Protein AF-A0A2M7AL76-F1 (afdb_monomer)

Nearest PDB structures (foldseek):
  1fnh-assembly1_A  TM=3.740E-01  e=5.198E-09  Homo sapiens
  5z06-assembly2_B  TM=3.916E-01  e=6.797E-09  Parabacteroides distasonis ATCC 8503
  1qr4-assembly2_B  TM=4.069E-01  e=3.236E-07  Gallus gallus
  6mfa-assembly1_A  TM=3.307E-01  e=2.743E-08  Homo sapiens
  1tdq-assembly1_A  TM=3.543E-01  e=1.527E-07  Rattus norvegicus

Radius of gyration: 39.58 Å; Cα contacts (8 Å, |Δi|>4): 1300; chains: 1; bounding box: 91×42×122 Å

Mean predicted aligned error: 10.65 Å

Structure (mmCIF, N/CA/C/O backbone):
data_AF-A0A2M7AL76-F1
#
_entry.id   AF-A0A2M7AL76-F1
#
loop_
_atom_site.group_PDB
_atom_site.id
_atom_site.type_symbol
_atom_site.label_atom_id
_atom_site.label_alt_id
_atom_site.label_comp_id
_atom_site.label_asym_id
_atom_site.label_entity_id
_atom_site.label_seq_id
_atom_site.pdbx_PDB_ins_code
_atom_site.Cartn_x
_atom_site.Cartn_y
_atom_site.Cartn_z
_atom_site.occupancy
_atom_site.B_iso_or_equiv
_atom_site.auth_seq_id
_atom_site.auth_comp_id
_atom_site.auth_asym_id
_atom_site.auth_atom_id
_atom_site.pdbx_PDB_model_num
ATOM 1 N N . GLY A 1 1 ? 33.129 6.267 -0.257 1.00 29.81 1 GLY A N 1
ATOM 2 C CA . GLY A 1 1 ? 34.168 6.035 -1.278 1.00 29.81 1 GLY A CA 1
ATOM 3 C C . GLY A 1 1 ? 34.353 4.556 -1.548 1.00 29.81 1 GLY A C 1
ATOM 4 O O . GLY A 1 1 ? 35.363 4.005 -1.141 1.00 29.81 1 GLY A O 1
ATOM 5 N N . LYS A 1 2 ? 33.366 3.939 -2.198 1.00 24.48 2 LYS A N 1
ATOM 6 C CA . LYS A 1 2 ? 33.415 2.693 -2.977 1.00 24.48 2 LYS A CA 1
ATOM 7 C C . LYS A 1 2 ? 32.159 2.777 -3.855 1.00 24.48 2 LYS A C 1
ATOM 9 O O . LYS A 1 2 ? 31.073 2.885 -3.299 1.00 24.48 2 LYS A O 1
ATOM 14 N N . LYS A 1 3 ? 32.352 2.926 -5.169 1.00 28.48 3 LYS A N 1
ATOM 15 C CA . LYS A 1 3 ? 31.283 3.070 -6.169 1.00 28.48 3 LYS A CA 1
ATOM 16 C C . LYS A 1 3 ? 30.491 1.760 -6.243 1.00 28.48 3 LYS A C 1
ATOM 18 O O . LYS A 1 3 ? 31.101 0.691 -6.211 1.00 28.48 3 LYS A O 1
ATOM 23 N N . LEU A 1 4 ? 29.168 1.883 -6.271 1.00 30.44 4 LEU A N 1
ATOM 24 C CA . LEU A 1 4 ? 28.209 0.791 -6.411 1.00 30.44 4 LEU A CA 1
ATOM 25 C C . LEU A 1 4 ? 28.264 0.230 -7.838 1.00 30.44 4 LEU A C 1
ATOM 27 O O . LEU A 1 4 ? 28.437 0.976 -8.799 1.00 30.44 4 LEU A O 1
ATOM 31 N N . LEU A 1 5 ? 28.144 -1.092 -7.940 1.00 33.12 5 LEU A N 1
ATOM 32 C CA . LEU A 1 5 ? 28.107 -1.850 -9.185 1.00 33.12 5 LEU A CA 1
ATOM 33 C C . LEU A 1 5 ? 26.677 -1.832 -9.770 1.00 33.12 5 LEU A C 1
ATOM 35 O O . LEU A 1 5 ? 25.924 -2.781 -9.587 1.00 33.12 5 LEU A O 1
ATOM 39 N N . GLY A 1 6 ? 26.320 -0.763 -10.489 1.00 36.84 6 GLY A N 1
ATOM 40 C CA . GLY A 1 6 ? 25.831 -0.958 -11.863 1.00 36.84 6 GLY A CA 1
ATOM 41 C C . GLY A 1 6 ? 27.034 -1.365 -12.723 1.00 36.84 6 GLY A C 1
ATOM 42 O O . GLY A 1 6 ? 28.156 -1.359 -12.219 1.00 36.84 6 GLY A O 1
ATOM 43 N N . ALA A 1 7 ? 26.896 -1.732 -13.988 1.00 41.28 7 ALA A N 1
ATOM 44 C CA . ALA A 1 7 ? 28.037 -2.148 -14.819 1.00 41.28 7 ALA A CA 1
ATOM 45 C C . ALA A 1 7 ? 29.063 -1.020 -15.140 1.00 41.28 7 ALA A C 1
ATOM 47 O O . ALA A 1 7 ? 29.661 -0.999 -16.207 1.00 41.28 7 ALA A O 1
ATOM 48 N N . HIS A 1 8 ? 29.336 -0.095 -14.217 1.00 41.53 8 HIS A N 1
ATOM 49 C CA . HIS A 1 8 ? 30.432 0.858 -14.284 1.00 41.53 8 HIS A CA 1
ATOM 50 C C . HIS A 1 8 ? 31.752 0.155 -13.947 1.00 41.53 8 HIS A C 1
ATOM 52 O O . HIS A 1 8 ? 32.103 -0.073 -12.783 1.00 41.53 8 HIS A O 1
ATOM 58 N N . LEU A 1 9 ? 32.507 -0.198 -14.987 1.00 41.28 9 LEU A N 1
ATOM 59 C CA . LEU A 1 9 ? 33.896 -0.621 -14.857 1.00 41.28 9 LEU A CA 1
ATOM 60 C C . LEU A 1 9 ? 34.730 0.424 -14.088 1.00 41.28 9 LEU A C 1
ATOM 62 O O . LEU A 1 9 ? 34.481 1.628 -14.108 1.00 41.28 9 LEU A O 1
ATOM 66 N N . SER A 1 10 ? 35.752 -0.057 -13.377 1.00 37.12 10 SER A N 1
ATOM 67 C CA . SER A 1 10 ? 36.674 0.780 -12.601 1.00 37.12 10 SER A CA 1
ATOM 68 C C . SER A 1 10 ? 37.343 1.871 -13.470 1.00 37.12 10 SER A C 1
ATOM 70 O O . SER A 1 10 ? 37.797 1.555 -14.570 1.00 37.12 10 SER A O 1
ATOM 72 N N . PRO A 1 11 ? 37.556 3.106 -12.960 1.00 40.34 11 PRO A N 1
ATOM 73 C CA . PRO A 1 11 ? 37.792 4.335 -13.746 1.00 40.34 11 PRO A CA 1
ATOM 74 C C . PRO A 1 11 ? 39.172 4.475 -14.413 1.00 40.34 11 PRO A C 1
ATOM 76 O O . PRO A 1 11 ? 39.609 5.578 -14.723 1.00 40.34 11 PRO A O 1
ATOM 79 N N . SER A 1 12 ? 39.945 3.399 -14.550 1.00 44.50 12 SER A N 1
ATOM 80 C CA . SER A 1 12 ? 41.364 3.510 -14.914 1.00 44.50 12 SER A CA 1
ATOM 81 C C . SER A 1 12 ? 41.646 3.541 -16.422 1.00 44.50 12 SER A C 1
ATOM 83 O O . SER A 1 12 ? 42.784 3.826 -16.794 1.00 44.50 12 SER A O 1
ATOM 85 N N . TYR A 1 13 ? 40.661 3.269 -17.287 1.00 55.41 13 TYR A N 1
ATOM 86 C CA . TYR A 1 13 ? 40.796 3.444 -18.739 1.00 55.41 13 TYR A CA 1
ATOM 87 C C . TYR A 1 13 ? 39.419 3.484 -19.417 1.00 55.41 13 TYR A C 1
ATOM 89 O O . TYR A 1 13 ? 38.661 2.533 -19.257 1.00 55.41 13 TYR A O 1
ATOM 97 N N . LEU A 1 14 ? 39.123 4.537 -20.190 1.00 60.34 14 LEU A N 1
ATOM 98 C CA . LEU A 1 14 ? 37.985 4.530 -21.119 1.00 60.34 14 LEU A CA 1
ATOM 99 C C . LEU A 1 14 ? 38.158 3.356 -22.095 1.00 60.34 14 LEU A C 1
ATOM 101 O O . LEU A 1 14 ? 39.246 3.221 -22.675 1.00 60.34 14 LEU A O 1
ATOM 105 N N . PRO A 1 15 ? 37.143 2.506 -22.306 1.00 67.12 15 PRO A N 1
ATOM 106 C CA . PRO A 1 15 ? 37.255 1.454 -23.289 1.00 67.12 15 PRO A CA 1
ATOM 107 C C . PRO A 1 15 ? 37.410 2.069 -24.674 1.00 67.12 15 PRO A C 1
ATOM 109 O O . PRO A 1 15 ? 36.724 3.009 -25.061 1.00 67.12 15 PRO A O 1
ATOM 112 N N . THR A 1 16 ? 38.348 1.520 -25.430 1.00 77.19 16 THR A N 1
ATOM 113 C CA . THR A 1 16 ? 38.546 1.822 -26.843 1.00 77.19 16 THR A CA 1
ATOM 114 C C . THR A 1 16 ? 38.116 0.613 -27.670 1.00 77.19 16 THR A C 1
ATOM 116 O O . THR A 1 16 ? 38.149 -0.513 -27.161 1.00 77.19 16 THR A O 1
ATOM 119 N N . PRO A 1 17 ? 37.835 0.775 -28.976 1.00 80.19 17 PRO A N 1
ATOM 120 C CA . PRO A 1 17 ? 37.539 -0.362 -29.852 1.00 80.19 17 PRO A CA 1
ATOM 121 C C . PRO A 1 17 ? 38.631 -1.445 -29.784 1.00 80.19 17 PRO A C 1
ATOM 123 O O . PRO A 1 17 ? 38.350 -2.643 -29.808 1.00 80.19 17 PRO A O 1
ATOM 126 N N . SER A 1 18 ? 39.889 -1.029 -29.584 1.00 82.25 18 SER A N 1
ATOM 127 C CA . SER A 1 18 ? 41.031 -1.935 -29.446 1.00 82.25 18 SER A CA 1
ATOM 128 C C . SER A 1 18 ? 40.999 -2.794 -28.175 1.00 82.25 18 SER A C 1
ATOM 130 O O . SER A 1 18 ? 41.461 -3.934 -28.219 1.00 82.25 18 SER A O 1
ATOM 132 N N . ASN A 1 19 ? 40.399 -2.314 -27.075 1.00 84.25 19 ASN A N 1
ATOM 133 C CA . ASN A 1 19 ? 40.232 -3.103 -25.847 1.00 84.25 19 ASN A CA 1
ATOM 134 C C . ASN A 1 19 ? 39.364 -4.350 -26.084 1.00 84.25 19 ASN A C 1
ATOM 136 O O . ASN A 1 19 ? 39.572 -5.370 -25.428 1.00 84.25 19 ASN A O 1
ATOM 140 N N . TYR A 1 20 ? 38.455 -4.292 -27.062 1.00 84.62 20 TYR A N 1
ATOM 141 C CA . TYR A 1 20 ? 37.546 -5.380 -27.432 1.00 84.62 20 TYR A CA 1
ATOM 142 C C . TYR A 1 20 ? 37.882 -6.030 -28.782 1.00 84.62 20 TYR A C 1
ATOM 144 O O . TYR A 1 20 ? 37.123 -6.870 -29.263 1.00 84.62 20 TYR A O 1
ATOM 152 N N . SER A 1 21 ? 39.026 -5.692 -29.389 1.00 90.06 21 SER A N 1
ATOM 153 C CA . SER A 1 21 ? 39.415 -6.170 -30.729 1.00 90.06 21 SER A CA 1
ATOM 154 C C . SER A 1 21 ? 38.375 -5.867 -31.823 1.00 90.06 21 SER A C 1
ATOM 156 O O . SER A 1 21 ? 38.197 -6.660 -32.743 1.00 90.06 21 SER A O 1
ATOM 158 N N . LEU A 1 22 ? 37.682 -4.729 -31.720 1.00 91.25 22 LEU A N 1
ATOM 159 C CA . LEU A 1 22 ? 36.759 -4.244 -32.745 1.00 91.25 22 LEU A CA 1
ATOM 160 C C . LEU A 1 22 ? 37.562 -3.531 -33.837 1.00 91.25 22 LEU A C 1
ATOM 162 O O . LEU A 1 22 ? 38.314 -2.597 -33.552 1.00 91.25 22 LEU A O 1
ATOM 166 N N . ASP A 1 23 ? 37.425 -3.996 -35.077 1.00 92.50 23 ASP A N 1
ATOM 167 C CA . ASP A 1 23 ? 38.251 -3.591 -36.219 1.00 92.50 23 ASP A CA 1
ATOM 168 C C . ASP A 1 23 ? 37.471 -2.861 -37.324 1.00 92.50 23 ASP A C 1
ATOM 170 O O . ASP A 1 23 ? 38.077 -2.365 -38.276 1.00 92.50 23 ASP A O 1
ATOM 174 N N . LYS A 1 24 ? 36.144 -2.755 -37.193 1.00 95.06 24 LYS A N 1
ATOM 175 C CA . LYS A 1 24 ? 35.255 -2.068 -38.138 1.00 95.06 24 LYS A CA 1
ATOM 176 C C . LYS A 1 24 ? 34.397 -1.019 -37.436 1.00 95.06 24 LYS A C 1
ATOM 178 O O . LYS A 1 24 ? 34.100 -1.144 -36.247 1.00 95.06 24 LYS A O 1
ATOM 183 N N . SER A 1 25 ? 33.958 -0.016 -38.199 1.00 94.12 25 SER A N 1
ATOM 184 C CA . SER A 1 25 ? 32.970 0.971 -37.760 1.00 94.12 25 SER A CA 1
ATOM 185 C C . SER A 1 25 ? 31.874 1.195 -38.801 1.00 94.12 25 SER A C 1
ATOM 187 O O . SER A 1 25 ? 32.117 1.068 -40.004 1.00 94.12 25 SER A O 1
ATOM 189 N N . PHE A 1 26 ? 30.681 1.570 -38.344 1.00 93.50 26 PHE A N 1
ATO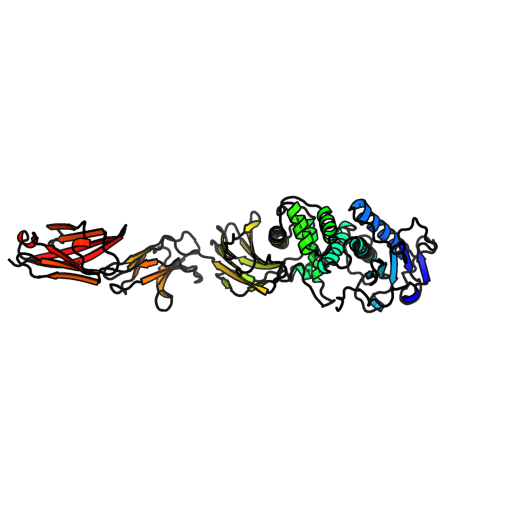M 190 C CA . PHE A 1 26 ? 29.619 2.130 -39.172 1.00 93.50 26 PHE A CA 1
ATOM 191 C C . PHE A 1 26 ? 29.215 3.526 -38.650 1.00 93.50 26 PHE A C 1
ATOM 193 O O . PHE A 1 26 ? 28.926 3.652 -37.459 1.00 93.50 26 PHE A O 1
ATOM 200 N N . PRO A 1 27 ? 29.193 4.562 -39.509 1.00 92.31 27 PRO A N 1
ATOM 201 C CA . PRO A 1 27 ? 29.747 4.556 -40.865 1.00 92.31 27 PRO A CA 1
ATOM 202 C C . PRO A 1 27 ? 31.273 4.330 -40.853 1.00 92.31 27 PRO A C 1
ATOM 204 O O . PRO A 1 27 ? 31.959 4.561 -39.853 1.00 92.31 27 PRO A O 1
ATOM 207 N N . ALA A 1 28 ? 31.828 3.875 -41.980 1.00 89.94 28 ALA A N 1
ATOM 208 C CA . ALA A 1 28 ? 33.274 3.658 -42.112 1.00 89.94 28 ALA A CA 1
ATOM 209 C C . ALA A 1 28 ? 34.073 4.976 -42.039 1.00 89.94 28 ALA A C 1
ATOM 211 O O . ALA A 1 28 ? 35.224 4.991 -41.609 1.00 89.94 28 ALA A O 1
ATOM 212 N N . VAL A 1 29 ? 33.453 6.088 -42.452 1.00 88.56 29 VAL A N 1
ATOM 213 C CA . VAL A 1 29 ? 34.004 7.445 -42.354 1.00 88.56 29 VAL A CA 1
ATOM 214 C C . VAL A 1 29 ? 32.925 8.370 -41.777 1.00 88.56 29 VAL A C 1
ATOM 216 O O . VAL A 1 29 ? 32.125 8.904 -42.542 1.00 88.56 29 VAL A O 1
ATOM 219 N N . PRO A 1 30 ? 32.872 8.548 -40.444 1.00 86.06 30 PRO A N 1
ATOM 220 C CA . PRO A 1 30 ? 31.889 9.419 -39.804 1.00 86.06 30 PRO A CA 1
ATOM 221 C C . PRO A 1 30 ? 32.075 10.897 -40.164 1.00 86.06 30 PRO A C 1
ATOM 223 O O . PRO A 1 30 ? 33.186 11.431 -40.147 1.00 86.06 30 PRO A O 1
ATOM 226 N N . THR A 1 31 ? 30.962 11.565 -40.431 1.00 85.75 31 THR A N 1
ATOM 227 C CA . THR A 1 31 ? 30.812 12.993 -40.732 1.00 85.75 31 THR A CA 1
ATOM 228 C C . THR A 1 31 ? 30.221 13.738 -39.537 1.00 85.75 31 THR A C 1
ATOM 230 O O . THR A 1 31 ? 29.772 13.128 -38.571 1.00 85.75 31 THR A O 1
ATOM 233 N N . GLU A 1 32 ? 30.282 15.072 -39.511 1.00 79.00 32 GLU A N 1
ATOM 234 C CA . GLU A 1 32 ? 29.714 15.869 -38.403 1.00 79.00 32 GLU A CA 1
ATOM 235 C C . GLU A 1 32 ? 28.186 15.747 -38.273 1.00 79.00 32 GLU A C 1
ATOM 237 O O . GLU A 1 32 ? 27.652 16.080 -37.219 1.00 79.00 32 GLU A O 1
ATOM 242 N N . GLU A 1 33 ? 27.507 15.252 -39.312 1.00 82.50 33 GLU A N 1
ATOM 243 C CA . GLU A 1 33 ? 26.061 15.006 -39.316 1.00 82.50 33 GLU A CA 1
ATOM 244 C C . GLU A 1 33 ? 25.689 13.684 -38.626 1.00 82.50 33 GLU A C 1
ATOM 246 O O . GLU A 1 33 ? 24.552 13.525 -38.196 1.00 82.50 33 GLU A O 1
ATOM 251 N N . ASP A 1 34 ? 26.639 12.754 -38.480 1.00 85.62 34 ASP A N 1
ATOM 252 C CA . ASP A 1 34 ? 26.389 11.460 -37.846 1.00 85.62 34 ASP A CA 1
ATOM 253 C C . ASP A 1 34 ? 26.312 11.592 -36.321 1.00 85.62 34 ASP A C 1
ATOM 255 O O . ASP A 1 34 ? 27.250 12.080 -35.677 1.00 85.62 34 ASP A O 1
ATOM 259 N N . HIS A 1 35 ? 25.229 11.084 -35.731 1.00 89.12 35 HIS A N 1
ATOM 260 C CA . HIS A 1 35 ? 25.057 11.040 -34.278 1.00 89.12 35 HIS A CA 1
ATOM 261 C C . HIS A 1 35 ? 25.861 9.906 -33.627 1.00 89.12 35 HIS A C 1
ATOM 263 O O . HIS A 1 35 ? 26.382 10.076 -32.519 1.00 89.12 35 HIS A O 1
ATOM 269 N N . PHE A 1 36 ? 26.003 8.778 -34.331 1.00 91.62 36 PHE A N 1
ATOM 270 C CA . PHE A 1 36 ? 26.575 7.540 -33.803 1.00 91.62 36 PHE A CA 1
ATOM 271 C C . PHE A 1 36 ? 27.803 7.061 -34.578 1.00 91.62 36 PHE A C 1
ATOM 273 O O . PHE A 1 36 ? 27.940 7.275 -35.783 1.00 91.62 36 PHE A O 1
ATOM 280 N N . VAL A 1 37 ? 28.685 6.346 -33.878 1.00 91.94 37 VAL A N 1
ATOM 281 C CA . VAL A 1 37 ? 29.693 5.469 -34.489 1.00 91.94 37 VAL A CA 1
ATOM 282 C C . VAL A 1 37 ? 29.569 4.085 -33.866 1.00 91.94 37 VAL A C 1
ATOM 284 O O . VAL A 1 37 ? 29.832 3.913 -32.675 1.00 91.94 37 VAL A O 1
ATOM 287 N N . ILE A 1 38 ? 29.191 3.100 -34.677 1.00 94.94 38 ILE A N 1
ATOM 288 C CA . ILE A 1 38 ? 28.985 1.719 -34.238 1.00 94.94 38 ILE A CA 1
ATOM 289 C C . ILE A 1 38 ? 30.245 0.920 -34.520 1.00 94.94 38 ILE A C 1
ATOM 291 O O . ILE A 1 38 ? 30.604 0.724 -35.678 1.00 94.94 38 ILE A O 1
ATOM 295 N N . TRP A 1 39 ? 30.910 0.440 -33.478 1.00 94.94 39 TRP A N 1
ATOM 296 C CA . TRP A 1 39 ? 32.105 -0.386 -33.585 1.00 94.94 39 TRP A CA 1
ATOM 297 C C . TRP A 1 39 ? 31.754 -1.860 -33.469 1.00 94.94 39 TRP A C 1
ATOM 299 O O . TRP A 1 39 ? 31.025 -2.271 -32.566 1.00 94.94 39 TRP A O 1
ATOM 309 N N . TYR A 1 40 ? 32.303 -2.662 -34.375 1.00 96.62 40 TYR A N 1
ATOM 310 C CA . TYR A 1 40 ? 32.009 -4.086 -34.456 1.00 96.62 40 TYR A CA 1
ATOM 311 C C . TYR A 1 40 ? 33.186 -4.870 -35.043 1.00 96.62 40 TYR A C 1
ATOM 313 O O . TYR A 1 40 ? 34.165 -4.306 -35.536 1.00 96.62 40 TYR A O 1
ATOM 321 N N . THR A 1 41 ? 33.079 -6.195 -35.003 1.00 96.94 41 THR A N 1
ATOM 322 C CA . THR A 1 41 ? 33.935 -7.103 -35.768 1.00 96.94 41 THR A CA 1
ATOM 323 C C . THR A 1 41 ? 33.091 -8.225 -36.369 1.00 96.94 41 THR A C 1
ATOM 325 O O . THR A 1 41 ? 31.984 -8.497 -35.911 1.00 96.94 41 THR A O 1
ATOM 328 N N . THR A 1 42 ? 33.597 -8.875 -37.415 1.00 96.06 42 THR A N 1
ATOM 329 C CA . THR A 1 42 ? 32.952 -10.030 -38.073 1.00 96.06 42 THR A CA 1
ATOM 330 C C . THR A 1 42 ? 33.731 -11.326 -37.847 1.00 96.06 42 THR A C 1
ATOM 332 O O . THR A 1 42 ? 33.595 -12.283 -38.609 1.00 96.06 42 THR A O 1
ATOM 335 N N . SER A 1 43 ? 34.632 -11.340 -36.861 1.00 94.69 43 SER A N 1
ATOM 336 C CA . SER A 1 43 ? 35.412 -12.519 -36.497 1.00 94.69 43 SER A CA 1
ATOM 337 C C . SER A 1 43 ? 35.792 -12.507 -35.017 1.00 94.69 43 SER A C 1
ATOM 339 O O . SER A 1 43 ? 35.773 -11.470 -34.363 1.00 94.69 43 SER A O 1
ATOM 341 N N . GLY A 1 44 ? 36.155 -13.671 -34.478 1.00 93.56 44 GLY A N 1
ATOM 342 C CA . GLY A 1 44 ? 36.531 -13.794 -33.071 1.00 93.56 44 GLY A CA 1
ATOM 343 C C . GLY A 1 44 ? 35.341 -13.686 -32.115 1.00 93.56 44 GLY A C 1
ATOM 344 O O . GLY A 1 44 ? 34.185 -13.836 -32.503 1.00 93.56 44 GLY A O 1
ATOM 345 N N . THR A 1 45 ? 35.640 -13.471 -30.836 1.00 92.38 45 THR A N 1
ATOM 346 C CA . THR A 1 45 ? 34.668 -13.574 -29.737 1.00 92.38 45 THR A CA 1
ATOM 347 C C . THR A 1 45 ? 33.524 -12.562 -29.814 1.00 92.38 45 THR A C 1
ATOM 349 O O . THR A 1 45 ? 32.397 -12.902 -29.465 1.00 92.38 45 THR A O 1
ATOM 352 N N . ASN A 1 46 ? 33.810 -11.342 -30.278 1.00 93.75 46 ASN A N 1
ATOM 353 C CA . ASN A 1 46 ? 32.859 -10.227 -30.362 1.00 93.75 46 ASN A CA 1
ATOM 354 C C . ASN A 1 46 ? 32.189 -10.122 -31.744 1.00 93.75 46 ASN A C 1
ATOM 356 O O . ASN A 1 46 ? 31.657 -9.071 -32.093 1.00 93.75 46 ASN A O 1
ATOM 360 N N . SER A 1 47 ? 32.255 -11.184 -32.557 1.00 95.81 47 SER A N 1
ATOM 361 C CA . SER A 1 47 ? 31.692 -11.172 -33.905 1.00 95.81 47 SER A CA 1
ATOM 362 C C . SER A 1 47 ? 30.182 -10.970 -33.885 1.00 95.81 47 SER A C 1
ATOM 364 O O . SER A 1 47 ? 29.461 -11.730 -33.242 1.00 95.81 47 SER A O 1
ATOM 366 N N . VAL A 1 48 ? 29.707 -10.023 -34.690 1.00 97.31 48 VAL A N 1
ATOM 367 C CA . VAL A 1 48 ? 28.283 -9.903 -35.023 1.00 97.31 48 VAL A CA 1
ATOM 368 C C . VAL A 1 48 ? 27.861 -10.987 -36.028 1.00 97.31 48 VAL A C 1
ATOM 370 O O . VAL A 1 48 ? 28.727 -11.551 -36.716 1.00 97.31 48 VAL A O 1
ATOM 373 N N . PRO A 1 49 ? 26.554 -11.296 -36.153 1.00 96.81 49 PRO A N 1
ATOM 374 C CA . PRO A 1 49 ? 26.037 -12.128 -37.233 1.00 96.81 49 PRO A CA 1
ATOM 375 C C . PRO A 1 49 ? 26.445 -11.570 -38.599 1.00 96.81 49 PRO A C 1
ATOM 377 O O . PRO A 1 49 ? 26.260 -10.390 -38.862 1.00 96.81 49 PRO A O 1
ATOM 380 N N . ILE A 1 50 ? 26.987 -12.420 -39.473 1.00 96.06 50 ILE A N 1
ATOM 381 C CA . ILE A 1 50 ? 27.569 -12.008 -40.767 1.00 96.06 50 ILE A CA 1
ATOM 382 C C . ILE A 1 50 ? 26.557 -11.933 -41.920 1.00 96.06 50 ILE A C 1
ATOM 384 O O . ILE A 1 50 ? 26.962 -11.805 -43.073 1.00 96.06 50 ILE A O 1
ATOM 388 N N . ALA A 1 51 ? 25.263 -12.102 -41.638 1.00 96.62 51 ALA A N 1
ATOM 389 C CA . ALA A 1 51 ? 24.229 -11.982 -42.659 1.00 96.62 51 ALA A CA 1
ATOM 390 C C . ALA A 1 51 ? 24.201 -10.543 -43.195 1.00 96.62 51 ALA A C 1
ATOM 392 O O . ALA A 1 51 ? 24.214 -9.603 -42.409 1.00 96.62 51 ALA A O 1
ATOM 393 N N . ASP A 1 52 ? 24.196 -10.408 -44.517 1.00 95.38 52 ASP A N 1
ATOM 394 C CA . ASP A 1 52 ? 24.124 -9.145 -45.254 1.00 95.38 52 ASP A CA 1
ATOM 395 C C . ASP A 1 52 ? 23.166 -9.385 -46.430 1.00 95.38 52 ASP A C 1
ATOM 397 O O . ASP A 1 52 ? 23.539 -9.911 -47.487 1.00 95.38 52 ASP A O 1
ATOM 401 N N . GLY A 1 53 ? 21.882 -9.126 -46.188 1.00 94.94 53 GLY A N 1
ATOM 402 C CA . GLY A 1 53 ? 20.804 -9.427 -47.121 1.00 94.94 53 GLY A CA 1
ATOM 403 C C . GLY A 1 53 ? 20.777 -8.498 -48.333 1.00 94.94 53 GLY A C 1
ATOM 404 O O . GLY A 1 53 ? 20.248 -8.879 -49.381 1.00 94.94 53 GLY A O 1
ATOM 405 N N . ASN A 1 54 ? 21.350 -7.298 -48.211 1.00 95.25 54 ASN A N 1
ATOM 406 C CA . ASN A 1 54 ? 21.361 -6.281 -49.262 1.00 95.25 54 ASN A CA 1
ATOM 407 C C . ASN A 1 54 ? 22.709 -6.198 -50.018 1.00 95.25 54 ASN A C 1
ATOM 409 O O . ASN A 1 54 ? 22.783 -5.532 -51.053 1.00 95.25 54 ASN A O 1
ATOM 413 N N . SER A 1 55 ? 23.722 -6.949 -49.568 1.00 94.06 55 SER A N 1
ATOM 414 C CA . SER A 1 55 ? 25.070 -7.033 -50.142 1.00 94.06 55 SER A CA 1
ATOM 415 C C . SER A 1 55 ? 25.810 -5.691 -50.176 1.00 94.06 55 SER A C 1
ATOM 417 O O . SER A 1 55 ? 26.535 -5.416 -51.138 1.00 94.06 55 SER A O 1
ATOM 419 N N . ASN A 1 56 ? 25.616 -4.845 -49.161 1.00 93.62 56 ASN A N 1
ATOM 420 C CA . ASN A 1 56 ? 26.301 -3.555 -49.033 1.00 93.62 56 ASN A CA 1
ATOM 421 C C . ASN A 1 56 ? 27.604 -3.623 -48.215 1.00 93.62 56 ASN A C 1
ATOM 423 O O . ASN A 1 56 ? 28.211 -2.584 -47.953 1.00 93.62 56 ASN A O 1
ATOM 427 N N . GLU A 1 57 ? 28.044 -4.833 -47.855 1.00 93.25 57 GLU A N 1
ATOM 428 C CA . GLU A 1 57 ? 29.239 -5.131 -47.057 1.00 93.25 57 GLU A CA 1
ATOM 429 C C . GLU A 1 57 ? 29.119 -4.761 -45.565 1.00 93.25 57 GLU A C 1
ATOM 431 O O . GLU A 1 57 ? 30.098 -4.874 -44.815 1.00 93.25 57 GLU A O 1
ATOM 436 N N . VAL A 1 58 ? 27.923 -4.376 -45.110 1.00 96.06 58 VAL A N 1
ATOM 437 C CA . VAL A 1 58 ? 27.579 -4.116 -43.709 1.00 96.06 58 VAL A CA 1
ATOM 438 C C . VAL A 1 58 ? 26.605 -5.201 -43.243 1.00 96.06 58 VAL A C 1
ATOM 440 O O . VAL A 1 58 ? 25.584 -5.416 -43.883 1.00 96.06 58 VAL A O 1
ATOM 443 N N . PRO A 1 59 ? 26.881 -5.912 -42.136 1.00 97.81 59 PRO A N 1
ATOM 444 C CA . PRO A 1 59 ? 25.944 -6.922 -41.661 1.00 97.81 59 PRO A CA 1
ATOM 445 C C . 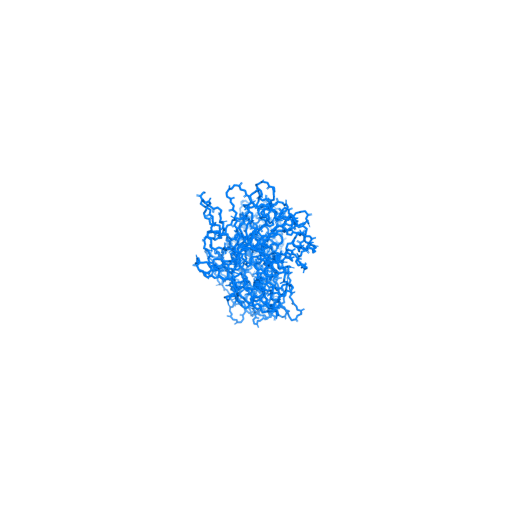PRO A 1 59 ? 24.586 -6.322 -41.269 1.00 97.81 59 PRO A C 1
ATOM 447 O O . PRO A 1 59 ? 24.557 -5.296 -40.587 1.00 97.81 59 PRO A O 1
ATOM 450 N N . ASP A 1 60 ? 23.486 -7.018 -41.582 1.00 96.88 60 ASP A N 1
ATOM 451 C CA . ASP A 1 60 ? 22.102 -6.590 -41.300 1.00 96.88 60 ASP A CA 1
ATOM 452 C C . ASP A 1 60 ? 21.929 -6.201 -39.819 1.00 96.88 60 ASP A C 1
ATOM 454 O O . ASP A 1 60 ? 21.239 -5.247 -39.477 1.00 96.88 60 ASP A O 1
ATOM 458 N N . TYR A 1 61 ? 22.607 -6.920 -38.917 1.00 97.25 61 TYR A N 1
ATOM 459 C CA . TYR A 1 61 ? 22.584 -6.644 -37.480 1.00 97.25 61 TYR A CA 1
ATOM 460 C C . TYR A 1 61 ? 23.122 -5.245 -37.132 1.00 97.25 61 TYR A C 1
ATOM 462 O O . TYR A 1 61 ? 22.574 -4.571 -36.265 1.00 97.25 61 TYR A O 1
ATOM 470 N N . VAL A 1 62 ? 24.181 -4.793 -37.811 1.00 97.94 62 VAL A N 1
ATOM 471 C CA . VAL A 1 62 ? 24.770 -3.456 -37.614 1.00 97.94 62 VAL A CA 1
ATOM 472 C C . VAL A 1 62 ? 23.830 -2.377 -38.151 1.00 97.94 62 VAL A C 1
ATOM 474 O O . VAL A 1 62 ? 23.699 -1.320 -37.536 1.00 97.94 62 VAL A O 1
ATOM 477 N N . GLU A 1 63 ? 23.137 -2.653 -39.258 1.00 96.94 63 GLU A N 1
ATOM 478 C CA . GLU A 1 63 ? 22.118 -1.752 -39.802 1.00 96.94 63 GLU A CA 1
ATOM 479 C C . GLU A 1 63 ? 20.928 -1.610 -38.847 1.00 96.94 63 GLU A C 1
ATOM 481 O O . GLU A 1 63 ? 20.493 -0.491 -38.585 1.00 96.94 63 GLU A O 1
ATOM 486 N N . TRP A 1 64 ? 20.462 -2.711 -38.243 1.00 97.50 64 TRP A N 1
ATOM 487 C CA . TRP A 1 64 ? 19.407 -2.664 -37.225 1.00 97.50 64 TRP A CA 1
ATOM 488 C C . TRP A 1 64 ? 19.826 -1.825 -36.021 1.00 97.50 64 TRP A C 1
ATOM 490 O O . TRP A 1 64 ? 19.058 -0.974 -35.585 1.00 97.50 64 TRP A O 1
ATOM 500 N N . VAL A 1 65 ? 21.051 -2.017 -35.514 1.00 97.50 65 VAL A N 1
ATOM 501 C CA . VAL A 1 65 ? 21.588 -1.191 -34.420 1.00 97.50 65 VAL A CA 1
ATOM 502 C C . VAL A 1 65 ? 21.545 0.283 -34.804 1.00 97.50 65 VAL A C 1
ATOM 504 O O . VAL A 1 65 ? 21.046 1.094 -34.034 1.00 97.50 65 VAL A O 1
ATOM 507 N N . LYS A 1 66 ? 22.009 0.634 -36.008 1.00 96.31 66 LYS A N 1
ATOM 508 C CA . LYS A 1 66 ? 21.985 2.019 -36.484 1.00 96.31 66 LYS A CA 1
ATOM 509 C C . LYS A 1 66 ? 20.568 2.584 -36.557 1.00 96.31 66 LYS A C 1
ATOM 511 O O . LYS A 1 66 ? 20.338 3.701 -36.099 1.00 96.31 66 LYS A O 1
ATOM 516 N N . ASP A 1 67 ? 19.630 1.850 -37.142 1.00 97.38 67 ASP A N 1
ATOM 517 C CA . ASP A 1 67 ? 18.260 2.333 -37.307 1.00 97.38 67 ASP A CA 1
ATOM 518 C C . ASP A 1 67 ? 17.547 2.488 -35.961 1.00 97.38 67 ASP A C 1
ATOM 520 O O . ASP A 1 67 ? 16.886 3.504 -35.743 1.00 97.38 67 ASP A O 1
ATOM 524 N N . TYR A 1 68 ? 17.740 1.549 -35.034 1.00 98.00 68 TYR A N 1
ATOM 525 C CA . TYR A 1 68 ? 17.165 1.636 -33.693 1.00 98.00 68 TYR A CA 1
ATOM 526 C C . TYR A 1 68 ? 17.826 2.734 -32.854 1.00 98.00 68 TYR A C 1
ATOM 528 O O . TYR A 1 68 ? 17.120 3.434 -32.140 1.00 98.00 68 TYR A O 1
ATOM 536 N N . SER A 1 69 ? 19.140 2.965 -32.976 1.00 96.31 69 SER A N 1
ATOM 537 C CA . SER A 1 69 ? 19.818 4.075 -32.286 1.00 96.31 69 SER A CA 1
ATOM 538 C C . SER A 1 69 ? 19.323 5.443 -32.763 1.00 96.31 69 SER A C 1
ATOM 540 O O . SER A 1 69 ? 19.016 6.301 -31.940 1.00 96.31 69 SER A O 1
ATOM 542 N N . GLU A 1 70 ? 19.194 5.651 -34.078 1.00 96.25 70 GLU A N 1
ATOM 543 C CA . GLU A 1 70 ? 18.644 6.901 -34.628 1.00 96.25 70 GLU A CA 1
ATOM 544 C C . GLU A 1 70 ? 17.160 7.079 -34.273 1.00 96.25 70 GLU A C 1
ATOM 546 O O . GLU A 1 70 ? 16.729 8.184 -33.937 1.00 96.25 70 GLU A O 1
ATOM 551 N N . GLY A 1 71 ? 16.381 5.993 -34.319 1.00 97.50 71 GLY A N 1
ATOM 552 C CA . GLY A 1 71 ? 14.971 5.983 -33.933 1.00 97.50 71 GLY A CA 1
ATOM 553 C C . GLY A 1 71 ? 14.768 6.375 -32.471 1.00 97.50 71 GLY A C 1
ATOM 554 O O . GLY A 1 71 ? 14.018 7.315 -32.197 1.00 97.50 71 GLY A O 1
ATOM 555 N N . SER A 1 72 ? 15.485 5.717 -31.556 1.00 97.62 72 SER A N 1
ATOM 556 C CA . SER A 1 72 ? 15.444 6.008 -30.120 1.00 97.62 72 SER A CA 1
ATOM 557 C C . SER A 1 72 ? 15.908 7.433 -29.820 1.00 97.62 72 SER A C 1
ATOM 559 O O . SER A 1 72 ? 15.197 8.164 -29.137 1.00 97.62 72 SER A O 1
ATOM 561 N N . LEU A 1 73 ? 17.012 7.902 -30.422 1.00 95.81 73 LEU A N 1
ATOM 562 C CA . LEU A 1 73 ? 17.488 9.277 -30.215 1.00 95.81 73 LEU A CA 1
ATOM 563 C C . LEU A 1 73 ? 16.461 10.309 -30.661 1.00 95.81 73 LEU A C 1
ATOM 565 O O . LEU A 1 73 ? 16.214 11.290 -29.962 1.00 95.81 73 LEU A O 1
ATOM 569 N N . ASN A 1 74 ? 15.860 10.100 -31.833 1.00 96.69 74 ASN A N 1
ATOM 570 C CA . ASN A 1 74 ? 14.821 10.988 -32.323 1.00 96.69 74 ASN A CA 1
ATOM 571 C C . ASN A 1 74 ? 13.601 10.982 -31.394 1.00 96.69 74 ASN A C 1
ATOM 573 O O . ASN A 1 74 ? 13.035 12.043 -31.137 1.00 96.69 74 ASN A O 1
ATOM 577 N N . TYR A 1 75 ? 13.199 9.821 -30.881 1.00 97.81 75 TYR A N 1
ATOM 578 C CA . TYR A 1 75 ? 12.061 9.732 -29.976 1.00 97.81 75 TYR A CA 1
ATOM 579 C C . TYR A 1 75 ? 12.352 10.432 -28.641 1.00 97.81 75 TYR A C 1
ATOM 581 O O . TYR A 1 75 ? 11.639 11.354 -28.250 1.00 97.81 75 TYR A O 1
ATOM 589 N N . GLU A 1 76 ? 13.445 10.071 -27.979 1.00 97.38 76 GLU A N 1
ATOM 590 C CA . GLU A 1 76 ? 13.830 10.619 -26.678 1.00 97.38 76 GLU A CA 1
ATOM 591 C C . GLU A 1 76 ? 14.095 12.133 -26.747 1.00 97.38 76 GLU A C 1
ATOM 593 O O . GLU A 1 76 ? 13.566 12.914 -25.956 1.00 97.38 76 GLU A O 1
ATOM 598 N N . VAL A 1 77 ? 14.864 12.600 -27.731 1.00 95.75 77 VAL A N 1
ATOM 599 C CA . VAL A 1 77 ? 15.275 14.011 -27.797 1.00 95.75 77 VAL A CA 1
ATOM 600 C C . VAL A 1 77 ? 14.237 14.877 -28.502 1.00 95.75 77 VAL A C 1
ATOM 602 O O . VAL A 1 77 ? 13.897 15.947 -28.003 1.00 95.75 77 VAL A O 1
ATOM 605 N N . ASN A 1 78 ? 13.708 14.451 -29.653 1.00 95.44 78 ASN A N 1
ATOM 606 C CA . ASN A 1 78 ? 12.851 15.319 -30.470 1.00 95.44 78 ASN A CA 1
ATOM 607 C C . ASN A 1 78 ? 11.356 15.148 -30.174 1.00 95.44 78 ASN A C 1
ATOM 609 O O . ASN A 1 78 ? 10.620 16.128 -30.286 1.00 95.44 78 ASN A O 1
ATOM 613 N N . ILE A 1 79 ? 10.898 13.941 -29.819 1.00 96.38 79 ILE A N 1
ATOM 614 C CA . ILE A 1 79 ? 9.477 13.682 -29.525 1.00 96.38 79 ILE A CA 1
ATOM 615 C C . ILE A 1 79 ? 9.177 13.962 -28.048 1.00 96.38 79 ILE A C 1
ATOM 617 O O . ILE A 1 79 ? 8.297 14.770 -27.756 1.00 96.38 79 ILE A O 1
ATOM 621 N N . LEU A 1 80 ? 9.935 13.371 -27.119 1.00 96.19 80 LEU A N 1
ATOM 622 C CA . LEU A 1 80 ? 9.763 13.600 -25.676 1.00 96.19 80 LEU A CA 1
ATOM 623 C C . LEU A 1 80 ? 10.396 14.926 -25.203 1.00 96.19 80 LEU A C 1
ATOM 625 O O . LEU A 1 80 ? 9.992 15.515 -24.190 1.00 96.19 80 LEU A O 1
ATOM 629 N N . GLY A 1 81 ? 11.354 15.456 -25.966 1.00 96.62 81 GLY A N 1
ATOM 630 C CA . GLY A 1 81 ? 11.937 16.774 -25.722 1.00 96.62 81 GLY A CA 1
ATOM 631 C C . GLY A 1 81 ? 13.018 16.788 -24.643 1.00 96.62 81 GLY A C 1
ATOM 632 O O . GLY A 1 81 ? 13.176 17.821 -23.987 1.00 96.62 81 GLY A O 1
ATOM 633 N N . TYR A 1 82 ? 13.707 15.667 -24.405 1.00 97.12 82 TYR A N 1
ATOM 634 C CA . TYR A 1 82 ? 14.863 15.632 -23.509 1.00 97.12 82 TYR A CA 1
ATOM 635 C C . TYR A 1 82 ? 16.070 16.366 -24.115 1.00 97.12 82 TYR A C 1
ATOM 637 O O . TYR A 1 82 ? 16.136 16.635 -25.316 1.00 97.12 82 TYR A O 1
ATOM 645 N N . LYS A 1 83 ? 17.059 16.703 -23.280 1.00 93.19 83 LYS A N 1
ATOM 646 C CA . LYS A 1 83 ? 18.357 17.199 -23.752 1.00 93.19 83 LYS A CA 1
ATOM 647 C C . LYS A 1 83 ? 19.045 16.125 -24.605 1.00 93.19 83 LYS A C 1
ATOM 649 O O . LYS A 1 83 ? 18.924 14.942 -24.301 1.00 93.19 83 LYS A O 1
ATOM 654 N N . PRO A 1 84 ? 19.816 16.511 -25.634 1.00 89.75 84 PRO A N 1
ATOM 655 C CA . PRO A 1 84 ? 20.682 15.555 -26.308 1.00 89.75 84 PRO A CA 1
ATOM 656 C C . PRO A 1 84 ? 21.742 15.017 -25.330 1.00 89.75 84 PRO A C 1
ATOM 658 O O . PRO A 1 84 ? 22.145 15.757 -24.423 1.00 89.75 84 PRO A O 1
ATOM 661 N N . PRO A 1 85 ? 22.254 13.790 -25.545 1.00 88.56 85 PRO A N 1
ATOM 662 C CA . PRO A 1 85 ? 23.369 13.269 -24.767 1.00 88.56 85 PRO A CA 1
ATOM 663 C C . PRO A 1 85 ? 24.555 14.252 -24.738 1.00 88.56 85 PRO A C 1
ATOM 665 O O . PRO A 1 85 ? 24.845 14.909 -25.752 1.00 88.56 85 PRO A O 1
ATOM 668 N N . PRO A 1 86 ? 25.257 14.377 -23.600 1.00 83.88 86 PRO A N 1
ATOM 669 C CA . PRO A 1 86 ? 26.415 15.249 -23.480 1.00 83.88 86 PRO A CA 1
ATOM 670 C C . PRO A 1 86 ? 27.518 14.829 -24.459 1.00 83.88 86 PRO A C 1
ATOM 672 O O . PRO A 1 86 ? 27.748 13.651 -24.717 1.00 83.88 86 PRO A O 1
ATOM 675 N N . LYS A 1 87 ? 28.216 15.816 -25.028 1.00 77.00 87 LYS A N 1
ATOM 676 C CA . LYS A 1 87 ? 29.314 15.572 -25.970 1.00 77.00 87 LYS A CA 1
ATOM 677 C C . LYS A 1 87 ? 30.652 15.600 -25.248 1.00 77.00 87 LYS A C 1
ATOM 679 O O . LYS A 1 87 ? 30.970 16.573 -24.565 1.00 77.00 87 LYS A O 1
ATOM 684 N N . SER A 1 88 ? 31.473 14.589 -25.503 1.00 67.94 88 SER A N 1
ATOM 685 C CA . SER A 1 88 ? 32.866 14.562 -25.071 1.00 67.94 88 SER A CA 1
ATOM 686 C C . SER A 1 88 ? 33.780 15.248 -26.086 1.00 67.94 88 SER A C 1
ATOM 688 O O . SER A 1 88 ? 33.562 15.173 -27.295 1.00 67.94 88 SER A O 1
ATOM 690 N N . VAL A 1 89 ? 34.881 15.840 -25.613 1.00 64.38 89 VAL A N 1
ATOM 691 C CA . VAL A 1 89 ? 35.988 16.274 -26.488 1.00 64.38 89 VAL A CA 1
ATOM 692 C C . VAL A 1 89 ? 36.655 15.071 -27.173 1.00 64.38 89 VAL A C 1
ATOM 694 O O . VAL A 1 89 ? 37.140 15.198 -28.296 1.00 64.38 89 VAL A O 1
ATOM 697 N N . LEU A 1 90 ? 36.672 13.907 -26.514 1.00 61.97 90 LEU A N 1
ATOM 698 C CA . LEU A 1 90 ? 37.248 12.664 -27.042 1.00 61.97 90 LEU A CA 1
ATOM 699 C C . LEU A 1 90 ? 36.288 11.951 -28.002 1.00 61.97 90 LEU A C 1
ATOM 701 O O . LEU A 1 90 ? 36.723 11.348 -28.983 1.00 61.97 90 LEU A O 1
ATOM 705 N N . HIS A 1 91 ? 34.986 12.076 -27.7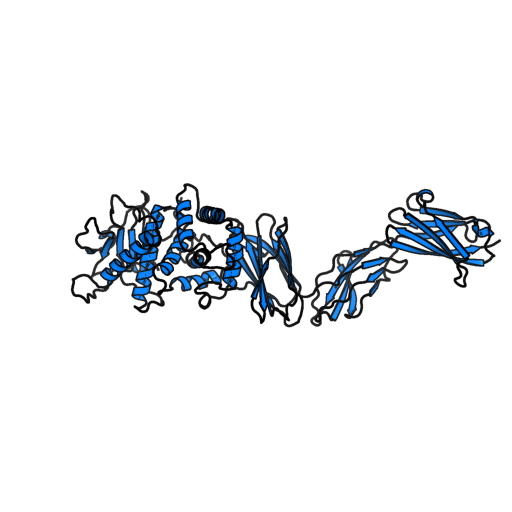43 1.00 66.12 91 HIS A N 1
ATOM 706 C CA . HIS A 1 91 ? 33.912 11.434 -28.496 1.00 66.12 91 HIS A CA 1
ATOM 707 C C . HIS A 1 91 ? 32.827 12.472 -28.826 1.00 66.12 91 HIS A C 1
ATOM 709 O O . HIS A 1 91 ? 31.836 12.590 -28.108 1.00 66.12 91 HIS A O 1
ATOM 715 N N . PRO A 1 92 ? 32.985 13.253 -29.916 1.00 68.56 92 PRO A N 1
ATOM 716 C CA . PRO A 1 92 ? 31.975 14.235 -30.326 1.00 68.56 92 PRO A CA 1
ATOM 717 C C . PRO A 1 92 ? 30.664 13.592 -30.826 1.00 68.56 92 PRO A C 1
ATOM 719 O O . PRO A 1 92 ? 29.709 14.313 -31.118 1.00 68.56 92 PRO A O 1
ATOM 722 N N . ARG A 1 93 ? 30.645 12.256 -30.941 1.00 81.56 93 ARG A N 1
ATOM 723 C CA . ARG A 1 93 ? 29.532 11.381 -31.338 1.00 81.56 93 ARG A CA 1
ATOM 724 C C . ARG A 1 93 ? 29.381 10.285 -30.293 1.00 81.56 93 ARG A C 1
ATOM 726 O O . ARG A 1 93 ? 30.392 9.895 -29.704 1.00 81.56 93 ARG A O 1
ATOM 733 N N . LEU A 1 94 ? 28.176 9.743 -30.142 1.00 86.31 94 LEU A N 1
ATOM 734 C CA . LEU A 1 94 ? 27.965 8.604 -29.257 1.00 86.31 94 LEU A CA 1
ATOM 735 C C . LEU A 1 94 ? 28.589 7.349 -29.875 1.00 86.31 94 LEU A C 1
ATOM 737 O O . LEU A 1 94 ? 28.400 7.054 -31.058 1.00 86.31 94 LEU A O 1
ATOM 741 N N . TRP A 1 95 ? 29.368 6.620 -29.087 1.00 87.81 95 TRP A N 1
ATOM 742 C CA . TRP A 1 95 ? 29.943 5.352 -29.518 1.00 87.81 95 TRP A CA 1
ATOM 743 C C . TRP A 1 95 ? 29.065 4.192 -29.068 1.00 87.81 95 TRP A C 1
ATOM 745 O O . TRP A 1 95 ? 28.668 4.130 -27.907 1.00 87.81 95 TRP A O 1
ATOM 755 N N . VAL A 1 96 ? 28.792 3.280 -30.002 1.00 91.69 96 VAL A N 1
ATOM 756 C CA . VAL A 1 96 ? 28.039 2.046 -29.762 1.00 91.69 96 VAL A CA 1
ATOM 757 C C . VAL A 1 96 ? 28.970 0.864 -29.994 1.00 91.69 96 VAL A C 1
ATOM 759 O O . VAL A 1 96 ? 29.484 0.688 -31.097 1.00 91.69 96 VAL A O 1
ATOM 762 N N . TYR A 1 97 ? 29.222 0.058 -28.971 1.00 92.50 97 TYR A N 1
ATOM 763 C CA . TYR A 1 97 ? 30.106 -1.103 -29.060 1.00 92.50 97 TYR A CA 1
ATOM 764 C C . TYR A 1 97 ? 29.313 -2.398 -29.148 1.00 92.50 97 TYR A C 1
ATOM 766 O O . TYR A 1 97 ? 28.555 -2.726 -28.243 1.00 92.50 97 TYR A O 1
ATOM 774 N N . LEU A 1 98 ? 29.529 -3.170 -30.214 1.00 94.56 98 LEU A N 1
ATOM 775 C CA . LEU A 1 98 ? 28.925 -4.490 -30.371 1.00 94.56 98 LEU A CA 1
ATOM 776 C C . LEU A 1 98 ? 29.885 -5.560 -29.863 1.00 94.56 98 LEU A C 1
ATOM 778 O O . LEU A 1 98 ? 30.839 -5.931 -30.548 1.00 94.56 98 LEU A O 1
ATOM 782 N N . ILE A 1 99 ? 29.641 -6.047 -28.646 1.00 91.06 99 ILE A N 1
ATOM 783 C CA . ILE A 1 99 ? 30.530 -6.996 -27.959 1.00 91.06 99 ILE A CA 1
ATOM 784 C C . ILE A 1 99 ? 29.765 -8.195 -27.407 1.00 91.06 99 ILE A C 1
ATOM 786 O O . ILE A 1 99 ? 28.564 -8.150 -27.165 1.00 91.06 99 ILE A O 1
ATOM 790 N N . ASN A 1 100 ? 30.441 -9.321 -27.218 1.00 88.06 100 ASN A N 1
ATOM 791 C CA . ASN A 1 100 ? 29.864 -10.479 -26.548 1.00 88.06 100 ASN A CA 1
ATOM 792 C C . ASN A 1 100 ? 29.934 -10.264 -25.033 1.00 88.06 100 ASN A C 1
ATOM 794 O O . ASN A 1 100 ? 30.902 -10.654 -24.388 1.00 88.06 100 ASN A O 1
ATOM 798 N N . ILE A 1 101 ? 28.923 -9.604 -24.471 1.00 83.19 101 ILE A N 1
ATOM 799 C CA . ILE A 1 101 ? 28.879 -9.233 -23.049 1.00 83.19 101 ILE A CA 1
ATOM 800 C C . ILE A 1 101 ? 28.927 -10.481 -22.151 1.00 83.19 101 ILE A C 1
ATOM 802 O O . ILE A 1 101 ? 29.639 -10.498 -21.146 1.00 83.19 101 ILE A O 1
ATOM 806 N N . SER A 1 102 ? 28.269 -11.572 -22.564 1.00 78.06 102 SER A N 1
ATOM 807 C CA . SER A 1 102 ? 28.285 -12.842 -21.822 1.00 78.06 102 SER A CA 1
ATOM 808 C C . SER A 1 102 ? 29.688 -13.436 -21.677 1.00 78.06 102 SER A C 1
ATOM 810 O O . SER A 1 102 ? 30.004 -14.038 -20.650 1.00 78.06 102 SER A O 1
ATOM 812 N N . TYR A 1 103 ? 30.564 -13.244 -22.668 1.00 78.44 103 TYR A N 1
ATOM 813 C CA . TYR A 1 103 ? 31.957 -13.690 -22.587 1.00 78.44 103 TYR A CA 1
ATOM 814 C C . TYR A 1 103 ? 32.728 -13.023 -21.437 1.00 78.44 103 TYR A C 1
ATOM 816 O O . TYR A 1 103 ? 33.618 -13.640 -20.851 1.00 78.44 103 TYR A O 1
ATOM 824 N N . TYR A 1 104 ? 32.363 -11.792 -21.077 1.00 71.19 104 TYR A N 1
ATOM 825 C CA . TYR A 1 104 ? 32.971 -11.045 -19.974 1.00 71.19 104 TYR A CA 1
ATOM 826 C C . TYR A 1 104 ? 32.319 -11.342 -18.611 1.00 71.19 104 TYR A C 1
ATOM 828 O O . TYR A 1 104 ? 32.691 -10.741 -17.606 1.00 71.19 104 TYR A O 1
ATOM 836 N N . GLY A 1 105 ? 31.409 -12.324 -18.555 1.00 59.28 105 GLY A N 1
ATOM 837 C CA . GLY A 1 105 ? 30.793 -12.811 -17.320 1.00 59.28 105 GLY A CA 1
ATOM 838 C C . GLY A 1 105 ? 29.577 -12.008 -16.859 1.00 59.28 105 GLY A C 1
ATOM 839 O O . GLY A 1 105 ? 29.174 -12.151 -15.707 1.00 59.28 105 GLY A O 1
ATOM 840 N N . TRP A 1 106 ? 28.999 -11.176 -17.728 1.00 58.91 106 TRP A N 1
ATOM 841 C CA . TRP A 1 106 ? 27.834 -10.351 -17.408 1.00 58.91 106 TRP A CA 1
ATOM 842 C C . TRP A 1 106 ? 26.562 -10.909 -18.044 1.00 58.91 106 TRP A C 1
ATOM 844 O O . TRP A 1 106 ? 26.532 -11.247 -19.227 1.00 58.91 106 TRP A O 1
ATOM 854 N N . ALA A 1 107 ? 25.500 -10.983 -17.245 1.00 59.38 107 ALA A N 1
ATOM 855 C CA . ALA A 1 107 ? 24.164 -11.367 -17.684 1.00 59.38 107 ALA A CA 1
ATO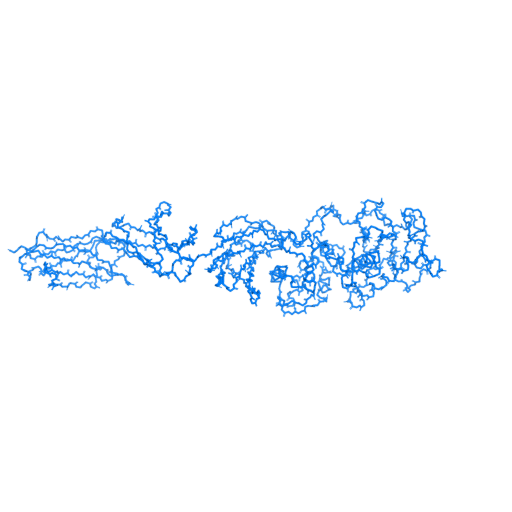M 856 C C . ALA A 1 107 ? 23.354 -10.110 -18.047 1.00 59.38 107 ALA A C 1
ATOM 858 O O . ALA A 1 107 ? 22.385 -9.781 -17.372 1.00 59.38 107 ALA A O 1
ATOM 859 N N . ALA A 1 108 ? 23.793 -9.393 -19.085 1.00 67.44 108 ALA A N 1
ATOM 860 C CA . ALA A 1 108 ? 23.171 -8.157 -19.558 1.00 67.44 108 ALA A CA 1
ATOM 861 C C . ALA A 1 108 ? 23.111 -8.114 -21.093 1.00 67.44 108 ALA A C 1
ATOM 863 O O . ALA A 1 108 ? 23.916 -8.758 -21.779 1.00 67.44 108 ALA A O 1
ATOM 864 N N . TYR A 1 109 ? 22.153 -7.355 -21.625 1.00 70.62 109 TYR A N 1
ATOM 865 C CA . TYR A 1 109 ? 22.035 -7.093 -23.061 1.00 70.62 109 TYR A CA 1
ATOM 866 C C . TYR A 1 109 ? 22.810 -5.851 -23.500 1.00 70.62 109 TYR A C 1
ATOM 868 O O . TYR A 1 109 ? 23.270 -5.808 -24.641 1.00 70.62 109 TYR A O 1
ATOM 876 N N . GLY A 1 110 ? 23.015 -4.893 -22.602 1.00 74.44 110 GLY A N 1
ATOM 877 C CA . GLY A 1 110 ? 23.798 -3.691 -22.832 1.00 74.44 110 GLY A CA 1
ATOM 878 C C . GLY A 1 110 ? 24.403 -3.162 -21.538 1.00 74.44 110 GLY A C 1
ATOM 879 O O . GLY A 1 110 ? 24.249 -3.781 -20.481 1.00 74.44 110 GLY A O 1
ATOM 880 N N . TYR A 1 111 ? 25.167 -2.083 -21.663 1.00 75.56 111 TYR A N 1
ATOM 881 C CA . TYR A 1 111 ? 25.503 -1.218 -20.539 1.00 75.56 111 TYR A CA 1
ATOM 882 C C . TYR A 1 111 ? 25.906 0.178 -21.028 1.00 75.56 111 TYR A C 1
ATOM 884 O O . TYR A 1 111 ? 26.447 0.346 -22.129 1.00 75.56 111 TYR A O 1
ATOM 892 N N . PHE A 1 112 ? 25.729 1.153 -20.145 1.00 77.44 112 PHE A N 1
ATOM 893 C CA . PHE A 1 112 ? 26.215 2.515 -20.273 1.00 77.44 112 PHE A CA 1
ATOM 894 C C . PHE A 1 112 ? 27.524 2.700 -19.499 1.00 77.44 112 PHE A C 1
ATOM 896 O O . PHE A 1 112 ? 27.656 2.302 -18.337 1.00 77.44 112 PHE A O 1
ATOM 903 N N . GLU A 1 113 ? 28.511 3.320 -20.139 1.00 71.81 113 GLU A N 1
ATOM 904 C CA . GLU A 1 113 ? 29.790 3.646 -19.518 1.00 71.81 113 GLU A CA 1
ATOM 905 C C . GLU A 1 113 ? 30.059 5.150 -19.534 1.00 71.81 113 GLU A C 1
ATOM 907 O O . GLU A 1 113 ? 29.738 5.861 -20.490 1.00 71.81 113 GLU A O 1
ATOM 912 N N . ASP A 1 114 ? 30.702 5.603 -18.457 1.00 63.88 114 ASP A N 1
ATOM 913 C CA . ASP A 1 114 ? 31.105 6.987 -18.250 1.00 63.88 114 ASP A CA 1
ATOM 914 C C . ASP A 1 114 ? 32.470 7.067 -17.530 1.00 63.88 114 ASP A C 1
ATOM 916 O O . ASP A 1 114 ? 32.885 6.130 -16.840 1.00 63.88 114 ASP A O 1
ATOM 920 N N . ASP A 1 115 ? 33.190 8.183 -17.673 1.00 58.22 115 ASP A N 1
ATOM 921 C CA . ASP A 1 115 ? 34.479 8.438 -17.025 1.00 58.22 115 ASP A CA 1
ATOM 922 C C . ASP A 1 115 ? 34.341 9.326 -15.777 1.00 58.22 115 ASP A C 1
ATOM 924 O O . ASP A 1 115 ? 33.551 10.256 -15.677 1.00 58.22 115 ASP A O 1
ATOM 928 N N . SER A 1 116 ? 35.248 9.105 -14.830 1.00 54.03 116 SER A N 1
ATOM 929 C CA . SER A 1 116 ? 35.529 9.956 -13.674 1.00 54.03 116 SER A CA 1
ATOM 930 C C . SER A 1 116 ? 35.815 11.439 -13.965 1.00 54.03 116 SER A C 1
ATOM 932 O O . SER A 1 116 ? 35.884 12.220 -13.013 1.00 54.03 116 SER A O 1
ATOM 934 N N . SER A 1 117 ? 36.013 11.833 -15.228 1.00 55.06 117 SER A N 1
ATOM 935 C CA . SER A 1 117 ? 36.307 13.210 -15.646 1.00 55.06 117 SER A CA 1
ATOM 936 C C . SER A 1 117 ? 35.082 14.017 -16.112 1.00 55.06 117 SER A C 1
ATOM 938 O O . SER A 1 117 ? 35.225 15.214 -16.374 1.00 55.06 117 SER A O 1
ATOM 940 N N . GLY A 1 118 ? 33.891 13.405 -16.152 1.00 58.09 118 GLY A N 1
ATOM 941 C CA . GLY A 1 118 ? 32.631 13.994 -16.623 1.00 58.09 118 GLY A CA 1
ATOM 942 C C . GLY A 1 118 ? 31.990 13.151 -17.732 1.00 58.09 118 GLY A C 1
ATOM 943 O O . GLY A 1 118 ? 32.657 12.244 -18.234 1.00 58.09 118 GLY A O 1
ATOM 944 N N . PRO A 1 119 ? 30.747 13.473 -18.149 1.00 63.00 119 PRO A N 1
ATOM 945 C CA . PRO A 1 119 ? 29.947 12.587 -18.977 1.00 63.00 119 PRO A CA 1
ATOM 946 C C . PRO A 1 119 ? 30.553 12.398 -20.373 1.00 63.00 119 PRO A C 1
ATOM 948 O O . PRO A 1 119 ? 30.517 13.292 -21.224 1.00 63.00 119 PRO A O 1
ATOM 951 N N . ASN A 1 120 ? 31.112 11.215 -20.603 1.00 68.56 120 ASN A N 1
ATOM 952 C CA . ASN A 1 120 ? 31.646 10.712 -21.862 1.00 68.56 120 ASN A CA 1
ATOM 953 C C . ASN A 1 120 ? 30.795 9.517 -22.303 1.00 68.56 120 ASN A C 1
ATOM 955 O O . ASN A 1 120 ? 31.275 8.383 -22.264 1.00 68.56 120 ASN A O 1
ATOM 959 N N . PRO A 1 121 ? 29.534 9.759 -22.697 1.00 72.81 121 PRO A N 1
ATOM 960 C CA . PRO A 1 121 ? 28.571 8.691 -22.838 1.00 72.81 121 PRO A CA 1
ATOM 961 C C . PRO A 1 121 ? 28.987 7.746 -23.967 1.00 72.81 121 PRO A C 1
ATOM 963 O O . PRO A 1 121 ? 29.181 8.153 -25.117 1.00 72.81 121 PRO A O 1
ATOM 966 N N . LEU A 1 122 ? 29.123 6.471 -23.630 1.00 80.56 122 LEU A N 1
ATOM 967 C CA . LEU A 1 122 ? 29.243 5.381 -24.586 1.00 80.56 122 LEU A CA 1
ATOM 968 C C . LEU A 1 122 ? 28.306 4.262 -24.157 1.00 80.56 122 LEU A C 1
ATOM 970 O O . LEU A 1 122 ? 28.077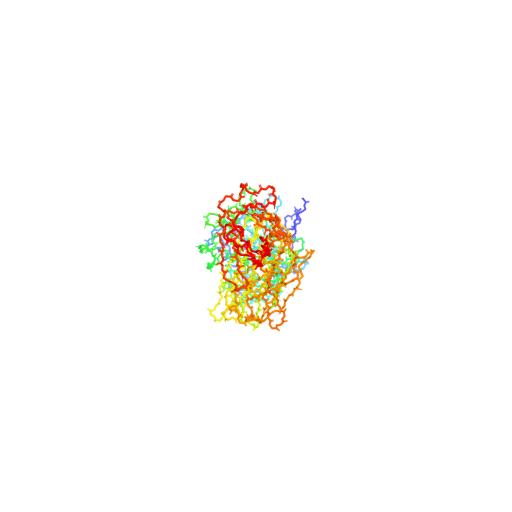 4.058 -22.964 1.00 80.56 122 LEU A O 1
ATOM 974 N N . ILE A 1 123 ? 27.781 3.533 -25.135 1.00 87.00 123 ILE A N 1
ATOM 975 C CA . ILE A 1 123 ? 26.925 2.381 -24.872 1.00 87.00 123 ILE A CA 1
ATOM 976 C C . ILE A 1 123 ? 27.538 1.134 -25.492 1.00 87.00 123 ILE A C 1
ATOM 978 O O . ILE A 1 123 ? 28.112 1.167 -26.584 1.00 87.00 123 ILE A O 1
ATOM 982 N N . ALA A 1 124 ? 27.405 0.014 -24.805 1.00 88.81 124 ALA A N 1
ATOM 983 C CA . ALA A 1 124 ? 27.693 -1.296 -25.351 1.00 88.81 124 ALA A CA 1
ATOM 984 C C . ALA A 1 124 ? 26.396 -2.086 -25.475 1.00 88.81 124 ALA A C 1
ATOM 986 O O . ALA A 1 124 ? 25.515 -2.001 -24.628 1.00 88.81 124 ALA A O 1
ATOM 987 N N . VAL A 1 125 ? 26.296 -2.873 -26.538 1.00 92.00 125 VAL A N 1
ATOM 988 C CA . VAL A 1 125 ? 25.139 -3.705 -26.855 1.00 92.00 125 VAL A CA 1
ATOM 989 C C . VAL A 1 125 ? 25.650 -5.087 -27.238 1.00 92.00 125 VAL A C 1
ATOM 991 O O . VAL A 1 125 ? 26.703 -5.225 -27.873 1.00 92.00 125 VAL A O 1
ATOM 994 N N . HIS A 1 126 ? 24.927 -6.139 -26.851 1.00 92.62 126 HIS A N 1
ATOM 995 C CA . HIS A 1 126 ? 25.350 -7.493 -27.168 1.00 92.62 126 HIS A CA 1
ATOM 996 C C . HIS A 1 126 ? 25.500 -7.665 -28.681 1.00 92.62 126 HIS A C 1
ATOM 998 O O . HIS A 1 126 ? 24.649 -7.252 -29.463 1.00 92.62 126 HIS A O 1
ATOM 1004 N N . SER A 1 127 ? 26.565 -8.334 -29.107 1.00 93.81 127 SER A N 1
ATOM 1005 C CA . SER A 1 127 ? 26.922 -8.502 -30.521 1.00 93.81 127 SER A CA 1
ATOM 1006 C C . SER A 1 127 ? 25.941 -9.352 -31.339 1.00 93.81 127 SER A C 1
ATOM 1008 O O . SER A 1 127 ? 26.035 -9.346 -32.560 1.00 93.81 127 SER A O 1
ATOM 1010 N N . ASN A 1 128 ? 25.011 -10.083 -30.709 1.00 91.44 128 ASN A N 1
ATOM 1011 C CA . ASN A 1 128 ? 24.109 -11.009 -31.415 1.00 91.44 128 ASN A CA 1
ATOM 1012 C C . ASN A 1 128 ? 22.736 -11.281 -30.758 1.00 91.44 128 ASN A C 1
ATOM 1014 O O . ASN A 1 128 ? 21.879 -11.872 -31.412 1.00 91.44 128 ASN A O 1
ATOM 1018 N N . MET A 1 129 ? 22.521 -10.909 -29.486 1.00 90.50 129 MET A N 1
ATOM 1019 C CA . MET A 1 129 ? 21.287 -11.162 -28.715 1.00 90.50 129 MET A CA 1
ATOM 1020 C C . MET A 1 129 ? 20.745 -12.611 -28.764 1.00 90.50 129 MET A C 1
ATOM 1022 O O . MET A 1 129 ? 19.550 -12.839 -28.587 1.00 90.50 129 MET A O 1
ATOM 1026 N N . GLU A 1 130 ? 21.579 -13.635 -28.979 1.00 86.62 130 GLU A N 1
ATOM 1027 C CA . GLU A 1 130 ? 21.086 -15.017 -29.171 1.00 86.62 130 GLU A CA 1
ATOM 1028 C C . GLU A 1 130 ? 20.343 -15.582 -27.940 1.00 86.62 130 GLU A C 1
ATOM 1030 O O . GLU A 1 130 ? 19.392 -16.364 -28.063 1.00 86.62 130 GLU A O 1
ATOM 1035 N N . PHE A 1 131 ? 20.739 -15.135 -26.747 1.00 83.88 131 PHE A N 1
ATOM 1036 C CA . PHE A 1 131 ? 20.133 -15.476 -25.456 1.00 83.88 131 PHE A CA 1
ATOM 1037 C C . PHE A 1 131 ? 19.005 -14.513 -25.050 1.00 83.88 131 PHE A C 1
ATOM 1039 O O . PHE A 1 131 ? 18.586 -14.517 -23.891 1.00 83.88 131 PHE A O 1
ATOM 1046 N N . ALA A 1 132 ? 18.494 -13.703 -25.986 1.00 86.94 132 ALA A N 1
ATOM 1047 C CA . ALA A 1 132 ? 17.305 -12.889 -25.767 1.00 86.94 132 ALA A CA 1
ATOM 1048 C C . ALA A 1 132 ? 16.163 -13.748 -25.205 1.00 86.94 132 ALA A C 1
ATOM 1050 O O . ALA A 1 132 ? 15.845 -14.822 -25.752 1.00 86.94 132 ALA A O 1
ATOM 1051 N N . ALA A 1 133 ? 15.569 -13.264 -24.114 1.00 86.56 133 ALA A N 1
ATOM 1052 C CA . ALA A 1 133 ? 14.334 -13.780 -23.553 1.00 86.56 133 ALA A CA 1
ATOM 1053 C C . ALA A 1 133 ? 13.192 -13.639 -24.572 1.00 86.56 133 ALA A C 1
ATOM 1055 O O . ALA A 1 133 ? 13.319 -12.947 -25.583 1.00 86.56 133 ALA A O 1
ATOM 1056 N N . SER A 1 134 ? 12.083 -14.341 -24.339 1.00 89.56 134 SER A N 1
ATOM 1057 C CA . SER A 1 134 ? 10.883 -14.137 -25.156 1.00 89.56 134 SER A CA 1
ATOM 1058 C C . SER A 1 134 ? 10.326 -12.735 -24.912 1.00 89.56 134 SER A C 1
ATOM 1060 O O . SER A 1 134 ? 10.297 -12.294 -23.769 1.00 89.56 134 SER A O 1
ATOM 1062 N N . ASN A 1 135 ? 9.857 -12.088 -25.974 1.00 92.31 135 ASN A N 1
ATOM 1063 C CA . ASN A 1 135 ? 9.146 -10.811 -25.955 1.00 92.31 135 ASN A CA 1
ATOM 1064 C C . ASN A 1 135 ? 8.089 -10.811 -27.069 1.00 92.31 135 ASN A C 1
ATOM 1066 O O . ASN A 1 135 ? 8.002 -11.782 -27.832 1.00 92.31 135 ASN A O 1
ATOM 1070 N N . ASP A 1 136 ? 7.297 -9.746 -27.141 1.00 95.00 136 ASP A N 1
ATOM 1071 C CA . ASP A 1 136 ? 6.110 -9.685 -27.997 1.00 95.00 136 ASP A CA 1
ATOM 1072 C C . ASP A 1 136 ? 6.376 -9.118 -29.399 1.00 95.00 136 ASP A C 1
ATOM 1074 O O . ASP A 1 136 ? 5.461 -9.046 -30.224 1.00 95.00 136 ASP A O 1
ATOM 1078 N N . ASP A 1 137 ? 7.629 -8.770 -29.710 1.00 96.25 137 ASP A N 1
ATOM 1079 C CA . ASP A 1 137 ? 7.978 -8.197 -31.007 1.00 96.25 137 ASP A CA 1
ATOM 1080 C C . ASP A 1 137 ? 7.698 -9.192 -32.148 1.00 96.25 137 ASP A C 1
ATOM 1082 O O . ASP A 1 137 ? 8.246 -10.302 -32.211 1.00 96.25 137 ASP A O 1
ATOM 1086 N N . LEU A 1 138 ? 6.865 -8.768 -33.100 1.00 95.75 138 LEU A N 1
ATOM 1087 C CA . LEU A 1 138 ? 6.476 -9.559 -34.268 1.00 95.75 138 LEU A CA 1
ATOM 1088 C C . LEU A 1 138 ? 7.641 -9.820 -35.236 1.00 95.75 138 LEU A C 1
ATOM 1090 O O . LEU A 1 138 ? 7.588 -10.772 -36.019 1.00 95.75 138 LEU A O 1
ATOM 1094 N N . GLU A 1 139 ? 8.698 -9.009 -35.187 1.00 95.75 139 GLU A N 1
ATOM 1095 C CA . GLU A 1 139 ? 9.944 -9.224 -35.926 1.00 95.75 139 GLU A CA 1
ATOM 1096 C C . GLU A 1 139 ? 10.870 -10.249 -35.247 1.00 95.75 139 GLU A C 1
ATOM 1098 O O . GLU A 1 139 ? 11.901 -10.640 -35.807 1.00 95.75 139 GLU A O 1
ATOM 1103 N N . GLY A 1 140 ? 10.482 -10.729 -34.065 1.00 94.75 140 GLY A N 1
ATOM 1104 C CA . GLY A 1 140 ? 11.128 -11.801 -33.331 1.00 94.75 140 GLY A CA 1
ATOM 1105 C C . GLY A 1 140 ? 12.004 -11.318 -32.180 1.00 94.75 140 GLY A C 1
ATOM 1106 O O . GLY A 1 140 ? 12.548 -10.213 -32.171 1.00 94.75 140 GLY A O 1
ATOM 1107 N N . LYS A 1 141 ? 12.216 -12.229 -31.224 1.00 93.44 141 LYS A N 1
ATOM 1108 C CA . LYS A 1 141 ? 12.824 -11.935 -29.919 1.00 93.44 141 LYS A CA 1
ATOM 1109 C C . LYS A 1 141 ? 14.174 -11.209 -29.953 1.00 93.44 141 LYS A C 1
ATOM 1111 O O . LYS A 1 141 ? 14.457 -10.419 -29.061 1.00 93.44 141 LYS A O 1
ATOM 1116 N N . ILE A 1 142 ? 15.001 -11.477 -30.968 1.00 94.62 142 ILE A N 1
ATOM 1117 C CA . ILE A 1 142 ? 16.330 -10.864 -31.131 1.00 94.62 142 ILE A CA 1
ATOM 1118 C C . ILE A 1 142 ? 16.187 -9.370 -31.422 1.00 94.62 142 ILE A C 1
ATOM 1120 O O . ILE A 1 142 ? 16.862 -8.561 -30.794 1.00 94.62 142 ILE A O 1
ATOM 1124 N N . LYS A 1 143 ? 15.300 -9.005 -32.355 1.00 96.50 143 LYS A N 1
ATOM 1125 C CA . LYS A 1 143 ? 15.067 -7.609 -32.727 1.00 96.50 143 LYS A CA 1
ATOM 1126 C C . LYS A 1 143 ? 14.344 -6.853 -31.622 1.00 96.50 143 LYS A C 1
ATOM 1128 O O . LYS A 1 143 ? 14.784 -5.757 -31.302 1.00 96.50 143 LYS A O 1
ATOM 1133 N N . GLY A 1 144 ? 13.339 -7.470 -30.996 1.00 96.56 144 GLY A N 1
ATOM 1134 C CA . GLY A 1 144 ? 12.656 -6.889 -29.839 1.00 96.56 144 GLY A CA 1
ATOM 1135 C C . GLY A 1 144 ? 13.626 -6.558 -28.708 1.00 96.56 144 GLY A C 1
ATOM 1136 O O . GLY A 1 144 ? 13.681 -5.417 -28.265 1.00 96.56 144 GLY A O 1
ATOM 1137 N N . ALA A 1 145 ? 14.480 -7.514 -28.317 1.00 94.81 145 ALA A N 1
ATOM 1138 C CA . ALA A 1 145 ? 15.497 -7.288 -27.288 1.00 94.81 145 ALA A CA 1
ATOM 1139 C C . ALA A 1 145 ? 16.503 -6.199 -27.693 1.00 94.81 145 ALA A C 1
ATOM 1141 O O . ALA A 1 145 ? 16.899 -5.386 -26.861 1.00 94.81 145 ALA A O 1
ATOM 1142 N N . LEU A 1 146 ? 16.901 -6.156 -28.968 1.00 96.12 146 LEU A N 1
ATOM 1143 C CA . LEU A 1 146 ? 17.824 -5.145 -29.476 1.00 96.12 146 LEU A CA 1
ATOM 1144 C C . LEU A 1 146 ? 17.229 -3.729 -29.428 1.00 96.12 146 LEU A C 1
ATOM 1146 O O . LEU A 1 146 ? 17.916 -2.815 -28.981 1.00 96.12 146 LEU A O 1
ATOM 1150 N N . LYS A 1 147 ? 15.967 -3.561 -29.847 1.00 97.62 147 LYS A N 1
ATOM 1151 C CA . LYS A 1 147 ? 15.230 -2.287 -29.808 1.00 97.62 147 LYS A CA 1
ATOM 1152 C C . LYS A 1 147 ? 15.203 -1.699 -28.396 1.00 97.62 147 LYS A C 1
ATOM 1154 O O . LYS A 1 147 ? 15.709 -0.597 -28.186 1.00 97.62 147 LYS A O 1
ATOM 1159 N N . VAL A 1 148 ? 14.678 -2.458 -27.428 1.00 96.44 148 VAL A N 1
ATOM 1160 C CA . VAL A 1 148 ? 14.532 -1.983 -26.041 1.00 96.44 148 VAL A CA 1
ATOM 1161 C C . VAL A 1 148 ? 15.882 -1.756 -25.371 1.00 96.44 148 VAL A C 1
ATOM 1163 O O . VAL A 1 148 ? 16.070 -0.723 -24.747 1.00 96.44 148 VAL A O 1
ATOM 1166 N N . THR A 1 149 ? 16.872 -2.629 -25.598 1.00 95.31 149 THR A N 1
ATOM 1167 C CA . THR A 1 149 ? 18.226 -2.422 -25.053 1.00 95.31 149 THR A CA 1
ATOM 1168 C C . THR A 1 149 ? 18.831 -1.116 -25.565 1.00 95.31 149 THR A C 1
ATOM 1170 O O . THR A 1 149 ? 19.417 -0.364 -24.798 1.00 95.31 149 THR A O 1
ATOM 1173 N N . ILE A 1 150 ? 18.691 -0.809 -26.858 1.00 96.00 150 ILE A N 1
ATOM 1174 C CA . ILE A 1 150 ? 19.241 0.433 -27.412 1.00 96.00 150 ILE A CA 1
ATOM 1175 C C . ILE A 1 150 ? 18.538 1.662 -26.829 1.00 96.00 150 ILE A C 1
ATOM 1177 O O . ILE A 1 150 ? 19.234 2.608 -26.477 1.00 96.00 150 ILE A O 1
ATOM 1181 N N . ALA A 1 151 ? 17.206 1.651 -26.699 1.00 97.44 151 ALA A N 1
ATOM 1182 C CA . ALA A 1 151 ? 16.476 2.736 -26.033 1.00 97.44 151 ALA A CA 1
ATOM 1183 C C . ALA A 1 151 ? 16.923 2.906 -24.570 1.00 97.44 151 ALA A C 1
ATOM 1185 O O . ALA A 1 151 ? 17.245 4.008 -24.145 1.00 97.44 151 ALA A O 1
ATOM 1186 N N . HIS A 1 152 ? 17.034 1.806 -23.824 1.00 95.94 152 HIS A N 1
ATOM 1187 C CA . HIS A 1 152 ? 17.466 1.798 -22.428 1.00 95.94 152 HIS A CA 1
ATOM 1188 C C . HIS A 1 152 ? 18.848 2.443 -22.237 1.00 95.94 152 HIS A C 1
ATOM 1190 O O . HIS A 1 152 ? 19.004 3.404 -21.481 1.00 95.94 152 HIS A O 1
ATOM 1196 N N . GLU A 1 153 ? 19.859 1.943 -22.955 1.00 93.62 153 GLU A N 1
ATOM 1197 C CA . GLU A 1 153 ? 21.236 2.425 -22.809 1.00 93.62 153 GLU A CA 1
ATOM 1198 C C . GLU A 1 153 ? 21.411 3.850 -23.340 1.00 93.62 153 GLU A C 1
ATOM 1200 O O . GLU A 1 153 ? 22.175 4.648 -22.788 1.00 93.62 153 GLU A O 1
ATOM 1205 N N . LEU A 1 154 ? 20.689 4.203 -24.408 1.00 93.50 154 LEU A N 1
ATOM 1206 C CA . LEU A 1 154 ? 20.698 5.564 -24.929 1.00 93.50 154 LEU A CA 1
ATOM 1207 C C . LEU A 1 154 ? 20.069 6.544 -23.940 1.00 93.50 154 LEU A C 1
ATOM 1209 O O . LEU A 1 154 ? 20.583 7.652 -23.770 1.00 93.50 154 LEU A O 1
ATOM 1213 N N . PHE A 1 155 ? 19.023 6.128 -23.234 1.00 95.06 155 PHE A N 1
ATOM 1214 C CA . PHE A 1 155 ? 18.378 6.994 -22.269 1.00 95.06 155 PHE A CA 1
ATOM 1215 C C . PHE A 1 155 ? 19.265 7.256 -21.047 1.00 95.06 155 PHE A C 1
ATOM 1217 O O . PHE A 1 155 ? 19.267 8.379 -20.541 1.00 95.06 155 PHE A O 1
ATOM 1224 N N . HIS A 1 156 ? 20.105 6.304 -20.615 1.00 92.06 156 HIS A N 1
ATOM 1225 C CA . HIS A 1 156 ? 21.190 6.601 -19.662 1.00 92.06 156 HIS A CA 1
ATOM 1226 C C . HIS A 1 156 ? 22.107 7.718 -20.177 1.00 92.06 156 HIS A C 1
ATOM 1228 O O . HIS A 1 156 ? 22.373 8.687 -19.461 1.00 92.06 156 HIS A O 1
ATOM 1234 N N . ALA A 1 157 ? 22.522 7.652 -21.447 1.00 89.12 157 ALA A N 1
ATOM 1235 C CA . ALA A 1 157 ? 23.330 8.704 -22.060 1.00 89.12 157 ALA A CA 1
ATOM 1236 C C . ALA A 1 157 ? 22.604 10.063 -22.109 1.00 89.12 157 ALA A C 1
ATOM 1238 O O . ALA A 1 157 ? 23.229 11.098 -21.882 1.00 89.12 157 ALA A O 1
ATOM 1239 N N . VAL A 1 158 ? 21.295 10.085 -22.373 1.00 92.00 158 VAL A N 1
ATOM 1240 C CA . VAL A 1 158 ? 20.464 11.301 -22.321 1.00 92.00 158 VAL A CA 1
ATOM 1241 C C . VAL A 1 158 ? 20.415 11.878 -20.902 1.00 92.00 158 VAL A C 1
ATOM 1243 O O . VAL A 1 158 ? 20.672 13.070 -20.704 1.00 92.00 158 VAL A O 1
ATOM 1246 N N . LYS A 1 159 ? 20.133 11.039 -19.901 1.00 91.38 159 LYS A N 1
ATOM 1247 C CA . LYS A 1 159 ? 20.000 11.439 -18.490 1.00 91.38 159 LYS A CA 1
ATOM 1248 C C . LYS A 1 159 ? 21.309 11.914 -17.870 1.00 91.38 159 LYS A C 1
ATOM 1250 O O . LYS A 1 159 ? 21.281 12.835 -17.057 1.00 91.38 159 LYS A O 1
ATOM 1255 N N . ALA A 1 160 ? 22.455 11.424 -18.348 1.00 86.88 160 ALA A N 1
ATOM 1256 C CA . ALA A 1 160 ? 23.768 11.952 -17.974 1.00 86.88 160 ALA A CA 1
ATOM 1257 C C . ALA A 1 160 ? 23.933 13.459 -18.289 1.00 86.88 160 ALA A C 1
ATOM 1259 O O . ALA A 1 160 ? 24.777 14.133 -17.699 1.00 86.88 160 ALA A O 1
ATOM 1260 N N . GLY A 1 161 ? 23.118 14.019 -19.196 1.00 87.12 161 GLY A N 1
ATOM 1261 C CA . GLY A 1 161 ? 23.034 15.462 -19.459 1.00 87.12 161 GLY A CA 1
ATOM 1262 C C . GLY A 1 161 ? 22.234 16.273 -18.423 1.00 87.12 161 GLY A C 1
ATOM 1263 O O . GLY A 1 161 ? 22.180 17.503 -18.520 1.00 87.12 161 GLY A O 1
ATOM 1264 N N . TYR A 1 162 ? 21.598 15.607 -17.459 1.00 90.00 162 TYR A N 1
ATOM 1265 C CA . TYR A 1 162 ? 20.838 16.203 -16.360 1.00 90.00 162 TYR A CA 1
ATOM 1266 C C . TYR A 1 162 ? 21.552 15.977 -15.031 1.00 90.00 162 TYR A C 1
ATOM 1268 O O . TYR A 1 162 ? 22.004 16.942 -14.418 1.00 90.00 162 TYR A O 1
ATOM 1276 N N . ASP A 1 163 ? 21.685 14.716 -14.628 1.00 86.69 163 ASP A N 1
ATOM 1277 C CA . ASP A 1 163 ? 22.428 14.300 -13.444 1.00 86.69 163 ASP A CA 1
ATOM 1278 C C . ASP A 1 163 ? 22.987 12.891 -13.669 1.00 86.69 163 ASP A C 1
ATOM 1280 O O . ASP A 1 163 ? 22.246 11.916 -13.756 1.00 86.69 163 ASP A O 1
ATOM 1284 N N . TRP A 1 164 ? 24.307 12.800 -13.829 1.00 79.50 164 TRP A N 1
ATOM 1285 C CA . TRP A 1 164 ? 25.009 11.550 -14.128 1.00 79.50 164 TRP A CA 1
ATOM 1286 C C . TRP A 1 164 ? 25.355 10.738 -12.865 1.00 79.50 164 TRP A C 1
ATOM 1288 O O . TRP A 1 164 ? 25.786 9.596 -12.992 1.00 79.50 164 TRP A O 1
ATOM 1298 N N . ASP A 1 165 ? 25.189 11.312 -11.665 1.00 78.88 165 ASP A N 1
ATOM 1299 C CA . ASP A 1 165 ? 25.437 10.661 -10.361 1.00 78.88 165 ASP A CA 1
ATOM 1300 C C . ASP A 1 165 ? 24.128 10.535 -9.551 1.00 78.88 165 ASP A C 1
ATOM 1302 O O . ASP A 1 165 ? 24.136 10.564 -8.318 1.00 78.88 165 ASP A O 1
ATOM 1306 N N . GLU A 1 166 ? 22.992 10.426 -10.250 1.00 86.56 166 GLU A N 1
ATOM 1307 C CA . GLU A 1 166 ? 21.659 10.284 -9.652 1.00 86.56 166 GLU A CA 1
ATOM 1308 C C . GLU A 1 166 ? 21.460 8.896 -9.004 1.00 86.56 166 GLU A C 1
ATOM 1310 O O . GLU A 1 166 ? 22.195 7.932 -9.240 1.00 86.56 166 GLU A O 1
ATOM 1315 N N . ASP A 1 167 ? 20.442 8.773 -8.150 1.00 88.06 167 ASP A N 1
ATOM 1316 C CA . ASP A 1 167 ? 20.053 7.522 -7.516 1.00 88.06 167 ASP A CA 1
ATOM 1317 C C . ASP A 1 167 ? 19.741 6.420 -8.551 1.00 88.06 167 ASP A C 1
ATOM 1319 O O . ASP A 1 167 ? 18.761 6.483 -9.298 1.00 88.06 167 ASP A O 1
ATOM 1323 N N . LEU A 1 168 ? 20.528 5.340 -8.497 1.00 86.62 168 LEU A N 1
ATOM 1324 C CA . LEU A 1 168 ? 20.475 4.209 -9.432 1.00 86.62 168 LEU A CA 1
ATOM 1325 C C . LEU A 1 168 ? 19.068 3.627 -9.652 1.00 86.62 168 LEU A C 1
ATOM 1327 O O . LEU A 1 168 ? 18.751 3.214 -10.760 1.00 86.62 168 LEU A O 1
ATOM 1331 N N . TRP A 1 169 ? 18.212 3.574 -8.622 1.00 91.12 169 TRP A N 1
ATOM 1332 C CA . TRP A 1 169 ? 16.859 3.026 -8.782 1.00 91.12 169 TRP A CA 1
ATOM 1333 C C . TRP A 1 169 ? 16.039 3.846 -9.785 1.00 91.12 169 TRP A C 1
ATOM 1335 O O . TRP A 1 169 ? 15.356 3.258 -10.616 1.00 91.12 169 TRP A O 1
ATOM 1345 N N . TRP A 1 170 ? 16.121 5.181 -9.724 1.00 93.88 170 TRP A N 1
ATOM 1346 C CA . TRP A 1 170 ? 15.352 6.085 -10.575 1.00 93.88 170 TRP A CA 1
ATOM 1347 C C . TRP A 1 170 ? 15.925 6.130 -11.986 1.00 93.88 170 TRP A C 1
ATOM 1349 O O . TRP A 1 170 ? 15.176 6.152 -12.967 1.00 93.88 170 TRP A O 1
ATOM 1359 N N . ASP A 1 171 ? 17.253 6.082 -12.083 1.00 91.25 171 ASP A N 1
ATOM 1360 C CA . ASP A 1 171 ? 17.946 5.958 -13.356 1.00 91.25 171 ASP A CA 1
ATOM 1361 C C . ASP A 1 171 ? 17.471 4.698 -14.101 1.00 91.25 171 ASP A C 1
ATOM 1363 O O . ASP A 1 171 ? 16.868 4.803 -15.168 1.00 91.25 171 ASP A O 1
ATOM 1367 N N . GLU A 1 172 ? 17.580 3.524 -13.483 1.00 92.19 172 GLU A N 1
ATOM 1368 C CA . GLU A 1 172 ? 17.151 2.249 -14.075 1.00 92.19 172 GLU A CA 1
ATOM 1369 C C . GLU A 1 172 ? 15.634 2.190 -14.321 1.00 92.19 172 GLU A C 1
ATOM 1371 O O . GLU A 1 172 ? 15.184 1.782 -15.390 1.00 92.19 172 GLU A O 1
ATOM 1376 N N . THR A 1 173 ? 14.823 2.667 -13.370 1.00 95.38 173 THR A N 1
ATOM 1377 C CA . THR A 1 173 ? 13.353 2.739 -13.486 1.00 95.38 173 THR A CA 1
ATOM 1378 C C . THR A 1 173 ? 12.929 3.494 -14.740 1.00 95.38 173 THR A C 1
ATOM 1380 O O . THR A 1 173 ? 12.059 3.042 -15.485 1.00 95.38 173 THR A O 1
ATOM 1383 N N . THR A 1 174 ? 13.537 4.657 -14.979 1.00 97.12 174 THR A N 1
ATOM 1384 C CA . THR A 1 174 ? 13.178 5.499 -16.121 1.00 97.12 174 THR A CA 1
ATOM 1385 C C . THR A 1 174 ? 13.801 5.007 -17.430 1.00 97.12 174 THR A C 1
ATOM 1387 O O . THR A 1 174 ? 13.211 5.245 -18.481 1.00 97.12 174 THR A O 1
ATOM 1390 N N . SER A 1 175 ? 14.917 4.264 -17.387 1.00 95.50 175 SER A N 1
ATOM 1391 C CA . SER A 1 175 ? 15.422 3.516 -18.552 1.00 95.50 175 SER A CA 1
ATOM 1392 C C . SER A 1 175 ? 14.462 2.410 -18.975 1.00 95.50 175 SER A C 1
ATOM 1394 O O . SER A 1 175 ? 14.125 2.329 -20.147 1.00 95.50 175 SER A O 1
ATOM 1396 N N . VAL A 1 176 ? 13.939 1.613 -18.038 1.00 96.69 176 VAL A N 1
ATOM 1397 C CA . VAL A 1 176 ? 12.942 0.574 -18.363 1.00 96.69 176 VAL A CA 1
ATOM 1398 C C . VAL A 1 176 ? 11.623 1.190 -18.827 1.00 96.69 176 VAL A C 1
ATOM 1400 O O . VAL A 1 176 ? 10.972 0.659 -19.721 1.00 96.69 176 VAL A O 1
ATOM 1403 N N . TRP A 1 177 ? 11.223 2.330 -18.259 1.00 98.00 177 TRP A N 1
ATOM 1404 C CA . TRP A 1 177 ? 10.049 3.067 -18.732 1.00 98.00 177 TRP A CA 1
ATOM 1405 C C . TRP A 1 177 ? 10.202 3.482 -20.199 1.00 98.00 177 TRP A C 1
ATOM 1407 O O . TRP A 1 177 ? 9.286 3.266 -20.989 1.00 98.00 177 TRP A O 1
ATOM 1417 N N . VAL A 1 178 ? 11.366 4.016 -20.592 1.00 98.00 178 VAL A N 1
ATOM 1418 C CA . VAL A 1 178 ? 11.573 4.497 -21.965 1.00 98.00 178 VAL A CA 1
ATOM 1419 C C . VAL A 1 178 ? 11.541 3.368 -23.001 1.00 98.00 178 VAL A C 1
ATOM 1421 O O . VAL A 1 178 ? 11.148 3.609 -24.139 1.00 98.00 178 VAL A O 1
ATOM 1424 N N . GLU A 1 179 ? 11.884 2.134 -22.613 1.00 97.25 179 GLU A N 1
ATOM 1425 C CA . GLU A 1 179 ? 11.788 0.956 -23.485 1.00 97.25 179 GLU A CA 1
ATOM 1426 C C . GLU A 1 179 ? 10.370 0.791 -24.035 1.00 97.25 179 GLU A C 1
ATOM 1428 O O . GLU A 1 179 ? 10.185 0.600 -25.236 1.00 97.25 179 GLU A O 1
ATOM 1433 N N . ASP A 1 180 ? 9.382 0.903 -23.146 1.00 96.50 180 ASP A N 1
ATOM 1434 C CA . ASP A 1 180 ? 7.962 0.737 -23.450 1.00 96.50 180 ASP A CA 1
ATOM 1435 C C . ASP A 1 180 ? 7.386 1.957 -24.177 1.00 96.50 180 ASP A C 1
ATOM 1437 O O . ASP A 1 180 ? 6.536 1.832 -25.051 1.00 96.50 180 ASP A O 1
ATOM 1441 N N . ILE A 1 181 ? 7.896 3.152 -23.877 1.00 96.12 181 ILE A N 1
ATOM 1442 C CA . ILE A 1 181 ? 7.473 4.383 -24.552 1.00 96.12 181 ILE A CA 1
ATOM 1443 C C . ILE A 1 181 ? 7.971 4.443 -26.002 1.00 96.12 181 ILE A C 1
ATOM 1445 O O . ILE A 1 181 ? 7.249 4.912 -26.883 1.00 96.12 181 ILE A O 1
ATOM 1449 N N . VAL A 1 182 ? 9.198 3.983 -26.265 1.00 97.62 182 VAL A N 1
ATOM 1450 C CA . VAL A 1 182 ? 9.788 3.996 -27.614 1.00 97.62 182 VAL A CA 1
ATOM 1451 C C . VAL A 1 182 ? 9.329 2.786 -28.432 1.00 97.62 182 VAL A C 1
ATOM 1453 O O . VAL A 1 182 ? 9.064 2.931 -29.627 1.00 97.62 182 VAL A O 1
ATOM 1456 N N . TYR A 1 183 ? 9.212 1.612 -27.805 1.00 97.62 183 TYR A N 1
ATOM 1457 C CA . TYR A 1 183 ? 8.853 0.350 -28.461 1.00 97.62 183 TYR A CA 1
ATOM 1458 C C . TYR A 1 183 ? 7.743 -0.405 -27.697 1.00 97.62 183 TYR A C 1
ATOM 1460 O O . TYR A 1 183 ? 7.977 -1.512 -27.189 1.00 97.62 183 TYR A O 1
ATOM 1468 N N . PRO A 1 184 ? 6.513 0.145 -27.643 1.00 95.44 184 PRO A N 1
ATOM 1469 C CA . PRO A 1 184 ? 5.393 -0.437 -26.891 1.00 95.44 184 PRO A CA 1
ATOM 1470 C C . PRO A 1 184 ? 4.965 -1.816 -27.409 1.00 95.44 184 PRO A C 1
ATOM 1472 O O . PRO A 1 184 ? 4.265 -2.565 -26.730 1.00 95.44 184 PRO A O 1
ATOM 1475 N N . GLU A 1 185 ? 5.363 -2.198 -28.626 1.00 95.50 185 GLU A N 1
ATOM 1476 C CA . GLU A 1 185 ? 5.090 -3.532 -29.153 1.00 95.50 185 GLU A CA 1
ATOM 1477 C C . GLU A 1 185 ? 5.915 -4.641 -28.477 1.00 95.50 185 GLU A C 1
ATOM 1479 O O . GLU A 1 185 ? 5.555 -5.812 -28.593 1.00 95.50 185 GLU A O 1
ATOM 1484 N N . VAL A 1 186 ? 7.006 -4.309 -27.773 1.00 96.44 186 VAL A N 1
ATOM 1485 C CA . VAL A 1 186 ? 7.956 -5.305 -27.242 1.00 96.44 186 VAL A CA 1
ATOM 1486 C C . VAL A 1 186 ? 7.557 -5.814 -25.855 1.00 96.44 186 VAL A C 1
ATOM 1488 O O . VAL A 1 186 ? 7.665 -7.018 -25.607 1.00 96.44 186 VAL A O 1
ATOM 1491 N N . ASN A 1 187 ? 7.078 -4.928 -24.971 1.00 92.88 187 ASN A N 1
ATOM 1492 C CA . ASN A 1 187 ? 6.587 -5.249 -23.621 1.00 92.88 187 ASN A CA 1
ATOM 1493 C C . ASN A 1 187 ? 7.580 -6.015 -22.713 1.00 92.88 187 ASN A C 1
ATOM 1495 O O . ASN A 1 187 ? 7.168 -6.811 -21.863 1.00 92.88 187 ASN A O 1
ATOM 1499 N N . ASP A 1 188 ? 8.894 -5.806 -22.872 1.00 90.25 188 ASP A N 1
ATOM 1500 C CA . ASP A 1 188 ? 9.920 -6.556 -22.119 1.00 90.25 188 ASP A CA 1
ATOM 1501 C C . ASP A 1 188 ? 9.849 -6.288 -20.602 1.00 90.25 188 ASP A C 1
ATOM 1503 O O . ASP A 1 188 ? 10.126 -7.181 -19.796 1.00 90.25 188 ASP A O 1
ATOM 1507 N N . TYR A 1 189 ? 9.389 -5.097 -20.200 1.00 93.62 189 TYR A N 1
ATOM 1508 C CA . TYR A 1 189 ? 9.333 -4.666 -18.801 1.00 93.62 189 TYR A CA 1
ATOM 1509 C C . TYR A 1 189 ? 8.450 -5.554 -17.903 1.00 93.62 189 TYR A C 1
ATOM 1511 O O . TYR A 1 189 ? 8.715 -5.685 -16.704 1.00 93.62 189 TYR A O 1
ATOM 1519 N N . LEU A 1 190 ? 7.427 -6.215 -18.465 1.00 94.81 190 LEU A N 1
ATOM 1520 C CA . LEU A 1 190 ? 6.480 -7.046 -17.710 1.00 94.81 190 LEU A CA 1
ATOM 1521 C C . LEU A 1 190 ? 7.165 -8.170 -16.928 1.00 94.81 190 LEU A C 1
ATOM 1523 O O . LEU A 1 190 ? 6.672 -8.592 -15.880 1.00 94.81 190 LEU A O 1
ATOM 1527 N N . ARG A 1 191 ? 8.321 -8.650 -17.400 1.00 91.50 191 ARG A N 1
ATOM 1528 C CA . ARG A 1 191 ? 9.084 -9.699 -16.710 1.00 91.50 191 ARG A CA 1
ATOM 1529 C C . ARG A 1 191 ? 9.597 -9.251 -15.341 1.00 91.50 191 ARG A C 1
ATOM 1531 O O . ARG A 1 191 ? 9.669 -10.073 -14.431 1.00 91.50 191 ARG A O 1
ATOM 1538 N N . TYR A 1 192 ? 9.933 -7.970 -15.187 1.00 92.44 192 TYR A N 1
ATOM 1539 C CA . TYR A 1 192 ? 10.463 -7.427 -13.935 1.00 92.44 192 TYR A CA 1
ATOM 1540 C C . TYR A 1 192 ? 9.371 -7.292 -12.872 1.00 92.44 192 TYR A C 1
ATOM 1542 O O . TYR A 1 192 ? 9.652 -7.351 -11.675 1.00 92.44 192 TYR A O 1
ATOM 1550 N N . LEU A 1 193 ? 8.109 -7.186 -13.299 1.00 96.25 193 LEU A N 1
ATOM 1551 C CA . LEU A 1 193 ? 6.981 -7.026 -12.388 1.00 96.25 193 LEU A CA 1
ATOM 1552 C C . LEU A 1 193 ? 6.717 -8.272 -11.541 1.00 96.25 193 LEU A C 1
ATOM 1554 O O . LEU A 1 193 ? 6.136 -8.145 -10.471 1.00 96.25 193 LEU A O 1
ATOM 1558 N N . TYR A 1 194 ? 7.150 -9.465 -11.961 1.00 94.62 194 TYR A N 1
ATOM 1559 C CA . TYR A 1 194 ? 6.978 -10.676 -11.148 1.00 94.62 194 TYR A CA 1
ATOM 1560 C C . TYR A 1 194 ? 7.710 -10.590 -9.808 1.00 94.62 194 TYR A C 1
ATOM 1562 O O . TYR A 1 194 ? 7.146 -10.990 -8.794 1.00 94.62 194 TYR A O 1
ATOM 1570 N N . ASP A 1 195 ? 8.937 -10.065 -9.802 1.00 93.31 195 ASP A N 1
ATOM 1571 C CA . ASP A 1 195 ? 9.707 -9.871 -8.572 1.00 93.31 195 ASP A CA 1
ATOM 1572 C C . ASP A 1 195 ? 9.138 -8.716 -7.743 1.00 93.31 195 ASP A C 1
ATOM 1574 O O . ASP A 1 195 ? 8.869 -8.871 -6.554 1.00 93.31 195 ASP A O 1
ATOM 1578 N N . TRP A 1 196 ? 8.845 -7.586 -8.393 1.00 95.62 196 TRP A N 1
ATOM 1579 C CA . TRP A 1 196 ? 8.301 -6.414 -7.709 1.00 95.62 196 TRP A CA 1
ATOM 1580 C C . TRP A 1 196 ? 6.967 -6.711 -7.018 1.00 95.62 196 TRP A C 1
ATOM 1582 O O . TRP A 1 196 ? 6.797 -6.432 -5.833 1.00 95.62 196 TRP A O 1
ATOM 1592 N N . PHE A 1 197 ? 6.038 -7.366 -7.723 1.00 97.75 197 PHE A N 1
ATOM 1593 C CA . PHE A 1 197 ? 4.729 -7.707 -7.169 1.00 97.75 197 PHE A CA 1
ATOM 1594 C C . PHE A 1 197 ? 4.792 -8.841 -6.138 1.00 97.75 197 PHE A C 1
ATOM 1596 O O . PHE A 1 197 ? 3.866 -8.981 -5.337 1.00 97.75 197 PHE A O 1
ATOM 1603 N N . ALA A 1 198 ? 5.861 -9.643 -6.135 1.00 97.25 198 ALA A N 1
ATOM 1604 C CA . ALA A 1 198 ? 6.111 -10.632 -5.091 1.00 97.25 198 ALA A CA 1
ATOM 1605 C C . ALA A 1 198 ? 6.613 -9.996 -3.784 1.00 97.25 198 ALA A C 1
ATOM 1607 O O . ALA A 1 198 ? 6.450 -10.612 -2.730 1.00 97.25 198 ALA A O 1
ATOM 1608 N N . HIS A 1 199 ? 7.174 -8.783 -3.856 1.00 95.44 199 HIS A N 1
ATOM 1609 C CA . HIS A 1 199 ? 7.838 -8.103 -2.744 1.00 95.44 199 HIS A CA 1
ATOM 1610 C C . HIS A 1 199 ? 7.375 -6.648 -2.527 1.00 95.44 199 HIS A C 1
ATOM 1612 O O . HIS A 1 199 ? 8.207 -5.737 -2.496 1.00 95.44 199 HIS A O 1
ATOM 1618 N N . PRO A 1 200 ? 6.066 -6.386 -2.339 1.00 96.75 200 PRO A N 1
ATOM 1619 C CA . PRO A 1 200 ? 5.563 -5.036 -2.066 1.00 96.75 200 PRO A CA 1
ATOM 1620 C C . PRO A 1 200 ? 6.075 -4.414 -0.757 1.00 96.75 200 PRO A C 1
ATOM 1622 O O . PRO A 1 200 ? 5.935 -3.205 -0.551 1.00 96.75 200 PRO A O 1
ATOM 1625 N N . GLU A 1 201 ? 6.619 -5.233 0.145 1.00 94.81 201 GLU A N 1
ATOM 1626 C CA . GLU A 1 201 ? 7.203 -4.817 1.418 1.00 94.81 201 GLU A CA 1
ATOM 1627 C C . GLU A 1 201 ? 8.593 -4.182 1.278 1.00 94.81 201 GLU A C 1
ATOM 1629 O O . GLU A 1 201 ? 9.118 -3.636 2.251 1.00 94.81 201 GLU A O 1
ATOM 1634 N N . TYR A 1 202 ? 9.204 -4.260 0.094 1.00 93.44 202 TYR A N 1
ATOM 1635 C CA . TYR A 1 202 ? 10.449 -3.568 -0.213 1.00 93.44 202 TYR A CA 1
ATOM 1636 C C . TYR A 1 202 ? 10.183 -2.110 -0.582 1.00 93.44 202 TYR A C 1
ATOM 1638 O O . TYR A 1 202 ? 9.143 -1.775 -1.144 1.00 93.44 202 TYR A O 1
ATOM 1646 N N . SER A 1 203 ? 11.126 -1.233 -0.222 1.00 95.12 203 SER A N 1
ATOM 1647 C CA . SER A 1 203 ? 11.032 0.183 -0.586 1.00 95.12 203 SER A CA 1
ATOM 1648 C C . SER A 1 203 ? 11.049 0.360 -2.100 1.00 95.12 203 SER A C 1
ATOM 1650 O O . SER A 1 203 ? 11.840 -0.281 -2.796 1.00 95.12 203 SER A O 1
ATOM 1652 N N . LEU A 1 204 ? 10.244 1.304 -2.585 1.00 95.50 204 LEU A N 1
ATOM 1653 C CA . LEU A 1 204 ? 10.262 1.776 -3.964 1.00 95.50 204 LEU A CA 1
ATOM 1654 C C . LEU A 1 204 ? 11.676 2.149 -4.449 1.00 95.50 204 LEU A C 1
ATOM 1656 O O . LEU A 1 204 ? 12.051 1.788 -5.565 1.00 95.50 204 LEU A O 1
ATOM 1660 N N . ASP A 1 205 ? 12.458 2.833 -3.607 1.00 93.38 205 ASP A N 1
ATOM 1661 C CA . ASP A 1 205 ? 13.840 3.256 -3.871 1.00 93.38 205 ASP A CA 1
ATOM 1662 C C . ASP A 1 205 ? 14.884 2.354 -3.191 1.00 93.38 205 ASP A C 1
ATOM 1664 O O . ASP A 1 205 ? 15.988 2.787 -2.839 1.00 93.38 205 ASP A O 1
ATOM 1668 N N . ARG A 1 206 ? 14.546 1.071 -3.002 1.00 89.44 206 ARG A N 1
ATOM 1669 C CA . ARG A 1 206 ? 15.424 0.070 -2.388 1.00 89.44 206 ARG A CA 1
ATOM 1670 C C . ARG A 1 206 ? 16.828 0.097 -2.995 1.00 89.44 206 ARG A C 1
ATOM 1672 O O . ARG A 1 206 ? 17.033 -0.099 -4.192 1.00 89.44 206 ARG A O 1
ATOM 1679 N N . LYS A 1 207 ? 17.821 0.230 -2.113 1.00 86.00 207 LYS A N 1
ATOM 1680 C CA . LYS A 1 207 ? 19.243 0.125 -2.450 1.00 86.00 207 LYS A CA 1
ATOM 1681 C C . LYS A 1 207 ? 19.725 -1.289 -2.149 1.00 86.00 207 LYS A C 1
ATOM 1683 O O . LYS A 1 207 ? 19.677 -1.729 -1.003 1.00 86.00 207 LYS A O 1
ATOM 1688 N N . SER A 1 208 ? 20.201 -1.986 -3.174 1.00 80.00 208 SER A N 1
ATOM 1689 C CA . SER A 1 208 ? 20.757 -3.331 -3.049 1.00 80.00 208 SER A CA 1
ATOM 1690 C C . SER A 1 208 ? 22.176 -3.376 -3.593 1.00 80.00 208 SER A C 1
ATOM 1692 O O . SER A 1 208 ? 22.450 -2.872 -4.680 1.00 80.00 208 SER A O 1
ATOM 1694 N N . GLU A 1 209 ? 23.085 -3.971 -2.820 1.00 74.25 209 GLU A N 1
ATOM 1695 C CA . GLU A 1 209 ? 24.449 -4.273 -3.274 1.00 74.25 209 GLU A CA 1
ATOM 1696 C C . GLU A 1 209 ? 24.514 -5.596 -4.057 1.00 74.25 209 GLU A C 1
ATOM 1698 O O . GLU A 1 209 ? 25.560 -5.936 -4.613 1.00 74.25 209 GLU A O 1
ATOM 1703 N N . ASP A 1 210 ? 23.413 -6.353 -4.096 1.00 76.19 210 ASP A N 1
ATOM 1704 C CA . ASP A 1 210 ? 23.313 -7.590 -4.857 1.00 76.19 210 ASP A CA 1
ATOM 1705 C C . ASP A 1 210 ? 23.032 -7.265 -6.326 1.00 76.19 210 ASP A C 1
ATOM 1707 O O . ASP A 1 210 ? 21.965 -6.771 -6.686 1.00 76.19 210 ASP A O 1
ATOM 1711 N N . SER A 1 211 ? 23.991 -7.575 -7.198 1.00 68.75 211 SER A N 1
ATOM 1712 C CA . SER A 1 211 ? 23.849 -7.380 -8.643 1.00 68.75 211 SER A CA 1
ATOM 1713 C C . SER A 1 211 ? 22.736 -8.229 -9.268 1.00 68.75 211 SER A C 1
ATOM 1715 O O . SER A 1 211 ? 22.359 -7.973 -10.407 1.00 68.75 211 SER A O 1
ATOM 1717 N N . SER A 1 212 ? 22.237 -9.251 -8.564 1.00 74.06 212 SER A N 1
ATOM 1718 C CA . SER A 1 212 ? 21.084 -10.051 -8.992 1.00 74.06 212 SER A CA 1
ATOM 1719 C C . SER A 1 212 ? 19.734 -9.455 -8.581 1.00 74.06 212 SER A C 1
ATOM 1721 O O . SER A 1 212 ? 18.699 -9.986 -8.979 1.00 74.06 212 SER A O 1
ATOM 1723 N N . ASP A 1 213 ? 19.730 -8.347 -7.832 1.00 81.94 213 ASP A N 1
ATOM 1724 C CA . ASP A 1 213 ? 18.508 -7.641 -7.458 1.00 81.94 213 ASP A CA 1
ATOM 1725 C C . ASP A 1 213 ? 17.908 -6.919 -8.675 1.00 81.94 213 ASP A C 1
ATOM 1727 O O . ASP A 1 213 ? 18.434 -5.913 -9.182 1.00 81.94 213 ASP A O 1
ATOM 1731 N N . ILE A 1 214 ? 16.792 -7.476 -9.145 1.00 86.00 214 ILE A N 1
ATOM 1732 C CA . ILE A 1 214 ? 16.019 -6.971 -10.278 1.00 86.00 214 ILE A CA 1
ATOM 1733 C C . ILE A 1 214 ? 14.839 -6.088 -9.855 1.00 86.00 214 ILE A C 1
ATOM 1735 O O . ILE A 1 214 ? 14.151 -5.552 -10.724 1.00 86.00 214 ILE A O 1
ATOM 1739 N N . HIS A 1 215 ? 14.624 -5.888 -8.551 1.00 89.00 215 HIS A N 1
ATOM 1740 C CA . HIS A 1 215 ? 13.481 -5.148 -8.019 1.00 89.00 215 HIS A CA 1
ATOM 1741 C C . HIS A 1 215 ? 13.435 -3.709 -8.551 1.00 89.00 215 HIS A C 1
ATOM 1743 O O . HIS A 1 215 ? 12.375 -3.215 -8.929 1.00 89.00 215 HIS A O 1
ATOM 1749 N N . LYS A 1 216 ? 14.607 -3.066 -8.684 1.00 89.44 216 LYS A N 1
ATOM 1750 C CA . LYS A 1 216 ? 14.757 -1.704 -9.230 1.00 89.44 216 LYS A CA 1
ATOM 1751 C C . LYS A 1 216 ? 14.224 -1.541 -10.659 1.00 89.44 216 LYS A C 1
ATOM 1753 O O . LYS A 1 216 ? 13.708 -0.482 -10.985 1.00 89.44 216 LYS A O 1
ATOM 1758 N N . TYR A 1 217 ? 14.304 -2.581 -11.492 1.00 92.31 217 TYR A N 1
ATOM 1759 C CA . TYR A 1 217 ? 13.733 -2.555 -12.843 1.00 92.31 217 TYR A CA 1
ATOM 1760 C C . TYR A 1 217 ? 12.205 -2.659 -12.788 1.00 92.31 217 TYR A C 1
ATOM 1762 O O . TYR A 1 217 ? 11.504 -2.046 -13.586 1.00 92.31 217 TYR A O 1
ATOM 1770 N N . GLY A 1 218 ? 11.675 -3.399 -11.809 1.00 95.44 218 GLY A N 1
ATOM 1771 C CA . GLY A 1 218 ? 10.240 -3.515 -11.563 1.00 95.44 218 GLY A CA 1
ATOM 1772 C C . GLY A 1 218 ? 9.599 -2.233 -11.022 1.00 95.44 218 GLY A C 1
ATOM 1773 O O . GLY A 1 218 ? 8.417 -2.001 -11.277 1.00 95.44 218 GLY A O 1
ATOM 1774 N N . SER A 1 219 ? 10.380 -1.347 -10.389 1.00 96.31 219 SER A N 1
ATOM 1775 C CA . SER A 1 219 ? 9.933 -0.004 -9.986 1.00 96.31 219 SER A CA 1
ATOM 1776 C C . SER A 1 219 ? 9.469 0.866 -11.167 1.00 96.31 219 SER A C 1
ATOM 1778 O O . SER A 1 219 ? 8.805 1.879 -10.937 1.00 96.31 219 SER A O 1
ATOM 1780 N N . VAL A 1 220 ? 9.688 0.437 -12.424 1.00 97.50 220 VAL A N 1
ATOM 1781 C CA . VAL A 1 220 ? 9.033 0.989 -13.629 1.00 97.50 220 VAL A CA 1
ATOM 1782 C C . VAL A 1 220 ? 7.526 1.154 -13.459 1.00 97.50 220 VAL A C 1
ATOM 1784 O O . VAL A 1 220 ? 6.957 2.115 -13.971 1.00 97.50 220 VAL A O 1
ATOM 1787 N N . ILE A 1 221 ? 6.870 0.286 -12.682 1.00 97.81 221 ILE A N 1
ATOM 1788 C CA . ILE A 1 221 ? 5.429 0.386 -12.444 1.00 97.81 221 ILE A CA 1
ATOM 1789 C C . ILE A 1 221 ? 5.028 1.705 -11.767 1.00 97.81 221 ILE A C 1
ATOM 1791 O O . ILE A 1 221 ? 3.931 2.207 -12.000 1.00 97.81 221 ILE A O 1
ATOM 1795 N N . PHE A 1 222 ? 5.923 2.322 -10.991 1.00 98.12 222 PHE A N 1
ATOM 1796 C CA . PHE A 1 222 ? 5.698 3.655 -10.439 1.00 98.12 222 PHE A CA 1
ATOM 1797 C C . PHE A 1 222 ? 5.833 4.754 -11.501 1.00 98.12 222 PHE A C 1
ATOM 1799 O O . PHE A 1 222 ? 5.024 5.675 -11.523 1.00 98.12 222 PHE A O 1
ATOM 1806 N N . ALA A 1 223 ? 6.796 4.651 -12.425 1.00 98.00 223 ALA A N 1
ATOM 1807 C CA . ALA A 1 223 ? 6.888 5.576 -13.558 1.00 98.00 223 ALA A CA 1
ATOM 1808 C C . ALA A 1 223 ? 5.665 5.457 -14.482 1.00 98.00 223 ALA A C 1
ATOM 1810 O O . ALA A 1 223 ? 5.110 6.475 -14.894 1.00 98.00 223 ALA A O 1
ATOM 1811 N N . LYS A 1 224 ? 5.179 4.233 -14.731 1.00 97.56 224 LYS A N 1
ATOM 1812 C CA . LYS A 1 224 ? 3.910 4.001 -15.437 1.00 97.56 224 LYS A CA 1
ATOM 1813 C C . LYS A 1 224 ? 2.734 4.608 -14.671 1.00 97.56 224 LYS A C 1
ATOM 1815 O O . LYS A 1 224 ? 1.969 5.351 -15.266 1.00 97.56 224 LYS A O 1
ATOM 1820 N N . PHE A 1 225 ? 2.678 4.437 -13.345 1.00 97.94 225 PHE A N 1
ATOM 1821 C CA . PHE A 1 225 ? 1.653 5.081 -12.513 1.00 97.94 225 PHE A CA 1
ATOM 1822 C C . PHE A 1 225 ? 1.648 6.613 -12.611 1.00 97.94 225 PHE A C 1
ATOM 1824 O O . PHE A 1 225 ? 0.607 7.243 -12.494 1.00 97.94 225 PHE A O 1
ATOM 1831 N N . LEU A 1 226 ? 2.811 7.241 -12.790 1.00 97.69 226 LEU A N 1
ATOM 1832 C CA . LEU A 1 226 ? 2.897 8.694 -12.947 1.00 97.69 226 LEU A CA 1
ATOM 1833 C C . LEU A 1 226 ? 2.502 9.179 -14.348 1.00 97.69 226 LEU A C 1
ATOM 1835 O O . LEU A 1 226 ? 2.148 10.345 -14.490 1.00 97.69 226 LEU A O 1
ATOM 1839 N N . THR A 1 227 ? 2.617 8.332 -15.370 1.00 97.00 227 THR A N 1
ATOM 1840 C CA . THR A 1 227 ? 2.508 8.731 -16.786 1.00 97.00 227 THR A CA 1
ATOM 1841 C C . THR A 1 227 ? 1.202 8.297 -17.441 1.00 97.00 227 THR A C 1
ATOM 1843 O O . THR A 1 227 ? 0.750 8.945 -18.385 1.00 97.00 227 THR A O 1
ATOM 1846 N N . GLU A 1 228 ? 0.569 7.240 -16.935 1.00 95.69 228 GLU A N 1
ATOM 1847 C CA . GLU A 1 228 ? -0.719 6.750 -17.413 1.00 95.69 228 GLU A CA 1
ATOM 1848 C C . GLU A 1 228 ? -1.901 7.492 -16.767 1.00 95.69 228 GLU A C 1
ATOM 1850 O O . GLU A 1 228 ? -1.786 8.170 -15.743 1.00 95.69 228 GLU A O 1
ATOM 1855 N N . ASP A 1 229 ? -3.069 7.389 -17.404 1.00 90.81 229 ASP A N 1
ATOM 1856 C CA . ASP A 1 229 ? -4.296 7.998 -16.897 1.00 90.81 229 ASP A CA 1
ATOM 1857 C C . ASP A 1 229 ? -4.867 7.154 -15.752 1.00 90.81 229 ASP A C 1
ATOM 1859 O O . ASP A 1 229 ? -5.298 6.020 -15.964 1.00 90.81 229 ASP A O 1
ATOM 1863 N N . HIS A 1 230 ? -4.900 7.720 -14.546 1.00 88.94 230 HIS A N 1
ATOM 1864 C CA . HIS A 1 230 ? -5.453 7.064 -13.364 1.00 88.94 230 HIS A CA 1
ATOM 1865 C C . HIS A 1 230 ? -6.509 7.937 -12.707 1.00 88.94 230 HIS A C 1
ATOM 1867 O O . HIS A 1 230 ? -6.280 9.106 -12.394 1.00 88.94 230 HIS A O 1
ATOM 1873 N N . GLN A 1 231 ? -7.627 7.322 -12.328 1.00 84.06 231 GLN A N 1
ATOM 1874 C CA . GLN A 1 231 ? -8.679 7.994 -11.554 1.00 84.06 231 GLN A CA 1
ATOM 1875 C C . GLN A 1 231 ? -8.224 8.450 -10.153 1.00 84.06 231 GLN A C 1
ATOM 1877 O O . GLN A 1 231 ? -8.941 9.180 -9.469 1.00 84.06 231 GLN A O 1
ATOM 1882 N N . TYR A 1 232 ? -7.054 7.989 -9.702 1.00 82.19 232 TYR A N 1
ATOM 1883 C CA . TYR A 1 232 ? -6.489 8.292 -8.388 1.00 82.19 232 TYR A CA 1
ATOM 1884 C C . TYR A 1 232 ? -5.503 9.465 -8.391 1.00 82.19 232 TYR A C 1
ATOM 1886 O O . TYR A 1 232 ? -5.023 9.855 -7.322 1.00 82.19 232 TYR A O 1
ATOM 1894 N N . LEU A 1 233 ? -5.183 10.018 -9.559 1.00 88.75 233 LEU A N 1
ATOM 1895 C CA . LEU A 1 233 ? -4.368 11.220 -9.689 1.00 88.75 233 LEU A CA 1
ATOM 1896 C C . LEU A 1 233 ? -5.267 12.451 -9.891 1.00 88.75 233 LEU A C 1
ATOM 1898 O O . LEU A 1 233 ? -6.382 12.324 -10.397 1.00 88.75 233 LEU A O 1
ATOM 1902 N N . PRO A 1 234 ? -4.833 13.649 -9.453 1.00 86.81 234 PRO A N 1
ATOM 1903 C CA . PRO A 1 234 ? -5.630 14.870 -9.603 1.00 86.81 234 PRO A CA 1
ATOM 1904 C C . PRO A 1 234 ? -5.855 15.255 -11.073 1.00 86.81 234 PRO A C 1
ATOM 1906 O O . PRO A 1 234 ? -6.862 15.883 -11.398 1.00 86.81 234 PRO A O 1
ATOM 1909 N N . GLU A 1 235 ? -4.923 14.876 -11.942 1.00 90.12 235 GLU A N 1
ATOM 1910 C CA . GLU A 1 235 ? -4.980 15.014 -13.391 1.00 90.12 235 GLU A CA 1
ATOM 1911 C C . GLU A 1 235 ? -4.044 13.980 -14.032 1.00 90.12 235 GLU A C 1
ATOM 1913 O O . GLU A 1 235 ? -3.204 13.392 -13.349 1.00 90.12 235 GLU A O 1
ATOM 1918 N N . ASN A 1 236 ? -4.179 13.771 -15.342 1.00 91.94 236 ASN A N 1
ATOM 1919 C CA . ASN A 1 236 ? -3.215 12.993 -16.108 1.00 91.94 236 ASN A CA 1
ATOM 1920 C C . ASN A 1 236 ? -1.965 13.849 -16.357 1.00 91.94 236 ASN A C 1
ATOM 1922 O O . ASN A 1 236 ? -2.032 14.851 -17.074 1.00 91.94 236 ASN A O 1
ATOM 1926 N N . PHE A 1 237 ? -0.838 13.457 -15.762 1.00 94.12 237 PHE A N 1
ATOM 1927 C CA . PHE A 1 237 ? 0.425 14.178 -15.907 1.00 94.12 237 PHE A CA 1
ATOM 1928 C C . PHE A 1 237 ? 1.112 13.911 -17.255 1.00 94.12 237 PHE A C 1
ATOM 1930 O O . PHE A 1 237 ? 1.868 14.758 -17.737 1.00 94.12 237 PHE A O 1
ATOM 1937 N N . GLY A 1 238 ? 0.836 12.753 -17.863 1.00 94.69 238 GLY A N 1
ATOM 1938 C CA . GLY A 1 238 ? 1.469 12.275 -19.087 1.00 94.69 238 GLY A CA 1
ATOM 1939 C C . GLY A 1 238 ? 2.980 12.063 -18.960 1.00 94.69 238 GLY A C 1
ATOM 1940 O O . GLY A 1 238 ? 3.594 12.309 -17.923 1.00 94.69 238 GLY A O 1
ATOM 1941 N N . ASP A 1 239 ? 3.607 11.660 -20.063 1.00 95.38 239 ASP A N 1
ATOM 1942 C CA . ASP A 1 239 ? 5.046 11.356 -20.127 1.00 95.38 239 ASP A CA 1
ATOM 1943 C C . ASP A 1 239 ? 5.952 12.539 -19.735 1.00 95.38 239 ASP A C 1
ATOM 1945 O O . ASP A 1 239 ? 7.092 12.355 -19.298 1.00 95.38 239 ASP A O 1
ATOM 1949 N N . GLU A 1 240 ? 5.455 13.778 -19.856 1.00 95.88 240 GLU A N 1
ATOM 1950 C CA . GLU A 1 240 ? 6.227 14.987 -19.554 1.00 95.88 240 GLU A CA 1
ATOM 1951 C C . GLU A 1 240 ? 6.675 15.052 -18.085 1.00 95.88 240 GLU A C 1
ATOM 1953 O O . GLU A 1 240 ? 7.736 15.624 -17.802 1.00 95.88 240 GLU A O 1
ATOM 1958 N N . ILE A 1 241 ? 5.938 14.432 -17.154 1.00 97.69 241 ILE A N 1
ATOM 1959 C CA . ILE A 1 241 ? 6.303 14.442 -15.733 1.00 97.69 241 ILE A CA 1
ATOM 1960 C C . ILE A 1 241 ? 7.695 13.857 -15.488 1.00 97.69 241 ILE A C 1
ATOM 1962 O O . ILE A 1 241 ? 8.465 14.423 -14.712 1.00 97.69 241 ILE A O 1
ATOM 1966 N N . ILE A 1 242 ? 8.070 12.782 -16.190 1.00 98.06 242 ILE A N 1
ATOM 1967 C CA . ILE A 1 242 ? 9.376 12.138 -16.012 1.00 98.06 242 ILE A CA 1
ATOM 1968 C C . ILE A 1 242 ? 10.489 13.105 -16.414 1.00 98.06 242 ILE A C 1
ATOM 1970 O O . ILE A 1 242 ? 11.472 13.265 -15.689 1.00 98.06 242 ILE A O 1
ATOM 1974 N N . LYS A 1 243 ? 10.317 13.830 -17.525 1.00 97.56 243 LYS A N 1
ATOM 1975 C CA . LYS A 1 243 ? 11.267 14.867 -17.947 1.00 97.56 243 LYS A CA 1
ATOM 1976 C C . LYS A 1 243 ? 11.357 16.004 -16.931 1.00 97.56 243 LYS A C 1
ATOM 1978 O O . LYS A 1 243 ? 12.460 16.431 -16.601 1.00 97.56 243 LYS A O 1
ATOM 1983 N N . LYS A 1 244 ? 10.224 16.484 -16.414 1.00 97.69 244 LYS A N 1
ATOM 1984 C CA . LYS A 1 244 ? 10.185 17.559 -15.406 1.00 97.69 244 LYS A CA 1
ATOM 1985 C C . LYS A 1 244 ? 10.882 17.160 -14.106 1.00 97.69 244 LYS A C 1
ATOM 1987 O O . LYS A 1 244 ? 11.549 17.986 -13.485 1.00 97.69 244 LYS A O 1
ATOM 1992 N N . ILE A 1 245 ? 10.792 15.887 -13.725 1.00 97.88 245 ILE A N 1
ATOM 1993 C CA . ILE A 1 245 ? 11.541 15.331 -12.596 1.00 97.88 245 ILE A CA 1
ATOM 1994 C C . ILE A 1 245 ? 13.049 15.376 -12.883 1.00 97.88 245 ILE A C 1
ATOM 1996 O O . ILE A 1 245 ? 13.791 15.908 -12.060 1.00 97.88 245 ILE A O 1
ATOM 2000 N N . TRP A 1 246 ? 13.503 14.931 -14.059 1.00 96.94 246 TRP A N 1
ATOM 2001 C CA . TRP A 1 246 ? 14.920 15.009 -14.451 1.00 96.94 246 TRP A CA 1
ATOM 2002 C C . TRP A 1 246 ? 15.454 16.448 -14.543 1.00 96.94 246 TRP A C 1
ATOM 2004 O O . TRP A 1 246 ? 16.572 16.725 -14.110 1.00 96.94 246 TRP A O 1
ATOM 2014 N N . GLU A 1 247 ? 14.647 17.401 -15.019 1.00 96.56 247 GLU A N 1
ATOM 2015 C CA . GLU A 1 247 ? 14.979 18.836 -14.985 1.00 96.56 247 GLU A CA 1
ATOM 2016 C C . GLU A 1 247 ? 15.210 19.347 -13.550 1.00 96.56 247 GLU A C 1
ATOM 2018 O O . GLU A 1 247 ? 15.995 20.270 -13.334 1.00 96.56 247 GLU A O 1
ATOM 2023 N N . ARG A 1 248 ? 14.559 18.749 -12.544 1.00 96.44 248 ARG A N 1
ATOM 2024 C CA . ARG A 1 248 ? 14.792 19.079 -11.129 1.00 96.44 248 ARG A CA 1
ATOM 2025 C C . ARG A 1 248 ? 16.023 18.394 -10.555 1.00 96.44 248 ARG A C 1
ATOM 2027 O O . ARG A 1 248 ? 16.699 19.026 -9.740 1.00 96.44 248 ARG A O 1
ATOM 2034 N N . CYS A 1 249 ? 16.313 17.163 -10.977 1.00 93.94 249 CYS A N 1
ATOM 2035 C CA . CYS A 1 249 ? 17.514 16.418 -10.585 1.00 93.94 249 CYS A CA 1
ATOM 2036 C C . CYS A 1 249 ? 18.802 17.182 -10.925 1.00 93.94 249 CYS A C 1
ATOM 2038 O O . CYS A 1 249 ? 19.719 17.213 -10.117 1.00 93.94 249 CYS A O 1
ATOM 2040 N N . GLU A 1 250 ? 18.818 17.945 -12.025 1.00 91.81 250 GLU A N 1
ATOM 2041 C CA . GLU A 1 250 ? 19.954 18.809 -12.405 1.00 91.81 250 GLU A CA 1
ATOM 2042 C C . GLU A 1 250 ? 20.356 19.833 -11.320 1.00 91.81 250 GLU A C 1
ATOM 2044 O O . GLU A 1 250 ? 21.471 20.362 -11.318 1.00 91.81 250 GLU A O 1
ATOM 2049 N N . THR A 1 251 ? 19.464 20.150 -10.377 1.00 89.19 251 THR A N 1
ATOM 2050 C CA . THR A 1 251 ? 19.783 21.078 -9.290 1.00 89.19 251 THR A CA 1
ATOM 2051 C C . THR A 1 251 ? 20.734 20.422 -8.277 1.00 89.19 251 THR A C 1
ATOM 2053 O O . THR A 1 251 ? 20.330 19.478 -7.598 1.00 89.19 251 THR A O 1
ATOM 2056 N N . PRO A 1 252 ? 21.948 20.967 -8.045 1.00 81.56 252 PRO A N 1
ATOM 2057 C CA . PRO A 1 252 ? 22.919 20.351 -7.143 1.00 81.56 252 PRO A CA 1
ATOM 2058 C C . PRO A 1 252 ? 22.367 20.077 -5.738 1.00 81.56 252 PRO A C 1
ATOM 2060 O O . PRO A 1 252 ? 21.831 20.973 -5.080 1.00 81.56 252 PRO A O 1
ATOM 2063 N N . GLY A 1 253 ? 22.556 18.845 -5.256 1.00 77.12 253 GLY A N 1
ATOM 2064 C CA . GLY A 1 253 ? 22.117 18.404 -3.928 1.00 77.12 253 GLY A CA 1
ATOM 2065 C C . GLY A 1 253 ? 20.653 17.959 -3.852 1.00 77.12 253 GLY A C 1
ATOM 2066 O O . GLY A 1 253 ? 20.174 17.676 -2.751 1.00 77.12 253 GLY A O 1
ATOM 2067 N N . LYS A 1 254 ? 19.942 17.907 -4.983 1.00 83.81 254 LYS A N 1
ATOM 2068 C CA . LYS A 1 254 ? 18.696 17.148 -5.112 1.00 83.81 254 LYS A CA 1
ATOM 2069 C C . LYS A 1 254 ? 19.006 15.674 -5.348 1.00 83.81 254 LYS A C 1
ATOM 2071 O O . LYS A 1 254 ? 20.061 15.335 -5.858 1.00 83.81 254 LYS A O 1
ATOM 2076 N N . ASN A 1 255 ? 18.079 14.832 -4.917 1.00 88.75 255 ASN A N 1
ATOM 2077 C CA . ASN A 1 255 ? 18.020 13.419 -5.267 1.00 88.75 255 ASN A CA 1
ATOM 2078 C C . ASN A 1 255 ? 16.656 13.099 -5.886 1.00 88.75 255 ASN A C 1
ATOM 2080 O O . ASN A 1 255 ? 15.706 13.881 -5.716 1.00 88.75 255 ASN A O 1
ATOM 2084 N N . SER A 1 256 ? 16.555 11.937 -6.523 1.00 92.75 256 SER A N 1
ATOM 2085 C CA . SER A 1 256 ? 15.355 11.415 -7.182 1.00 92.75 256 SER A CA 1
ATOM 2086 C C . SER A 1 256 ? 14.055 11.673 -6.405 1.00 92.75 256 SER A C 1
ATOM 2088 O O . SER A 1 256 ? 13.180 12.393 -6.887 1.00 92.75 256 SER A O 1
ATOM 2090 N N . LEU A 1 257 ? 13.931 11.197 -5.160 1.00 94.75 257 LEU A N 1
ATOM 2091 C CA . LEU A 1 257 ? 12.715 11.361 -4.348 1.00 94.75 257 LEU A CA 1
ATOM 2092 C C . LEU A 1 257 ? 12.360 12.829 -4.075 1.00 94.75 257 LEU A C 1
ATOM 2094 O O . LEU A 1 257 ? 11.192 13.223 -4.141 1.00 94.75 257 LEU A O 1
ATOM 2098 N N . SER A 1 258 ? 13.357 13.666 -3.780 1.00 95.19 258 SER A N 1
ATOM 2099 C CA . SER A 1 258 ? 13.134 15.094 -3.537 1.00 95.19 258 SER A CA 1
ATOM 2100 C C . SER A 1 258 ? 12.726 15.852 -4.806 1.00 95.19 258 SER A C 1
ATOM 2102 O O . SER A 1 258 ? 11.997 16.848 -4.713 1.00 95.19 258 SER A O 1
ATOM 2104 N N . SER A 1 259 ? 13.181 15.391 -5.974 1.00 97.06 259 SER A N 1
ATOM 2105 C CA . SER A 1 259 ? 12.817 15.912 -7.293 1.00 97.06 259 SER A CA 1
ATOM 2106 C C . SER A 1 259 ? 11.412 15.469 -7.692 1.00 97.06 259 SER A C 1
ATOM 2108 O O . SER A 1 259 ? 10.609 16.329 -8.056 1.00 97.06 259 SER A O 1
ATOM 2110 N N . ILE A 1 260 ? 11.077 14.186 -7.501 1.00 97.31 260 ILE A N 1
ATOM 2111 C CA . ILE A 1 260 ? 9.727 13.625 -7.683 1.00 97.31 260 ILE A CA 1
ATOM 2112 C C . ILE A 1 260 ? 8.727 14.407 -6.840 1.00 97.31 260 ILE A C 1
ATOM 2114 O O . ILE A 1 260 ? 7.790 14.998 -7.368 1.00 97.31 260 ILE A O 1
ATOM 2118 N N . ASN A 1 261 ? 8.956 14.501 -5.528 1.00 97.38 261 ASN A N 1
ATOM 2119 C CA . ASN A 1 261 ? 8.058 15.255 -4.662 1.00 97.38 261 ASN A CA 1
ATOM 2120 C C . ASN A 1 261 ? 8.008 16.740 -5.047 1.00 97.38 261 ASN A C 1
ATOM 2122 O O . ASN A 1 261 ? 6.964 17.374 -4.942 1.00 97.38 261 ASN A O 1
ATOM 2126 N N . GLY A 1 262 ? 9.129 17.319 -5.481 1.00 97.31 262 GLY A N 1
ATOM 2127 C CA . GLY A 1 262 ? 9.186 18.702 -5.945 1.00 97.31 262 GLY A CA 1
ATOM 2128 C C . GLY A 1 262 ? 8.287 18.971 -7.154 1.00 97.31 262 GLY A C 1
ATOM 2129 O O . GLY A 1 262 ? 7.652 20.025 -7.193 1.00 97.31 262 GLY A O 1
ATOM 2130 N N . GLU A 1 263 ? 8.227 18.039 -8.107 1.00 97.81 263 GLU A N 1
ATOM 2131 C CA . GLU A 1 263 ? 7.344 18.142 -9.273 1.00 97.81 263 GLU A CA 1
ATOM 2132 C C . GLU A 1 263 ? 5.885 17.861 -8.918 1.00 97.81 263 GLU A C 1
ATOM 2134 O O . GLU A 1 263 ? 5.000 18.628 -9.278 1.00 97.81 263 GLU A O 1
ATOM 2139 N N . LEU A 1 264 ? 5.624 16.841 -8.104 1.00 97.62 264 LEU A N 1
ATOM 2140 C CA . LEU A 1 264 ? 4.270 16.566 -7.621 1.00 97.62 264 LEU A CA 1
ATOM 2141 C C . LEU A 1 264 ? 3.664 17.775 -6.886 1.00 97.62 264 LEU A C 1
ATOM 2143 O O . LEU A 1 264 ? 2.502 18.113 -7.108 1.00 97.62 264 LEU A O 1
ATOM 2147 N N . ASN A 1 265 ? 4.472 18.499 -6.101 1.00 97.62 265 ASN A N 1
ATOM 2148 C CA . ASN A 1 265 ? 4.039 19.736 -5.444 1.00 97.62 265 ASN A CA 1
ATOM 2149 C C . ASN A 1 265 ? 3.673 20.853 -6.432 1.00 97.62 265 ASN A C 1
ATOM 2151 O O . ASN A 1 265 ? 2.750 21.618 -6.147 1.00 97.62 265 ASN A O 1
ATOM 2155 N N . SER A 1 266 ? 4.358 20.984 -7.579 1.00 97.00 266 SER A N 1
ATOM 2156 C CA . SER A 1 266 ? 3.937 21.956 -8.606 1.00 97.00 266 SER A CA 1
ATOM 2157 C C . SER A 1 266 ? 2.634 21.567 -9.294 1.00 97.00 266 SER A C 1
ATOM 2159 O O . SER A 1 266 ? 1.944 22.456 -9.785 1.00 97.00 266 SER A O 1
ATOM 2161 N N . LEU A 1 267 ? 2.279 20.283 -9.259 1.00 95.94 267 LEU A N 1
ATOM 2162 C CA . LEU A 1 267 ? 1.028 19.723 -9.776 1.00 95.94 267 LEU A CA 1
ATOM 2163 C C . LEU A 1 267 ? -0.081 19.657 -8.702 1.00 95.94 267 LEU A C 1
ATOM 2165 O O . LEU A 1 267 ? -1.148 19.093 -8.919 1.00 95.94 267 LEU A O 1
ATOM 2169 N N . GLY A 1 268 ? 0.145 20.246 -7.521 1.00 95.25 268 GLY A N 1
ATOM 2170 C CA . GLY A 1 268 ? -0.867 20.348 -6.463 1.00 95.25 268 GLY A CA 1
ATOM 2171 C C . GLY A 1 268 ? -1.089 19.071 -5.646 1.00 95.25 268 GLY A C 1
ATOM 2172 O O . GLY A 1 268 ? -2.098 18.970 -4.947 1.00 95.25 268 GLY A O 1
ATOM 2173 N N . THR A 1 269 ? -0.162 18.114 -5.700 1.00 96.44 269 THR A N 1
ATOM 2174 C CA . THR A 1 269 ? -0.162 16.902 -4.867 1.00 96.44 269 THR A CA 1
ATOM 2175 C C . THR A 1 269 ? 1.210 16.681 -4.221 1.00 96.44 269 THR A C 1
ATOM 2177 O O . THR A 1 269 ? 2.069 17.554 -4.260 1.00 96.44 269 THR A O 1
ATOM 2180 N N . ASP A 1 270 ? 1.434 15.540 -3.580 1.00 96.50 270 ASP A N 1
ATOM 2181 C CA . ASP A 1 270 ? 2.726 15.185 -2.998 1.00 96.50 270 ASP A CA 1
ATOM 2182 C C . ASP A 1 270 ? 3.014 13.685 -3.128 1.00 96.50 270 ASP A C 1
ATOM 2184 O O . ASP A 1 270 ? 2.132 12.872 -3.419 1.00 96.50 270 ASP A O 1
ATOM 2188 N N . LEU A 1 271 ? 4.275 13.306 -2.906 1.00 96.50 271 LEU A N 1
ATOM 2189 C CA . LEU A 1 271 ? 4.723 11.919 -3.015 1.00 96.50 271 LEU A CA 1
ATOM 2190 C C . LEU A 1 271 ? 3.968 10.993 -2.056 1.00 96.50 271 LEU A C 1
ATOM 2192 O O . LEU A 1 271 ? 3.708 9.849 -2.403 1.00 96.50 271 LEU A O 1
ATOM 2196 N N . LYS A 1 272 ? 3.579 11.470 -0.869 1.00 96.38 272 LYS A N 1
ATOM 2197 C CA . LYS A 1 272 ? 2.861 10.648 0.118 1.00 96.38 272 LYS A CA 1
ATOM 2198 C C . LYS A 1 272 ? 1.470 10.280 -0.389 1.00 96.38 272 LYS A C 1
ATOM 2200 O O . LYS A 1 272 ? 1.060 9.125 -0.304 1.00 96.38 272 LYS A O 1
ATOM 2205 N N . THR A 1 273 ? 0.761 11.258 -0.943 1.00 95.75 273 THR A N 1
ATOM 2206 C CA . THR A 1 273 ? -0.569 11.097 -1.528 1.00 95.75 273 THR A CA 1
ATOM 2207 C C . THR A 1 273 ? -0.513 10.188 -2.748 1.00 95.75 273 THR A C 1
ATOM 2209 O O . THR A 1 273 ? -1.277 9.227 -2.826 1.00 95.75 273 THR A O 1
ATOM 2212 N N . VAL A 1 274 ? 0.433 10.444 -3.655 1.00 97.44 274 VAL A N 1
ATOM 2213 C CA . VAL A 1 274 ? 0.641 9.640 -4.866 1.00 97.44 274 VAL A CA 1
ATOM 2214 C C . VAL A 1 274 ? 1.026 8.208 -4.516 1.00 97.44 274 VAL A C 1
ATOM 2216 O O . VAL A 1 274 ? 0.390 7.285 -5.009 1.00 97.44 274 VAL A O 1
ATOM 2219 N N . PHE A 1 275 ? 1.989 7.998 -3.616 1.00 97.88 275 PHE A N 1
ATOM 2220 C CA . PHE A 1 275 ? 2.429 6.659 -3.223 1.00 97.88 275 PHE A CA 1
ATOM 2221 C C . PHE A 1 275 ? 1.298 5.855 -2.567 1.00 97.88 275 PHE A C 1
ATOM 2223 O O . PHE A 1 275 ? 1.078 4.691 -2.886 1.00 97.88 275 PHE A O 1
ATOM 2230 N N . LYS A 1 276 ? 0.505 6.487 -1.698 1.00 95.88 276 LYS A N 1
ATOM 2231 C CA . LYS A 1 276 ? -0.666 5.849 -1.082 1.00 95.88 276 LYS A CA 1
ATOM 2232 C C . LYS A 1 276 ? -1.737 5.447 -2.110 1.00 95.88 276 LYS A C 1
ATOM 2234 O O . LYS A 1 276 ? -2.467 4.488 -1.892 1.00 95.88 276 LYS A O 1
ATOM 2239 N N . ASN A 1 277 ? -1.877 6.186 -3.208 1.00 96.94 277 ASN A N 1
ATOM 2240 C CA . ASN A 1 277 ? -2.807 5.844 -4.287 1.00 96.94 277 ASN A CA 1
ATOM 2241 C C . ASN A 1 277 ? -2.226 4.780 -5.230 1.00 96.94 277 ASN A C 1
ATOM 2243 O O . ASN A 1 277 ? -2.943 3.872 -5.645 1.00 96.94 277 ASN A O 1
ATOM 2247 N N . PHE A 1 278 ? -0.922 4.843 -5.483 1.00 98.06 278 PHE A N 1
ATOM 2248 C CA . PHE A 1 278 ? -0.161 3.843 -6.222 1.00 98.06 278 PHE A CA 1
ATOM 2249 C C . PHE A 1 278 ? -0.320 2.439 -5.622 1.00 98.06 278 PHE A C 1
ATOM 2251 O O . PHE A 1 278 ? -0.523 1.475 -6.355 1.00 98.06 278 PHE A O 1
ATOM 2258 N N . THR A 1 279 ? -0.322 2.298 -4.292 1.00 97.88 279 THR A N 1
ATOM 2259 C CA . THR A 1 279 ? -0.524 0.983 -3.655 1.00 97.88 279 THR A CA 1
ATOM 2260 C C . THR A 1 279 ? -1.918 0.404 -3.925 1.00 97.88 279 THR A C 1
ATOM 2262 O O . THR A 1 279 ? -2.058 -0.797 -4.148 1.00 97.88 279 THR A O 1
ATOM 2265 N N . ALA A 1 280 ? -2.960 1.238 -4.008 1.00 96.94 280 ALA A N 1
ATOM 2266 C CA . ALA A 1 280 ? -4.287 0.781 -4.426 1.00 96.94 280 ALA A CA 1
ATOM 2267 C C . ALA A 1 280 ? -4.325 0.395 -5.917 1.00 96.94 280 ALA A C 1
ATOM 2269 O O . ALA A 1 280 ? -4.889 -0.647 -6.258 1.00 96.94 280 ALA A O 1
ATOM 2270 N N . ALA A 1 281 ? -3.691 1.188 -6.788 1.00 96.81 281 ALA A N 1
ATOM 2271 C CA . ALA A 1 281 ? -3.607 0.906 -8.221 1.00 96.81 281 ALA A CA 1
ATOM 2272 C C . ALA A 1 281 ? -2.887 -0.421 -8.511 1.00 96.81 281 ALA A C 1
ATOM 2274 O O . ALA A 1 281 ? -3.375 -1.205 -9.320 1.00 96.81 281 ALA A O 1
ATOM 2275 N N . ASN A 1 282 ? -1.812 -0.740 -7.782 1.00 97.44 282 ASN A N 1
ATOM 2276 C CA . ASN A 1 282 ? -1.112 -2.027 -7.890 1.00 97.44 282 ASN A CA 1
ATOM 2277 C C . ASN A 1 282 ? -2.008 -3.229 -7.565 1.00 97.44 282 ASN A C 1
ATOM 2279 O O . ASN A 1 282 ? -1.943 -4.248 -8.251 1.00 97.44 282 ASN A O 1
ATOM 2283 N N . TYR A 1 283 ? -2.859 -3.127 -6.537 1.00 96.88 283 TYR A N 1
ATOM 2284 C CA . TYR A 1 283 ? -3.804 -4.201 -6.217 1.00 96.88 283 TYR A CA 1
ATOM 2285 C C . TYR A 1 283 ? -4.867 -4.369 -7.305 1.00 96.88 283 TYR A C 1
ATOM 2287 O O . TYR A 1 283 ? -5.167 -5.491 -7.711 1.00 96.88 283 TYR A O 1
ATOM 2295 N N . LEU A 1 284 ? -5.431 -3.252 -7.768 1.00 95.19 284 LEU A N 1
ATOM 2296 C CA . LEU A 1 284 ? -6.505 -3.233 -8.765 1.00 95.19 284 LEU A CA 1
ATOM 2297 C C . LEU A 1 284 ? -6.010 -3.484 -10.189 1.00 95.19 284 LEU A C 1
ATOM 2299 O O . LEU A 1 284 ? -6.823 -3.769 -11.064 1.00 95.19 284 LEU A O 1
ATOM 2303 N N . LYS A 1 285 ? -4.694 -3.389 -10.400 1.00 95.50 285 LYS A N 1
ATOM 2304 C CA . LYS A 1 285 ? -4.037 -3.386 -11.707 1.00 95.50 285 LYS A CA 1
ATOM 2305 C C . LYS A 1 285 ? -4.628 -2.329 -12.638 1.00 95.50 285 LYS A C 1
ATOM 2307 O O . LYS A 1 285 ? -4.862 -2.590 -13.813 1.00 95.50 285 LYS A O 1
ATOM 2312 N N . ASP A 1 286 ? -4.875 -1.143 -12.092 1.00 94.81 286 ASP A N 1
ATOM 2313 C CA . ASP A 1 286 ? -5.365 0.009 -12.848 1.00 94.81 286 ASP A CA 1
ATOM 2314 C C . ASP A 1 286 ? -4.218 0.583 -13.685 1.00 94.81 286 ASP A C 1
ATOM 2316 O O . ASP A 1 286 ? -3.587 1.532 -13.251 1.00 94.81 286 ASP A O 1
ATOM 2320 N N . TYR A 1 287 ? -3.896 -0.062 -14.809 1.00 95.06 287 TYR A N 1
ATOM 2321 C CA . TYR A 1 287 ? -2.823 0.279 -15.754 1.00 95.06 287 TYR A CA 1
ATOM 2322 C C . TYR A 1 287 ? -3.255 -0.098 -17.172 1.00 95.06 287 TYR A C 1
ATOM 2324 O O . TYR A 1 287 ? -4.099 -0.983 -17.345 1.00 95.06 287 TYR A O 1
ATOM 2332 N N . VAL A 1 288 ? -2.625 0.491 -18.191 1.00 94.12 288 VAL A N 1
ATOM 2333 C CA . VAL A 1 288 ? -2.883 0.163 -19.607 1.00 94.12 288 VAL A CA 1
ATOM 2334 C C . VAL A 1 288 ? -2.739 -1.344 -19.868 1.00 94.12 288 VAL A C 1
ATOM 2336 O O . VAL A 1 288 ? -3.612 -1.951 -20.488 1.00 94.12 288 VAL A O 1
ATOM 2339 N N . ASP A 1 289 ? -1.697 -1.969 -19.315 1.00 94.75 289 ASP A N 1
ATOM 2340 C CA . ASP A 1 289 ? -1.439 -3.414 -19.407 1.00 94.75 289 ASP A CA 1
ATOM 2341 C C . ASP A 1 289 ? -1.975 -4.222 -18.212 1.00 94.75 289 ASP A C 1
ATOM 2343 O O . ASP A 1 289 ? -1.535 -5.349 -17.974 1.00 94.75 289 ASP A O 1
ATOM 2347 N N . GLY A 1 290 ? -2.924 -3.678 -17.444 1.00 95.12 290 GLY A N 1
ATOM 2348 C CA . GLY A 1 290 ? -3.395 -4.234 -16.168 1.00 95.12 290 GLY A CA 1
ATOM 2349 C C . GLY A 1 290 ? -3.731 -5.732 -16.186 1.00 95.12 290 GLY A C 1
ATOM 2350 O O . GLY A 1 290 ? -3.343 -6.472 -15.281 1.00 95.12 290 GLY A O 1
ATOM 2351 N N . ASP A 1 291 ? -4.358 -6.222 -17.259 1.00 95.94 291 ASP A N 1
ATOM 2352 C CA . ASP A 1 291 ? -4.718 -7.640 -17.427 1.00 95.94 291 ASP A CA 1
ATOM 2353 C C . ASP A 1 291 ? -3.504 -8.590 -17.501 1.00 95.94 291 ASP A C 1
ATOM 2355 O O . ASP A 1 291 ? -3.637 -9.803 -17.312 1.00 95.94 291 ASP A O 1
ATOM 2359 N N . ARG A 1 292 ? -2.313 -8.051 -17.774 1.00 95.75 292 ARG A N 1
ATOM 2360 C CA . ARG A 1 292 ? -1.054 -8.788 -17.953 1.00 95.75 292 ARG A CA 1
ATOM 2361 C C . ARG A 1 292 ? -0.153 -8.721 -16.724 1.00 95.75 292 ARG A C 1
ATOM 2363 O O . ARG A 1 292 ? 0.783 -9.514 -16.617 1.00 95.75 292 ARG A O 1
ATOM 2370 N N . LEU A 1 293 ? -0.432 -7.807 -15.794 1.00 96.75 293 LEU A N 1
ATOM 2371 C CA . LEU A 1 293 ? 0.328 -7.666 -14.557 1.00 96.75 293 LEU A CA 1
ATOM 2372 C C . LEU A 1 293 ? 0.124 -8.890 -13.644 1.00 96.75 293 LEU A C 1
ATOM 2374 O O . LEU A 1 293 ? -0.986 -9.436 -13.563 1.00 96.75 293 LEU A O 1
ATOM 2378 N N . PRO A 1 294 ? 1.157 -9.330 -12.903 1.00 97.44 294 PRO A N 1
ATOM 2379 C CA . PRO A 1 294 ? 0.996 -10.341 -11.861 1.00 97.44 294 PRO A CA 1
ATOM 2380 C C . PRO A 1 294 ? 0.080 -9.840 -10.732 1.00 97.44 294 PRO A C 1
ATOM 2382 O O . PRO A 1 294 ? -0.186 -8.651 -10.587 1.00 97.44 294 PRO A O 1
ATOM 2385 N N . ASN A 1 295 ? -0.454 -10.759 -9.924 1.00 97.12 295 ASN A N 1
ATOM 2386 C CA . ASN A 1 295 ? -1.178 -10.368 -8.712 1.00 97.12 295 ASN A CA 1
ATOM 2387 C C . ASN A 1 295 ? -0.181 -9.921 -7.643 1.00 97.12 295 ASN A C 1
ATOM 2389 O O . ASN A 1 295 ? 0.814 -10.610 -7.418 1.00 97.12 295 ASN A O 1
ATOM 2393 N N . ILE A 1 296 ? -0.490 -8.822 -6.954 1.00 98.06 296 ILE A N 1
ATOM 2394 C CA . ILE A 1 296 ? 0.310 -8.349 -5.824 1.00 98.06 296 ILE A CA 1
ATOM 2395 C C . ILE A 1 296 ? 0.287 -9.386 -4.691 1.00 98.06 296 ILE A C 1
ATOM 2397 O O . ILE A 1 296 ? -0.749 -10.008 -4.421 1.00 98.06 296 ILE A O 1
ATOM 2401 N N . ALA A 1 297 ? 1.429 -9.607 -4.040 1.00 98.38 297 ALA A N 1
ATOM 2402 C CA . ALA A 1 297 ? 1.546 -10.585 -2.970 1.00 98.38 297 ALA A CA 1
ATOM 2403 C C . ALA A 1 297 ? 0.666 -10.212 -1.768 1.00 98.38 297 ALA A C 1
ATOM 2405 O O . ALA A 1 297 ? 0.711 -9.098 -1.242 1.00 98.38 297 ALA A O 1
ATOM 2406 N N . ILE A 1 298 ? -0.125 -11.181 -1.303 1.00 98.12 298 ILE A N 1
ATOM 2407 C CA . ILE A 1 298 ? -0.980 -11.035 -0.124 1.00 98.12 298 ILE A CA 1
ATOM 2408 C C . ILE A 1 298 ? -0.234 -11.566 1.096 1.00 98.12 298 ILE A C 1
ATOM 2410 O O . ILE A 1 298 ? 0.013 -12.767 1.208 1.00 98.12 298 ILE A O 1
ATOM 2414 N N . LYS A 1 299 ? 0.076 -10.678 2.043 1.00 96.75 299 LYS A N 1
ATOM 2415 C CA . LYS A 1 299 ? 0.800 -11.015 3.277 1.00 96.75 299 LYS A CA 1
ATOM 2416 C C . LYS A 1 299 ? 0.002 -11.938 4.196 1.00 96.75 299 LYS A C 1
ATOM 2418 O O . LYS A 1 299 ? 0.575 -12.772 4.891 1.00 96.75 299 LYS A O 1
ATOM 2423 N N . GLY A 1 300 ? -1.320 -11.785 4.226 1.00 96.06 300 GLY A N 1
ATOM 2424 C CA . GLY A 1 300 ? -2.195 -12.618 5.047 1.00 96.06 300 GLY A CA 1
ATOM 2425 C C . GLY A 1 300 ? -3.646 -12.558 4.597 1.00 96.06 300 GLY A C 1
ATOM 2426 O O . GLY A 1 300 ? -4.101 -11.532 4.095 1.00 96.06 300 GLY A O 1
ATOM 2427 N N . THR A 1 301 ? -4.364 -13.667 4.776 1.00 96.62 301 THR A N 1
ATOM 2428 C CA . THR A 1 301 ? -5.808 -13.765 4.527 1.00 96.62 301 THR A CA 1
ATOM 2429 C C . THR A 1 301 ? -6.517 -14.210 5.799 1.00 96.62 301 THR A C 1
ATOM 2431 O O . THR A 1 301 ? -6.139 -15.221 6.388 1.00 96.62 301 THR A O 1
ATOM 2434 N N . TYR A 1 302 ? -7.552 -13.477 6.202 1.00 92.88 302 TYR A N 1
ATOM 2435 C CA . TYR A 1 302 ? -8.273 -13.688 7.455 1.00 92.88 302 TYR A CA 1
ATOM 2436 C C . TYR A 1 302 ? -9.771 -13.848 7.203 1.00 92.88 302 TYR A C 1
ATOM 2438 O O . TYR A 1 302 ? -10.335 -13.241 6.291 1.00 92.88 302 TYR A O 1
ATOM 2446 N N . SER A 1 303 ? -10.416 -14.680 8.017 1.00 88.44 303 SER A N 1
ATOM 2447 C CA . SER A 1 303 ? -11.874 -14.881 7.983 1.00 88.44 303 SER A CA 1
ATOM 2448 C C . SER A 1 303 ? -12.545 -14.886 9.352 1.00 88.44 303 SER A C 1
ATOM 2450 O O . SER A 1 303 ? -13.743 -15.123 9.470 1.00 88.44 303 SER A O 1
ATOM 2452 N N . THR A 1 304 ? -11.760 -14.590 10.381 1.00 81.75 304 THR A N 1
ATOM 2453 C CA . THR A 1 304 ? -12.166 -14.458 11.776 1.00 81.75 304 THR A CA 1
ATOM 2454 C C . THR A 1 304 ? -11.414 -13.279 12.375 1.00 81.75 304 THR A C 1
ATOM 2456 O O . THR A 1 304 ? -10.441 -12.802 11.780 1.00 81.75 304 THR A O 1
ATOM 2459 N N . ALA A 1 305 ? -11.836 -12.840 13.563 1.00 84.00 305 ALA A N 1
ATOM 2460 C CA . ALA A 1 305 ? -11.193 -11.733 14.256 1.00 84.00 305 ALA A CA 1
ATOM 2461 C C . ALA A 1 305 ? -9.671 -11.930 14.369 1.00 84.00 305 ALA A C 1
ATOM 2463 O O . ALA A 1 305 ? -9.191 -13.038 14.632 1.00 84.00 305 ALA A O 1
ATOM 2464 N N . VAL A 1 306 ? -8.918 -10.855 14.145 1.00 89.56 306 VAL A N 1
ATOM 2465 C CA . VAL A 1 306 ? -7.452 -10.858 14.186 1.00 89.56 306 VAL A CA 1
ATOM 2466 C C . VAL A 1 306 ? -6.939 -9.571 14.824 1.00 89.56 306 VAL A C 1
ATOM 2468 O O . VAL A 1 306 ? -7.444 -8.487 14.545 1.00 89.56 306 VAL A O 1
ATOM 2471 N N . ASP A 1 307 ? -5.920 -9.710 15.672 1.00 91.19 307 ASP A N 1
ATOM 2472 C CA . ASP A 1 307 ? -5.166 -8.621 16.299 1.00 91.19 307 ASP A CA 1
ATOM 2473 C C . ASP A 1 307 ? -3.682 -8.936 16.148 1.00 91.19 307 ASP A C 1
ATOM 2475 O O . ASP A 1 307 ? -3.151 -9.832 16.813 1.00 91.19 307 ASP A O 1
ATOM 2479 N N . LEU A 1 308 ? -3.030 -8.263 15.203 1.00 90.75 308 LEU A N 1
ATOM 2480 C CA . LEU A 1 308 ? -1.611 -8.452 14.942 1.00 90.75 308 LEU A CA 1
ATOM 2481 C C . LEU A 1 308 ? -0.868 -7.148 15.169 1.00 90.75 308 LEU A C 1
ATOM 2483 O O . LEU A 1 308 ? -1.188 -6.110 14.593 1.00 90.75 308 LEU A O 1
ATOM 2487 N N . SER A 1 309 ? 0.187 -7.252 15.967 1.00 89.44 309 SER A N 1
ATOM 2488 C CA . SER A 1 309 ? 1.131 -6.183 16.275 1.00 89.44 309 SER A CA 1
ATOM 2489 C C . SER A 1 309 ? 2.519 -6.519 15.732 1.00 89.44 309 SER A C 1
ATOM 2491 O O . SER A 1 309 ? 2.814 -7.678 15.430 1.00 89.44 309 SER A O 1
ATOM 2493 N N . ASN A 1 310 ? 3.387 -5.507 15.647 1.00 83.56 310 ASN A N 1
ATOM 2494 C CA . ASN A 1 310 ? 4.791 -5.631 15.233 1.00 83.56 310 ASN A CA 1
ATOM 2495 C C . ASN A 1 310 ? 4.992 -6.084 13.775 1.00 83.56 310 ASN A C 1
ATOM 2497 O O . ASN A 1 310 ? 5.974 -6.755 13.457 1.00 83.56 310 ASN A O 1
ATOM 2501 N N . ASN A 1 311 ? 4.082 -5.718 12.870 1.00 92.25 311 ASN A N 1
ATOM 2502 C CA . ASN A 1 311 ? 4.373 -5.814 11.442 1.00 92.25 311 ASN A CA 1
ATOM 2503 C C . ASN A 1 311 ? 5.333 -4.688 11.067 1.00 92.25 311 ASN A C 1
ATOM 2505 O O . ASN A 1 311 ? 5.106 -3.572 11.509 1.00 92.25 311 ASN A O 1
ATOM 2509 N N . ALA A 1 312 ? 6.344 -4.949 10.241 1.00 94.19 312 ALA A N 1
ATOM 2510 C CA . ALA A 1 312 ? 7.277 -3.925 9.773 1.00 94.19 312 ALA A CA 1
ATOM 2511 C C . ALA A 1 312 ? 7.112 -3.649 8.273 1.00 94.19 312 ALA A C 1
ATOM 2513 O O . ALA A 1 312 ? 6.722 -4.547 7.515 1.00 94.19 312 ALA A O 1
ATOM 2514 N N . LEU A 1 313 ? 7.404 -2.411 7.879 1.00 96.25 313 LEU A N 1
ATOM 2515 C CA . LEU A 1 313 ? 7.521 -1.965 6.494 1.00 96.25 313 LEU A CA 1
ATOM 2516 C C . LEU A 1 313 ? 8.733 -1.043 6.340 1.00 96.25 313 LEU A C 1
ATOM 2518 O O . LEU A 1 313 ? 8.930 -0.124 7.144 1.00 96.25 313 LEU A O 1
ATOM 2522 N N . SER A 1 314 ? 9.503 -1.262 5.274 1.00 96.00 314 SER A N 1
ATOM 2523 C CA . SER A 1 314 ? 10.485 -0.292 4.785 1.00 96.00 314 SER A CA 1
ATOM 2524 C C . SER A 1 314 ? 9.803 1.026 4.413 1.00 96.00 314 SER A C 1
ATOM 2526 O O . SER A 1 314 ? 8.583 1.074 4.247 1.00 96.00 314 SER A O 1
ATOM 2528 N N . HIS A 1 315 ? 10.553 2.114 4.281 1.00 96.06 315 HIS A N 1
ATOM 2529 C CA . HIS A 1 315 ? 9.980 3.339 3.707 1.00 96.06 315 HIS A CA 1
ATOM 2530 C C . HIS A 1 315 ? 9.416 3.079 2.308 1.00 96.06 315 HIS A C 1
ATOM 2532 O O . HIS A 1 315 ? 9.814 2.110 1.672 1.00 96.06 315 HIS A O 1
ATOM 2538 N N . LEU A 1 316 ? 8.459 3.903 1.865 1.00 97.50 316 LEU A N 1
ATOM 2539 C CA . LEU A 1 316 ? 7.826 3.805 0.541 1.00 97.50 316 LEU A CA 1
ATOM 2540 C C . LEU A 1 316 ? 7.522 2.356 0.127 1.00 97.50 316 LEU A C 1
ATOM 2542 O O . LEU A 1 316 ? 7.867 1.914 -0.966 1.00 97.50 316 LEU A O 1
ATOM 2546 N N . SER A 1 317 ? 6.879 1.613 1.027 1.00 97.94 317 SER A N 1
ATOM 2547 C CA . SER A 1 317 ? 6.493 0.216 0.822 1.00 97.94 317 SER A CA 1
ATOM 2548 C C . SER A 1 317 ? 5.109 -0.060 1.411 1.00 97.94 317 SER A C 1
ATOM 2550 O O . SER A 1 317 ? 4.538 0.775 2.128 1.00 97.94 317 SER A O 1
ATOM 2552 N N . SER A 1 318 ? 4.542 -1.225 1.095 1.00 98.31 318 SER A N 1
ATOM 2553 C CA . SER A 1 318 ? 3.183 -1.586 1.503 1.00 98.31 318 SER A CA 1
ATOM 2554 C C . SER A 1 318 ? 3.013 -3.073 1.800 1.00 98.31 318 SER A C 1
ATOM 2556 O O . SER A 1 318 ? 3.794 -3.912 1.374 1.00 98.31 318 SER A O 1
ATOM 2558 N N . ASN A 1 319 ? 1.962 -3.411 2.542 1.00 97.94 319 ASN A N 1
ATOM 2559 C CA . ASN A 1 319 ? 1.503 -4.791 2.705 1.00 97.94 319 ASN A CA 1
ATOM 2560 C C . ASN A 1 319 ? 0.054 -4.903 2.240 1.00 97.94 319 ASN A C 1
ATOM 2562 O O . ASN A 1 319 ? -0.693 -3.937 2.329 1.00 97.94 319 ASN A O 1
ATOM 2566 N N . TYR A 1 320 ? -0.370 -6.101 1.838 1.00 98.44 320 TYR A N 1
ATOM 2567 C CA . TYR A 1 320 ? -1.749 -6.366 1.421 1.00 98.44 320 TYR A CA 1
ATOM 2568 C C . TYR A 1 320 ? -2.342 -7.461 2.303 1.00 98.44 320 TYR A C 1
ATOM 2570 O O . TYR A 1 320 ? -1.852 -8.593 2.338 1.00 98.44 320 TYR A O 1
ATOM 2578 N N . LEU A 1 321 ? -3.384 -7.117 3.056 1.00 98.12 321 LEU A N 1
ATOM 2579 C CA . LEU A 1 321 ? -4.054 -8.000 4.009 1.00 98.12 321 LEU A CA 1
ATOM 2580 C C . LEU A 1 321 ? -5.487 -8.211 3.541 1.00 98.12 321 LEU A C 1
ATOM 2582 O O . LEU A 1 321 ? -6.249 -7.256 3.445 1.00 98.12 321 LEU A O 1
ATOM 2586 N N . THR A 1 322 ? -5.851 -9.452 3.237 1.00 97.62 322 THR A N 1
ATOM 2587 C CA . THR A 1 322 ? -7.175 -9.789 2.709 1.00 97.62 322 THR A CA 1
ATOM 2588 C C . THR A 1 322 ? -8.088 -10.316 3.809 1.00 97.62 322 THR A C 1
ATOM 2590 O O . THR A 1 322 ? -7.685 -11.121 4.645 1.00 97.62 322 THR A O 1
ATOM 2593 N N . PHE A 1 323 ? -9.350 -9.913 3.767 1.00 95.56 323 PHE A N 1
ATOM 2594 C CA . PHE A 1 323 ? -10.416 -10.365 4.644 1.00 95.56 323 PHE A CA 1
ATOM 2595 C C . PHE A 1 323 ? -11.534 -10.954 3.792 1.00 95.56 323 PHE A C 1
ATOM 2597 O O . PHE A 1 323 ? -11.972 -10.360 2.805 1.00 95.56 323 PHE A O 1
ATOM 2604 N N . THR A 1 324 ? -12.006 -12.131 4.183 1.00 92.56 324 THR A N 1
ATOM 2605 C CA . THR A 1 324 ? -13.142 -12.825 3.560 1.00 92.56 324 THR A CA 1
ATOM 2606 C C . THR A 1 324 ? -14.065 -13.316 4.658 1.00 92.56 324 THR A C 1
ATOM 2608 O O . THR A 1 324 ? -13.595 -13.603 5.748 1.00 92.56 324 THR A O 1
ATOM 2611 N N . THR A 1 325 ? -15.362 -13.435 4.411 1.00 82.19 325 THR A N 1
ATOM 2612 C CA . THR A 1 325 ? -16.274 -14.011 5.405 1.00 82.19 325 THR A CA 1
ATOM 2613 C C . THR A 1 325 ? -17.254 -14.964 4.731 1.00 82.19 325 THR A C 1
ATOM 2615 O O . THR A 1 325 ? -17.779 -14.639 3.663 1.00 82.19 325 THR A O 1
ATOM 2618 N N . PRO A 1 326 ? -17.511 -16.150 5.312 1.00 68.38 326 PRO A N 1
ATOM 2619 C CA . PRO A 1 326 ? -18.577 -17.023 4.841 1.00 68.38 326 PRO A CA 1
ATOM 2620 C C . PRO A 1 326 ? -19.966 -16.561 5.314 1.00 68.38 326 PRO A C 1
ATOM 2622 O O . PRO A 1 326 ? -20.968 -17.119 4.869 1.00 68.38 326 PRO A O 1
ATOM 2625 N N . GLN A 1 327 ? -20.043 -15.579 6.220 1.00 71.25 327 GLN A N 1
ATOM 2626 C CA . GLN A 1 327 ? -21.287 -15.110 6.828 1.00 71.25 327 GLN A CA 1
ATOM 2627 C C . GLN A 1 327 ? -21.522 -13.622 6.552 1.00 71.25 327 GLN A C 1
ATOM 2629 O O . GLN A 1 327 ? -20.585 -12.839 6.452 1.00 71.25 327 GLN A O 1
ATOM 2634 N N . SER A 1 328 ? -22.791 -13.222 6.467 1.00 70.69 328 SER A N 1
ATOM 2635 C CA . SER A 1 328 ? -23.169 -11.807 6.405 1.00 70.69 328 SER A CA 1
ATOM 2636 C C . SER A 1 328 ? -22.816 -11.123 7.722 1.00 70.69 328 SER A C 1
ATOM 2638 O O . SER A 1 328 ? -23.482 -11.370 8.729 1.00 70.69 328 SER A O 1
ATOM 2640 N N . SER A 1 329 ? -21.830 -10.234 7.708 1.00 73.75 329 SER A N 1
ATOM 2641 C CA . SER A 1 329 ? -21.402 -9.494 8.888 1.00 73.75 329 SER A CA 1
ATOM 2642 C C . SER A 1 329 ? -20.732 -8.182 8.498 1.00 73.75 329 SER A C 1
ATOM 2644 O O . SER A 1 329 ? -20.036 -8.122 7.494 1.00 73.75 329 SER A O 1
ATOM 2646 N N . ASP A 1 330 ? -20.878 -7.136 9.302 1.00 82.19 330 ASP A N 1
ATOM 2647 C CA . ASP A 1 330 ? -20.046 -5.944 9.117 1.00 82.19 330 ASP A CA 1
ATOM 2648 C C . ASP A 1 330 ? -18.590 -6.245 9.517 1.00 82.19 330 ASP A C 1
ATOM 2650 O O . ASP A 1 330 ? -18.329 -7.174 10.288 1.00 82.19 330 ASP A O 1
ATOM 2654 N N . LEU A 1 331 ? -17.642 -5.479 8.974 1.00 89.12 331 LEU A N 1
ATOM 2655 C CA . LEU A 1 331 ? -16.219 -5.590 9.294 1.00 89.12 331 LEU A CA 1
ATOM 2656 C C . LEU A 1 331 ? -15.706 -4.262 9.843 1.00 89.12 331 LEU A C 1
ATOM 2658 O O . LEU A 1 331 ? -15.765 -3.248 9.158 1.00 89.12 331 LEU A O 1
ATOM 2662 N N . THR A 1 332 ? -15.158 -4.259 11.053 1.00 90.69 332 THR A N 1
ATOM 2663 C CA . THR A 1 332 ? -14.410 -3.105 11.566 1.00 90.69 332 THR A CA 1
ATOM 2664 C C . THR A 1 332 ? -12.928 -3.346 11.368 1.00 90.69 332 THR A C 1
ATOM 2666 O O . THR A 1 332 ? -12.388 -4.314 11.893 1.00 90.69 332 THR A O 1
ATOM 2669 N N . LEU A 1 333 ? -12.262 -2.463 10.631 1.00 95.12 333 LEU A N 1
ATOM 2670 C CA . LEU A 1 333 ? -10.811 -2.443 10.508 1.00 95.12 333 LEU A CA 1
ATOM 2671 C C . LEU A 1 333 ? -10.258 -1.320 11.373 1.00 95.12 333 LEU A C 1
ATOM 2673 O O . LEU A 1 333 ? -10.686 -0.178 11.242 1.00 95.12 333 LEU A O 1
ATOM 2677 N N . SER A 1 334 ? -9.299 -1.635 12.235 1.00 95.25 334 SER A N 1
ATOM 2678 C CA . SER A 1 334 ? -8.504 -0.641 12.956 1.00 95.25 334 SER A CA 1
ATOM 2679 C C . SER A 1 334 ? -7.051 -0.743 12.524 1.00 95.25 334 SER A C 1
ATOM 2681 O O . SER A 1 334 ? -6.536 -1.842 12.314 1.00 95.25 334 SER A O 1
ATOM 2683 N N . PHE A 1 335 ? -6.394 0.398 12.408 1.00 97.88 335 PHE A N 1
ATOM 2684 C CA . PHE A 1 335 ? -4.989 0.512 12.051 1.00 97.88 335 PHE A CA 1
ATOM 2685 C C . PHE A 1 335 ? -4.294 1.431 13.050 1.00 97.88 335 PHE A C 1
ATOM 2687 O O . PHE A 1 335 ? -4.873 2.438 13.454 1.00 97.88 335 PHE A O 1
ATOM 2694 N N . ASP A 1 336 ? -3.073 1.071 13.427 1.00 97.25 336 ASP A N 1
ATOM 2695 C CA . ASP A 1 336 ? -2.234 1.844 14.336 1.00 97.25 336 ASP A CA 1
ATOM 2696 C C . ASP A 1 336 ? -0.778 1.755 13.873 1.00 97.25 336 ASP A C 1
ATOM 2698 O O . ASP A 1 336 ? -0.162 0.687 13.932 1.00 97.25 336 ASP A O 1
ATOM 2702 N N . GLY A 1 337 ? -0.253 2.845 13.323 1.00 97.31 337 GLY A N 1
ATOM 2703 C CA . GLY A 1 337 ? 1.133 2.941 12.876 1.00 97.31 337 GLY A CA 1
ATOM 2704 C C . GLY A 1 337 ? 2.008 3.638 13.912 1.00 97.31 337 GLY A C 1
ATOM 2705 O O . GLY A 1 337 ? 1.530 4.462 14.674 1.00 97.31 337 GLY A O 1
ATOM 2706 N N . GLU A 1 338 ? 3.312 3.357 13.930 1.00 95.62 338 GLU A N 1
ATOM 2707 C CA . GLU A 1 338 ? 4.241 4.087 14.800 1.00 95.62 338 GLU A CA 1
ATOM 2708 C C . GLU A 1 338 ? 4.191 5.610 14.545 1.00 95.62 338 GLU A C 1
ATOM 2710 O O . GLU A 1 338 ? 4.452 6.055 13.425 1.00 95.62 338 GLU A O 1
ATOM 2715 N N . ASP A 1 339 ? 3.961 6.400 15.601 1.00 94.94 339 ASP A N 1
ATOM 2716 C CA . ASP A 1 339 ? 3.745 7.861 15.582 1.00 94.94 339 ASP A CA 1
ATOM 2717 C C . ASP A 1 339 ? 4.904 8.686 14.987 1.00 94.94 339 ASP A C 1
ATOM 2719 O O . ASP A 1 339 ? 4.770 9.887 14.749 1.00 94.94 339 ASP A O 1
ATOM 2723 N N . SER A 1 340 ? 6.085 8.084 14.809 1.00 93.00 340 SER A N 1
ATOM 2724 C CA . SER A 1 340 ? 7.295 8.794 14.375 1.00 93.00 340 SER A CA 1
ATOM 2725 C C . SER A 1 340 ? 7.335 9.099 12.875 1.00 93.00 340 SER A C 1
ATOM 2727 O O . SER A 1 340 ? 8.225 9.830 12.430 1.00 93.00 340 SER A O 1
ATOM 2729 N N . ILE A 1 341 ? 6.395 8.548 12.103 1.00 94.88 341 ILE A N 1
ATOM 2730 C CA . ILE A 1 341 ? 6.311 8.694 10.651 1.00 94.88 341 ILE A CA 1
ATOM 2731 C C . ILE A 1 341 ? 4.863 8.858 10.177 1.00 94.88 341 ILE A C 1
ATOM 2733 O O . ILE A 1 341 ? 3.921 8.610 10.921 1.00 94.88 341 ILE A O 1
ATOM 2737 N N . ASP A 1 342 ? 4.695 9.242 8.912 1.00 95.19 342 ASP A N 1
ATOM 2738 C CA . ASP A 1 342 ? 3.383 9.287 8.272 1.00 95.19 342 ASP A CA 1
ATOM 2739 C C . ASP A 1 342 ? 3.006 7.930 7.671 1.00 95.19 342 ASP A C 1
ATOM 2741 O O . ASP A 1 342 ? 3.798 7.303 6.956 1.00 95.19 342 ASP A O 1
ATOM 2745 N N . TRP A 1 343 ? 1.762 7.523 7.909 1.00 97.88 343 TRP A N 1
ATOM 2746 C CA . TRP A 1 343 ? 1.191 6.281 7.404 1.00 97.88 343 TRP A CA 1
ATOM 2747 C C . TRP A 1 343 ? 0.058 6.516 6.404 1.00 97.88 343 TRP A C 1
ATOM 2749 O O . TRP A 1 343 ? -0.640 7.530 6.419 1.00 97.88 343 TRP A O 1
ATOM 2759 N N . GLY A 1 344 ? -0.138 5.535 5.526 1.00 97.69 344 GLY A N 1
ATOM 2760 C CA . GLY A 1 344 ? -1.323 5.392 4.689 1.00 97.69 344 GLY A CA 1
ATOM 2761 C C . GLY A 1 344 ? -2.011 4.060 4.964 1.00 97.69 344 GLY A C 1
ATOM 2762 O O . GLY A 1 344 ? -1.343 3.057 5.203 1.00 97.69 344 GLY A O 1
ATOM 2763 N N . ALA A 1 345 ? -3.342 4.039 4.916 1.00 98.19 345 ALA A N 1
ATOM 2764 C CA . ALA A 1 345 ? -4.136 2.829 5.119 1.00 98.19 345 ALA A CA 1
ATOM 2765 C C . ALA A 1 345 ? -5.324 2.799 4.143 1.00 98.19 345 ALA A C 1
ATOM 2767 O O . ALA A 1 345 ? -6.436 3.216 4.476 1.00 98.19 345 ALA A O 1
ATOM 2768 N N . LYS A 1 346 ? -5.086 2.329 2.910 1.00 98.12 346 LYS A N 1
ATOM 2769 C CA . LYS A 1 346 ? -6.155 2.153 1.911 1.00 98.12 346 LYS A CA 1
ATOM 2770 C C . LYS A 1 346 ? -6.965 0.897 2.206 1.00 98.12 346 LYS A C 1
ATOM 2772 O O . LYS A 1 346 ? -6.435 -0.085 2.721 1.00 98.12 346 LYS A O 1
ATOM 2777 N N . VAL A 1 347 ? -8.248 0.927 1.860 1.00 98.38 347 VAL A N 1
ATOM 2778 C CA . VAL A 1 347 ? -9.152 -0.216 1.990 1.00 98.38 347 VAL A CA 1
ATOM 2779 C C . VAL A 1 347 ? -9.882 -0.429 0.673 1.00 98.38 347 VAL A C 1
ATOM 2781 O O . VAL A 1 347 ? -10.555 0.476 0.195 1.00 98.38 347 VAL A O 1
ATOM 2784 N N . ILE A 1 348 ? -9.762 -1.616 0.089 1.00 97.25 348 ILE A N 1
ATOM 2785 C CA . ILE A 1 348 ? -10.469 -1.996 -1.138 1.00 97.25 348 ILE A CA 1
ATOM 2786 C C . ILE A 1 348 ? -11.574 -2.977 -0.770 1.00 97.25 348 ILE A C 1
ATOM 2788 O O . ILE A 1 348 ? -11.308 -3.989 -0.130 1.00 97.25 348 ILE A O 1
ATOM 2792 N N . MET A 1 349 ? -12.811 -2.685 -1.153 1.00 96.12 349 MET A N 1
ATOM 2793 C CA . MET A 1 349 ? -13.989 -3.495 -0.849 1.00 96.12 349 MET A CA 1
ATOM 2794 C C . MET A 1 349 ? -14.547 -4.047 -2.158 1.00 96.12 349 MET A C 1
ATOM 2796 O O . MET A 1 349 ? -15.080 -3.300 -2.973 1.00 96.12 349 MET A O 1
ATOM 2800 N N . GLU A 1 350 ? -14.415 -5.351 -2.385 1.00 95.00 350 GLU A N 1
ATOM 2801 C CA . GLU A 1 350 ? -14.815 -6.000 -3.635 1.00 95.00 350 GLU A CA 1
ATOM 2802 C C . GLU A 1 350 ? -16.153 -6.726 -3.492 1.00 95.00 350 GLU A C 1
ATOM 2804 O O . GLU A 1 350 ? -16.323 -7.619 -2.650 1.00 95.00 350 GLU A O 1
ATOM 2809 N N . GLY A 1 351 ? -17.098 -6.386 -4.365 1.00 88.50 351 GLY A N 1
ATOM 2810 C CA . GLY A 1 351 ? -18.430 -6.974 -4.408 1.00 88.50 351 GLY A CA 1
ATOM 2811 C C . GLY A 1 351 ? -18.891 -7.344 -5.815 1.00 88.50 351 GLY A C 1
ATOM 2812 O O . GLY A 1 351 ? -18.200 -7.143 -6.811 1.00 88.50 351 GLY A O 1
ATOM 2813 N N . SER A 1 352 ? -20.113 -7.870 -5.901 1.00 74.81 352 SER A N 1
ATOM 2814 C CA . SER A 1 352 ? -20.729 -8.282 -7.176 1.00 74.81 352 SER A CA 1
ATOM 2815 C C . SER A 1 352 ? -21.029 -7.120 -8.140 1.00 74.81 352 SER A C 1
ATOM 2817 O O . SER A 1 352 ? -21.233 -7.360 -9.328 1.00 74.81 352 SER A O 1
ATOM 2819 N N . GLY A 1 353 ? -21.043 -5.876 -7.645 1.00 67.06 353 GLY A N 1
ATOM 2820 C CA . GLY A 1 353 ? -21.259 -4.652 -8.427 1.00 67.06 353 GLY A CA 1
ATOM 2821 C C . GLY A 1 353 ? -19.987 -3.875 -8.795 1.00 67.06 353 GLY A C 1
ATOM 2822 O O . GLY A 1 353 ? -20.112 -2.806 -9.383 1.00 67.06 353 GLY A O 1
ATOM 2823 N N . GLY A 1 354 ? -18.796 -4.382 -8.450 1.00 68.44 354 GLY A N 1
ATOM 2824 C CA . GLY A 1 354 ? -17.513 -3.683 -8.600 1.00 68.44 354 GLY A CA 1
ATOM 2825 C C . GLY A 1 354 ? -16.755 -3.531 -7.276 1.00 68.44 354 GLY A C 1
ATOM 2826 O O . GLY A 1 354 ? -17.230 -3.965 -6.223 1.00 68.44 354 GLY A O 1
ATOM 2827 N N . GLY A 1 355 ? -15.552 -2.956 -7.349 1.00 79.00 355 GLY A N 1
ATOM 2828 C CA . GLY A 1 355 ? -14.710 -2.640 -6.194 1.00 79.00 355 GLY A CA 1
ATOM 2829 C C . GLY A 1 355 ? -14.816 -1.166 -5.800 1.00 79.00 355 GLY A C 1
ATOM 2830 O O . GLY A 1 355 ? -14.788 -0.295 -6.665 1.00 79.00 355 GLY A O 1
ATOM 2831 N N . GLU A 1 356 ? -14.921 -0.884 -4.505 1.00 92.38 356 GLU A N 1
ATOM 2832 C CA . GLU A 1 356 ? -14.845 0.468 -3.942 1.00 92.38 356 GLU A CA 1
ATOM 2833 C C . GLU A 1 356 ? -13.515 0.673 -3.214 1.00 92.38 356 GLU A C 1
ATOM 2835 O O . GLU A 1 356 ? -13.027 -0.228 -2.530 1.00 92.38 356 GLU A O 1
ATOM 2840 N N . VAL A 1 357 ? -12.940 1.872 -3.330 1.00 94.75 357 VAL A N 1
ATOM 2841 C CA . VAL A 1 357 ? -11.703 2.251 -2.637 1.00 94.75 357 VAL A CA 1
ATOM 2842 C C . VAL A 1 357 ? -12.029 3.278 -1.560 1.00 94.75 357 VAL A C 1
ATOM 2844 O O . VAL A 1 357 ? -12.553 4.353 -1.842 1.00 94.75 357 VAL A O 1
ATOM 2847 N N . ALA A 1 358 ? -11.686 2.945 -0.325 1.00 96.25 358 ALA A N 1
ATOM 2848 C CA . ALA A 1 358 ? -11.803 3.781 0.856 1.00 96.25 358 ALA A CA 1
ATOM 2849 C C . ALA A 1 358 ? -10.438 3.946 1.541 1.00 96.25 358 ALA A C 1
ATOM 2851 O O . ALA A 1 358 ? -9.408 3.428 1.100 1.00 96.25 358 ALA A O 1
ATOM 2852 N N . GLU A 1 359 ? -10.426 4.700 2.634 1.00 96.38 359 GLU A N 1
ATOM 2853 C CA . GLU A 1 359 ? -9.235 4.959 3.431 1.00 96.38 359 GLU A CA 1
ATOM 2854 C C . GLU A 1 359 ? -9.601 4.997 4.914 1.00 96.38 359 GLU A C 1
ATOM 2856 O O . GLU A 1 359 ? -10.634 5.555 5.291 1.00 96.38 359 GLU A O 1
ATOM 2861 N N . ILE A 1 360 ? -8.746 4.416 5.755 1.00 98.25 360 ILE A N 1
ATOM 2862 C CA . ILE A 1 360 ? -8.802 4.645 7.197 1.00 98.25 360 ILE A CA 1
ATOM 2863 C C . ILE A 1 360 ? -8.173 6.012 7.459 1.00 98.25 360 ILE A C 1
ATOM 2865 O O . ILE A 1 360 ? -6.969 6.189 7.287 1.00 98.25 360 ILE A O 1
ATOM 2869 N N . ILE A 1 361 ? -8.988 6.981 7.873 1.00 97.50 361 ILE A N 1
ATOM 2870 C CA . ILE A 1 361 ? -8.494 8.310 8.240 1.00 97.50 361 ILE A CA 1
ATOM 2871 C C . ILE A 1 361 ? -7.757 8.209 9.575 1.00 97.50 361 ILE A C 1
ATOM 2873 O O . ILE A 1 361 ? -8.348 7.797 10.576 1.00 97.50 361 ILE A O 1
ATOM 2877 N N . LEU A 1 362 ? -6.476 8.577 9.566 1.00 97.25 362 LEU A N 1
ATOM 2878 C CA . LEU A 1 362 ? -5.594 8.494 10.727 1.00 97.25 362 LEU A CA 1
ATOM 2879 C C . LEU A 1 362 ? -5.568 9.815 11.497 1.00 97.25 362 LEU A C 1
ATOM 2881 O O . LEU A 1 362 ? -5.608 10.899 10.908 1.00 97.25 362 LEU A O 1
ATOM 2885 N N . ASP A 1 363 ? -5.521 9.718 12.821 1.00 96.00 363 ASP A N 1
ATOM 2886 C CA . ASP A 1 363 ? -5.369 10.860 13.713 1.00 96.00 363 ASP A CA 1
ATOM 2887 C C . ASP A 1 363 ? -3.893 11.267 13.898 1.00 96.00 363 ASP A C 1
ATOM 2889 O O . ASP A 1 363 ? -2.984 10.776 13.229 1.00 96.00 363 ASP A O 1
ATOM 2893 N N . VAL A 1 364 ? -3.642 12.212 14.810 1.00 93.44 364 VAL A N 1
ATOM 2894 C CA . VAL A 1 364 ? -2.281 12.694 15.106 1.00 93.44 364 VAL A CA 1
ATOM 2895 C C . VAL A 1 364 ? -1.363 11.620 15.699 1.00 93.44 364 VAL A C 1
ATOM 2897 O O . VAL A 1 364 ? -0.151 11.802 15.668 1.00 93.44 364 VAL A O 1
ATOM 2900 N N . GLY A 1 365 ? -1.928 10.541 16.245 1.00 95.38 365 GLY A N 1
ATOM 2901 C CA . GLY A 1 365 ? -1.211 9.362 16.722 1.00 95.38 365 GLY A CA 1
ATOM 2902 C C . GLY A 1 365 ? -1.135 8.256 15.670 1.00 95.38 365 GLY A C 1
ATOM 2903 O O . GLY A 1 365 ? -0.916 7.115 16.035 1.00 95.38 365 GLY A O 1
ATOM 2904 N N . GLN A 1 366 ? -1.361 8.565 14.383 1.00 96.44 366 GLN A N 1
ATOM 2905 C CA . GLN A 1 366 ? -1.291 7.606 13.268 1.00 96.44 366 GLN A CA 1
ATOM 2906 C C . GLN A 1 366 ? -2.230 6.396 13.433 1.00 96.44 366 GLN A C 1
ATOM 2908 O O . GLN A 1 366 ? -1.999 5.315 12.883 1.00 96.44 366 GLN A O 1
ATOM 2913 N N . SER A 1 367 ? -3.329 6.614 14.153 1.00 97.00 367 SER A N 1
ATOM 2914 C CA . SER A 1 367 ? -4.299 5.601 14.542 1.00 97.00 367 SER A CA 1
ATOM 2915 C C . SER A 1 367 ? -5.668 5.915 13.940 1.00 97.00 367 SER A C 1
ATOM 2917 O O . SER A 1 367 ? -6.065 7.075 13.821 1.00 97.00 367 SER A O 1
ATOM 2919 N N . GLY A 1 368 ? -6.424 4.892 13.544 1.00 96.81 368 GLY A N 1
ATOM 2920 C CA . GLY A 1 368 ? -7.743 5.092 12.945 1.00 96.81 368 GLY A CA 1
ATOM 2921 C C . GLY A 1 368 ? -8.557 3.815 12.784 1.00 96.81 368 GLY A C 1
ATOM 2922 O O . GLY A 1 368 ? -8.058 2.701 12.955 1.00 96.81 368 GLY A O 1
ATOM 2923 N N . LYS A 1 369 ? -9.839 3.976 12.436 1.00 95.75 369 LYS A N 1
ATOM 2924 C CA . LYS A 1 369 ? -10.738 2.856 12.132 1.00 95.75 369 LYS A CA 1
ATOM 2925 C C . LYS A 1 369 ? -11.670 3.132 10.953 1.00 95.75 369 LYS A C 1
ATOM 2927 O O . LYS A 1 369 ? -12.027 4.281 10.700 1.00 95.75 369 LYS A O 1
ATOM 2932 N N . LEU A 1 370 ? -12.100 2.068 10.281 1.00 95.44 370 LEU A N 1
ATOM 2933 C CA . LEU A 1 370 ? -13.121 2.081 9.237 1.00 95.44 370 LEU A CA 1
ATOM 2934 C C . LEU A 1 370 ? -14.109 0.934 9.459 1.00 95.44 370 LEU A C 1
ATOM 2936 O O . LEU A 1 370 ? -13.711 -0.213 9.656 1.00 95.44 370 LEU A O 1
ATOM 2940 N N . GLU A 1 371 ? -15.398 1.252 9.396 1.00 91.19 371 GLU A N 1
ATOM 2941 C CA . GLU A 1 371 ? -16.485 0.275 9.444 1.00 91.19 371 GLU A CA 1
ATOM 2942 C C . GLU A 1 371 ? -16.960 -0.008 8.015 1.00 91.19 371 GLU A C 1
ATOM 2944 O O . GLU A 1 371 ? -17.447 0.881 7.316 1.00 91.19 371 GLU A O 1
ATOM 2949 N N . VAL A 1 372 ? -16.798 -1.252 7.573 1.00 91.00 372 VAL A N 1
ATOM 2950 C CA . VAL A 1 372 ? -17.255 -1.752 6.277 1.00 91.00 372 VAL A CA 1
ATOM 2951 C C . VAL A 1 372 ? -18.598 -2.441 6.476 1.00 91.00 372 VAL A C 1
ATOM 2953 O O . VAL A 1 372 ? -18.679 -3.609 6.868 1.00 91.00 372 VAL A O 1
ATOM 2956 N N . THR A 1 373 ? -19.668 -1.696 6.215 1.00 86.62 373 THR A N 1
ATOM 2957 C CA . THR A 1 373 ? -21.036 -2.218 6.290 1.00 86.62 373 THR A CA 1
ATOM 2958 C C . THR A 1 373 ? -21.362 -3.102 5.088 1.00 86.62 373 THR A C 1
ATOM 2960 O O . THR A 1 373 ? -20.967 -2.790 3.965 1.00 86.62 373 THR A O 1
ATOM 2963 N N . GLY A 1 374 ? -22.117 -4.182 5.289 1.00 83.69 374 GLY A N 1
ATOM 2964 C CA . GLY A 1 374 ? -22.533 -5.066 4.191 1.00 83.69 374 GLY A CA 1
ATOM 2965 C C . GLY A 1 374 ? -21.442 -6.025 3.701 1.00 83.69 374 GLY A C 1
ATOM 2966 O O . GLY A 1 374 ? -21.520 -6.552 2.588 1.00 83.69 374 GLY A O 1
ATOM 2967 N N . PHE A 1 375 ? -20.424 -6.290 4.515 1.00 87.75 375 PHE A N 1
ATOM 2968 C CA . PHE A 1 375 ? -19.477 -7.361 4.238 1.00 87.75 375 PHE A CA 1
ATOM 2969 C C . PHE A 1 375 ? -20.160 -8.745 4.380 1.00 87.75 375 PHE A C 1
ATOM 2971 O O . PHE A 1 375 ? -21.114 -8.947 5.133 1.00 87.75 375 PHE A O 1
ATOM 2978 N N . GLY A 1 376 ? -19.816 -9.682 3.499 1.00 84.12 376 GLY A N 1
ATOM 2979 C CA . GLY A 1 376 ? -20.550 -10.940 3.317 1.00 84.12 376 GLY A CA 1
ATOM 2980 C C . GLY A 1 376 ? -21.917 -10.819 2.619 1.00 84.12 376 GLY A C 1
ATOM 2981 O O . GLY A 1 376 ? -22.572 -11.840 2.410 1.00 84.12 376 GLY A O 1
ATOM 2982 N N . THR A 1 377 ? -22.362 -9.613 2.232 1.00 84.69 377 THR A N 1
ATOM 2983 C CA . THR A 1 377 ? -23.579 -9.401 1.415 1.00 84.69 377 THR A CA 1
ATOM 2984 C C . THR A 1 377 ? -23.286 -8.594 0.155 1.00 84.69 377 THR A C 1
ATOM 2986 O O . THR A 1 377 ? -23.342 -9.139 -0.945 1.00 84.69 377 THR A O 1
ATOM 2989 N N . THR A 1 378 ? -22.947 -7.315 0.308 1.00 88.38 378 THR A N 1
ATOM 2990 C CA . THR A 1 378 ? -22.528 -6.420 -0.777 1.00 88.38 378 THR A CA 1
ATOM 2991 C C . THR A 1 378 ? -21.101 -6.735 -1.204 1.00 88.38 378 THR A C 1
ATOM 2993 O O . THR A 1 378 ? -20.846 -6.966 -2.389 1.00 88.38 378 THR A O 1
ATOM 2996 N N . TYR A 1 379 ? -20.188 -6.801 -0.231 1.00 91.62 379 TYR A N 1
ATOM 2997 C CA . TYR A 1 379 ? -18.769 -7.063 -0.461 1.00 91.62 379 TYR A CA 1
ATOM 2998 C C . TYR A 1 379 ? -18.418 -8.485 -0.032 1.00 91.62 379 TYR A C 1
ATOM 3000 O O . TYR A 1 379 ? -18.721 -8.906 1.081 1.00 91.62 379 TYR A O 1
ATOM 3008 N N . SER A 1 380 ? -17.758 -9.230 -0.911 1.00 90.88 380 SER A N 1
ATOM 3009 C CA . SER A 1 380 ? -17.280 -10.595 -0.647 1.00 90.88 380 SER A CA 1
ATOM 3010 C C . SER A 1 380 ? -15.842 -10.641 -0.130 1.00 90.88 380 SER A C 1
ATOM 3012 O O . SER A 1 380 ? -15.427 -11.634 0.470 1.00 90.88 380 SER A O 1
ATOM 3014 N N . LYS A 1 381 ? -15.080 -9.568 -0.360 1.00 94.94 381 LYS A N 1
ATOM 3015 C CA . LYS A 1 381 ? -13.671 -9.458 0.003 1.00 94.94 381 LYS A CA 1
ATOM 3016 C C . LYS A 1 381 ? -13.356 -8.016 0.374 1.00 94.94 381 LYS A C 1
ATOM 3018 O O . LYS A 1 381 ? -13.860 -7.094 -0.258 1.00 94.94 381 LYS A O 1
ATOM 3023 N N . VAL A 1 382 ? -12.526 -7.834 1.391 1.00 97.00 382 VAL A N 1
ATOM 3024 C CA . VAL A 1 382 ? -11.975 -6.530 1.767 1.00 97.00 382 VAL A CA 1
ATOM 3025 C C . VAL A 1 382 ? -10.462 -6.659 1.848 1.00 97.00 382 VAL A C 1
ATOM 3027 O O . VAL A 1 382 ? -9.966 -7.674 2.32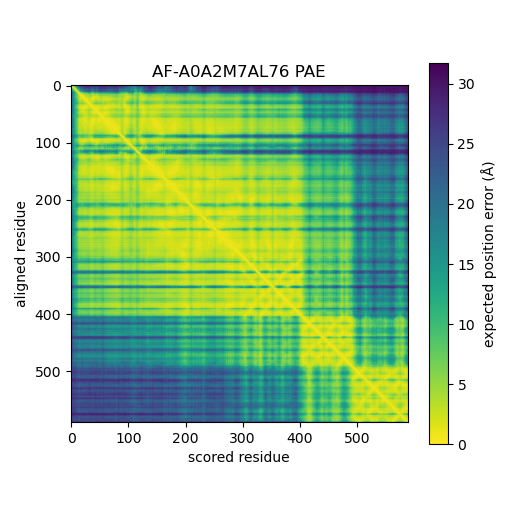8 1.00 97.00 382 VAL A O 1
ATOM 3030 N N . VAL A 1 383 ? -9.718 -5.659 1.392 1.00 98.06 383 VAL A N 1
ATOM 3031 C CA . VAL A 1 383 ? -8.257 -5.627 1.478 1.00 98.06 383 VAL A CA 1
ATOM 3032 C C . VAL A 1 383 ? -7.810 -4.363 2.184 1.00 98.06 383 VAL A C 1
ATOM 3034 O O . VAL A 1 383 ? -8.124 -3.272 1.728 1.00 98.06 383 VAL A O 1
ATOM 3037 N N . LEU A 1 384 ? -7.073 -4.513 3.283 1.00 98.62 384 LEU A N 1
ATOM 3038 C CA . LEU A 1 384 ? -6.364 -3.420 3.946 1.00 98.62 384 LEU A CA 1
ATOM 3039 C C . LEU A 1 384 ? -4.953 -3.325 3.367 1.00 98.62 384 LEU A C 1
ATOM 3041 O O . LEU A 1 384 ? -4.245 -4.333 3.292 1.00 98.62 384 LEU A O 1
ATOM 3045 N N . ILE A 1 385 ? -4.544 -2.108 3.020 1.00 98.62 385 ILE A N 1
ATOM 3046 C CA . ILE A 1 385 ? -3.237 -1.796 2.447 1.00 98.62 385 ILE A CA 1
ATOM 3047 C C . ILE A 1 385 ? -2.531 -0.763 3.335 1.00 98.62 385 ILE A C 1
ATOM 3049 O O . ILE A 1 385 ? -2.655 0.445 3.103 1.00 98.62 385 ILE A O 1
ATOM 3053 N N . PRO A 1 386 ? -1.815 -1.206 4.384 1.00 98.38 386 PRO A N 1
ATOM 3054 C CA . PRO A 1 386 ? -0.906 -0.358 5.139 1.00 98.38 386 PRO A CA 1
ATOM 3055 C C . PRO A 1 386 ? 0.264 0.082 4.266 1.00 98.38 386 PRO A C 1
ATOM 3057 O O . PRO A 1 386 ? 0.793 -0.714 3.489 1.00 98.38 386 PRO A O 1
ATOM 3060 N N . SER A 1 387 ? 0.690 1.330 4.400 1.00 98.25 387 SER A N 1
ATOM 3061 C CA . SER A 1 387 ? 1.807 1.896 3.644 1.00 98.25 387 SER A CA 1
ATOM 3062 C C . SER A 1 387 ? 2.640 2.814 4.528 1.00 98.25 387 SER A C 1
ATOM 3064 O O . SER A 1 387 ? 2.097 3.723 5.158 1.00 98.25 387 SER A O 1
ATOM 3066 N N . ASN A 1 388 ? 3.953 2.598 4.553 1.00 98.00 388 ASN A N 1
ATOM 3067 C CA . ASN A 1 388 ? 4.895 3.519 5.184 1.00 98.00 388 ASN A CA 1
ATOM 3068 C C . ASN A 1 388 ? 5.191 4.649 4.184 1.00 98.00 388 ASN A C 1
ATOM 3070 O O . ASN A 1 388 ? 5.789 4.407 3.137 1.00 98.00 388 ASN A O 1
ATOM 3074 N N . LEU A 1 389 ? 4.759 5.877 4.492 1.00 97.25 389 LEU A N 1
ATOM 3075 C CA . LEU A 1 389 ? 4.885 7.039 3.596 1.00 97.25 389 LEU A CA 1
ATOM 3076 C C . LEU A 1 389 ? 6.113 7.907 3.918 1.00 97.25 389 LEU A C 1
ATOM 3078 O O . LEU A 1 389 ? 6.264 9.012 3.386 1.00 97.25 389 LEU A O 1
ATOM 3082 N N . SER A 1 390 ? 6.970 7.445 4.831 1.00 93.69 390 SER A N 1
ATOM 3083 C CA . SER A 1 390 ? 8.191 8.150 5.210 1.00 93.69 390 SER A CA 1
ATOM 3084 C C . SER A 1 390 ? 9.239 8.124 4.102 1.00 93.69 390 SER A C 1
ATOM 3086 O O . SER A 1 390 ? 9.143 7.370 3.137 1.00 93.69 390 SER A O 1
ATOM 3088 N N . TRP A 1 391 ? 10.250 8.982 4.243 1.00 88.00 391 TRP A N 1
ATOM 3089 C CA . TRP A 1 391 ? 11.373 9.071 3.315 1.00 88.00 391 TRP A CA 1
ATOM 3090 C C . TRP A 1 391 ? 12.615 8.499 3.992 1.00 88.00 391 TRP A C 1
ATOM 3092 O O . TRP A 1 391 ? 13.134 9.105 4.931 1.00 88.00 391 TRP A O 1
ATOM 3102 N N . GLY A 1 392 ? 13.084 7.340 3.534 1.00 84.94 392 GLY A N 1
ATOM 3103 C CA . GLY A 1 392 ? 14.330 6.737 4.012 1.00 84.94 392 GLY A CA 1
ATOM 3104 C C . GLY A 1 392 ? 14.303 6.224 5.455 1.00 84.94 392 GLY A C 1
ATOM 3105 O O . GLY A 1 392 ? 15.367 6.079 6.057 1.00 84.94 392 GLY A O 1
ATOM 3106 N N . VAL A 1 393 ? 13.121 5.992 6.043 1.00 90.75 393 VAL A N 1
ATOM 3107 C CA . VAL A 1 393 ? 12.989 5.421 7.391 1.00 90.75 393 VAL A CA 1
ATOM 3108 C C . VAL A 1 393 ? 12.383 4.019 7.330 1.00 90.75 393 VAL A C 1
ATOM 3110 O O . VAL A 1 393 ? 11.169 3.837 7.214 1.00 90.75 393 VAL A O 1
ATOM 3113 N N . ASP A 1 394 ? 13.266 3.030 7.426 1.00 92.94 394 ASP A N 1
ATOM 3114 C CA . ASP A 1 394 ? 12.936 1.611 7.337 1.00 92.94 394 ASP A CA 1
ATOM 3115 C C . ASP A 1 394 ? 12.427 0.990 8.639 1.00 92.94 394 ASP A C 1
ATOM 3117 O O . ASP A 1 394 ? 12.515 1.579 9.721 1.00 92.94 394 ASP A O 1
ATOM 3121 N N . ASP A 1 395 ? 11.910 -0.234 8.493 1.00 92.62 395 ASP A N 1
ATOM 3122 C CA . ASP A 1 395 ? 11.516 -1.146 9.567 1.00 92.62 395 ASP A CA 1
ATOM 3123 C C . ASP A 1 395 ? 10.526 -0.540 10.567 1.00 92.62 395 ASP A C 1
ATOM 3125 O O . ASP A 1 395 ? 10.515 -0.873 11.756 1.00 92.62 395 ASP A O 1
ATOM 3129 N N . LYS A 1 396 ? 9.663 0.356 10.078 1.00 95.19 396 LYS A N 1
ATOM 3130 C CA . LYS A 1 396 ? 8.651 1.000 10.908 1.00 95.19 396 LYS A CA 1
ATOM 3131 C C . LYS A 1 396 ? 7.479 0.085 11.142 1.00 95.19 396 LYS A C 1
ATOM 3133 O O . LYS A 1 396 ? 7.029 -0.623 10.238 1.00 95.19 396 LYS A O 1
ATOM 3138 N N . THR A 1 397 ? 7.024 0.083 12.391 1.00 96.38 397 THR A N 1
ATOM 3139 C CA . THR A 1 397 ? 6.061 -0.909 12.846 1.00 96.38 397 THR A CA 1
ATOM 3140 C C . THR A 1 397 ? 4.633 -0.402 12.796 1.00 96.38 397 THR A C 1
ATOM 3142 O O . THR A 1 397 ? 4.367 0.773 13.034 1.00 96.38 397 THR A O 1
ATOM 3145 N N . TYR A 1 398 ? 3.710 -1.308 12.502 1.00 97.06 398 TYR A N 1
ATOM 3146 C CA . TYR A 1 398 ? 2.283 -1.066 12.608 1.00 97.06 398 TYR A CA 1
ATOM 3147 C C . TYR A 1 398 ? 1.564 -2.281 13.196 1.00 97.06 398 TYR A C 1
ATOM 3149 O O . TYR A 1 398 ? 2.031 -3.432 13.141 1.00 97.06 398 TYR A O 1
ATOM 3157 N N . ALA A 1 399 ? 0.389 -2.011 13.739 1.00 97.00 399 ALA A N 1
ATOM 3158 C CA . ALA A 1 399 ? -0.596 -2.980 14.156 1.00 97.00 399 ALA A CA 1
ATOM 3159 C C . ALA A 1 399 ? -1.881 -2.801 13.342 1.00 97.00 399 ALA A C 1
ATOM 3161 O O . ALA A 1 399 ? -2.193 -1.722 12.835 1.00 97.00 399 ALA A O 1
ATOM 3162 N N . PHE A 1 400 ? -2.638 -3.883 13.208 1.00 96.31 400 PHE A N 1
ATOM 3163 C CA . PHE A 1 400 ? -3.993 -3.809 12.685 1.00 96.31 400 PHE A CA 1
ATOM 3164 C C . PHE A 1 400 ? -4.897 -4.783 13.423 1.00 96.31 400 PHE A C 1
ATOM 3166 O O . PHE A 1 400 ? -4.460 -5.832 13.909 1.00 96.31 400 PHE A O 1
ATOM 3173 N N . LYS A 1 401 ? -6.177 -4.425 13.465 1.00 92.69 401 LYS A N 1
ATOM 3174 C CA . LYS A 1 401 ? -7.242 -5.254 14.017 1.00 92.69 401 LYS A CA 1
ATOM 3175 C C . LYS A 1 401 ? -8.364 -5.367 13.011 1.00 92.69 401 LYS A C 1
ATOM 3177 O O . LYS A 1 401 ? -8.661 -4.401 12.309 1.00 92.69 401 LYS A O 1
ATOM 3182 N N . ALA A 1 402 ? -8.974 -6.538 12.948 1.00 92.06 402 ALA A N 1
ATOM 3183 C CA . ALA A 1 402 ? -10.148 -6.760 12.129 1.00 92.06 402 ALA A CA 1
ATOM 3184 C C . ALA A 1 402 ? -11.197 -7.528 12.920 1.00 92.06 402 ALA A C 1
ATOM 3186 O O . ALA A 1 402 ? -10.919 -8.626 13.404 1.00 92.06 402 ALA A O 1
ATOM 3187 N N . ASP A 1 403 ? -12.397 -6.964 12.999 1.00 87.38 403 ASP A N 1
ATOM 3188 C CA . ASP A 1 403 ? -13.535 -7.536 13.707 1.00 87.38 403 ASP A CA 1
ATOM 3189 C C . ASP A 1 403 ? -14.679 -7.791 12.771 1.00 87.38 403 ASP A C 1
ATOM 3191 O O . ASP A 1 403 ? -15.201 -6.882 12.136 1.00 87.38 403 ASP A O 1
ATOM 3195 N N . PHE A 1 404 ? -15.117 -9.036 12.761 1.00 85.69 404 PHE A N 1
ATOM 3196 C CA . PHE A 1 404 ? -16.216 -9.500 11.931 1.00 85.69 404 PHE A CA 1
ATOM 3197 C C . PHE A 1 404 ? -17.555 -9.397 12.682 1.00 85.69 404 PHE A C 1
ATOM 3199 O O . PHE A 1 404 ? -18.594 -9.789 12.168 1.00 85.69 404 PHE A O 1
ATOM 3206 N N . LEU A 1 405 ? -17.539 -8.885 13.919 1.00 81.56 405 LEU A N 1
ATOM 3207 C CA . LEU A 1 405 ? -18.703 -8.647 14.766 1.00 81.56 405 LEU A CA 1
ATOM 3208 C C . LEU A 1 405 ? -18.536 -7.308 15.487 1.00 81.56 405 LEU A C 1
ATOM 3210 O O . LEU A 1 405 ? -17.455 -7.000 15.983 1.00 81.56 405 LEU A O 1
ATOM 3214 N N . SER A 1 406 ? -19.626 -6.560 15.638 1.00 80.12 406 SER A N 1
ATOM 3215 C CA . SER A 1 406 ? -19.634 -5.329 16.436 1.00 80.12 406 SER A CA 1
ATOM 3216 C C . SER A 1 406 ? -20.080 -5.618 17.875 1.00 80.12 406 SER A C 1
ATOM 3218 O O . SER A 1 406 ? -21.025 -6.402 18.067 1.00 80.12 406 SER A O 1
ATOM 3220 N N . PRO A 1 407 ? -19.456 -5.002 18.900 1.00 88.00 407 PRO A N 1
ATOM 3221 C CA . PRO A 1 407 ? -19.959 -5.091 20.265 1.00 88.00 407 PRO A CA 1
ATOM 3222 C C . PRO A 1 407 ? -21.370 -4.497 20.375 1.00 88.00 407 PRO A C 1
ATOM 3224 O O . PRO A 1 407 ? -21.723 -3.601 19.606 1.00 88.00 407 PRO A O 1
ATOM 3227 N N . PRO A 1 408 ? -22.181 -4.946 21.345 1.00 91.81 408 PRO A N 1
ATOM 3228 C CA . PRO A 1 408 ? -23.493 -4.362 21.587 1.00 91.81 408 PRO A CA 1
ATOM 3229 C C . PRO A 1 408 ? -23.433 -2.869 21.920 1.00 91.81 408 PRO A C 1
ATOM 3231 O O . PRO A 1 408 ? -22.613 -2.416 22.722 1.00 91.81 408 PRO A O 1
ATOM 3234 N N . GLU A 1 409 ? -24.357 -2.105 21.344 1.00 91.25 409 GLU A N 1
ATOM 3235 C CA . GLU A 1 409 ? -24.474 -0.668 21.582 1.00 91.25 409 GLU A CA 1
ATOM 3236 C C . GLU A 1 409 ? -25.290 -0.340 22.839 1.00 91.25 409 GLU A C 1
ATOM 3238 O O . GLU A 1 409 ? -26.061 -1.154 23.357 1.00 91.25 409 GLU A O 1
ATOM 3243 N N . ASN A 1 410 ? -25.175 0.910 23.303 1.00 93.69 410 ASN A N 1
ATOM 3244 C CA . ASN A 1 410 ? -25.905 1.443 24.458 1.00 93.69 410 ASN A CA 1
ATOM 3245 C C . ASN A 1 410 ? -25.719 0.617 25.741 1.00 93.69 410 ASN A C 1
ATOM 3247 O O . ASN A 1 410 ? -26.641 0.543 26.557 1.00 93.69 410 ASN A O 1
ATOM 3251 N N . PHE A 1 411 ? -24.543 0.011 25.923 1.00 96.81 411 PHE A N 1
ATOM 3252 C CA . PHE A 1 411 ? -24.229 -0.761 27.117 1.00 96.81 411 PHE A CA 1
ATOM 3253 C C . PHE A 1 411 ? -24.134 0.143 28.352 1.00 96.81 411 PHE A C 1
ATOM 3255 O O . PHE A 1 411 ? -23.352 1.094 28.384 1.00 96.81 411 PHE A O 1
ATOM 3262 N N . LYS A 1 412 ? -24.963 -0.130 29.362 1.00 94.62 412 LYS A N 1
ATOM 3263 C CA . LYS A 1 412 ? -25.087 0.664 30.592 1.00 94.62 412 LYS A CA 1
ATOM 3264 C C . LYS A 1 412 ? -25.144 -0.239 31.815 1.00 94.62 412 LYS A C 1
ATOM 3266 O O . LYS A 1 412 ? -25.656 -1.353 31.738 1.00 94.62 412 LYS A O 1
ATOM 3271 N N . ALA A 1 413 ? -24.673 0.279 32.948 1.00 93.44 413 ALA A N 1
ATOM 3272 C CA . ALA A 1 413 ? -24.727 -0.392 34.242 1.00 93.44 413 ALA A CA 1
ATOM 3273 C C . ALA A 1 413 ? -25.413 0.475 35.302 1.00 93.44 413 ALA A C 1
ATOM 3275 O O . ALA A 1 413 ? -25.066 1.642 35.475 1.00 93.44 413 ALA A O 1
ATOM 3276 N N . PHE A 1 414 ? -26.344 -0.120 36.048 1.00 88.50 414 PHE A N 1
ATOM 3277 C CA . PHE A 1 414 ? -27.107 0.532 37.110 1.00 88.50 414 PHE A CA 1
ATOM 3278 C C . PHE A 1 414 ? -26.958 -0.248 38.415 1.00 88.50 414 PHE A C 1
ATOM 3280 O O . PHE A 1 414 ? -27.431 -1.377 38.521 1.00 88.50 414 PHE A O 1
ATOM 3287 N N . ALA A 1 415 ? -26.304 0.343 39.415 1.00 86.69 415 ALA A N 1
ATOM 3288 C CA . ALA A 1 415 ? -26.138 -0.288 40.720 1.00 86.69 415 ALA A CA 1
ATOM 3289 C C . ALA A 1 415 ? -27.359 -0.088 41.631 1.00 86.69 415 ALA A C 1
ATOM 3291 O O . ALA A 1 415 ? -27.858 1.028 41.803 1.00 86.69 415 ALA A O 1
ATOM 3292 N N . SER A 1 416 ? -27.783 -1.167 42.282 1.00 84.12 416 SER A N 1
ATOM 3293 C CA . SER A 1 416 ? -28.784 -1.195 43.347 1.00 84.12 416 SER A CA 1
ATOM 3294 C C . SER A 1 416 ? -28.187 -1.835 44.618 1.00 84.12 416 SER A C 1
ATOM 3296 O O . SER A 1 416 ? -26.974 -2.018 44.704 1.00 84.12 416 SER A O 1
ATOM 3298 N N . GLU A 1 417 ? -29.001 -2.077 45.654 1.00 79.81 417 GLU A N 1
ATOM 3299 C CA . GLU A 1 417 ? -28.521 -2.487 46.986 1.00 79.81 417 GLU A CA 1
ATOM 3300 C C . GLU A 1 417 ? -27.708 -3.787 46.964 1.00 79.81 417 GLU A C 1
ATOM 3302 O O . GLU A 1 417 ? -26.657 -3.844 47.605 1.00 79.81 417 GLU A O 1
ATOM 3307 N N . ASP A 1 418 ? -28.162 -4.769 46.184 1.00 83.62 418 ASP A N 1
ATOM 3308 C CA . ASP A 1 418 ? -27.604 -6.126 46.158 1.00 83.62 418 ASP A CA 1
ATOM 3309 C C . ASP A 1 418 ? -27.258 -6.607 44.733 1.00 83.62 418 ASP A C 1
ATOM 3311 O O . ASP A 1 418 ? -26.826 -7.743 44.546 1.00 83.62 418 ASP A O 1
ATOM 3315 N N . GLU A 1 419 ? -27.432 -5.757 43.717 1.00 90.50 419 GLU A N 1
ATOM 3316 C CA . GLU A 1 419 ? -27.215 -6.116 42.311 1.00 90.50 419 GLU A CA 1
ATOM 3317 C C . GLU A 1 419 ? -26.715 -4.943 41.460 1.00 90.50 419 GLU A C 1
ATOM 3319 O O . GLU A 1 419 ? -26.912 -3.771 41.788 1.00 90.50 419 GLU A O 1
ATOM 3324 N N . VAL A 1 420 ? -26.100 -5.262 40.323 1.00 92.69 420 VAL A N 1
ATOM 3325 C CA . VAL A 1 420 ? -25.946 -4.336 39.197 1.00 92.69 420 VAL A CA 1
ATOM 3326 C C . VAL A 1 420 ? -26.762 -4.853 38.020 1.00 92.69 420 VAL A C 1
ATOM 3328 O O . VAL A 1 420 ? -26.516 -5.954 37.532 1.00 92.69 420 VAL A O 1
ATOM 3331 N N . THR A 1 421 ? -27.696 -4.042 37.526 1.00 94.69 421 THR A N 1
ATOM 3332 C CA . THR A 1 421 ? -28.433 -4.321 36.291 1.00 94.69 421 THR A CA 1
ATOM 3333 C C . THR A 1 421 ? -27.673 -3.753 35.100 1.00 94.69 421 THR A C 1
ATOM 3335 O O . THR A 1 421 ? -27.396 -2.554 35.034 1.00 94.69 421 THR A O 1
ATOM 3338 N N . LEU A 1 422 ? -27.362 -4.610 34.137 1.00 97.38 422 LEU A N 1
ATOM 3339 C CA . LEU A 1 422 ? -26.750 -4.265 32.862 1.00 97.38 422 LEU A CA 1
ATOM 3340 C C . LEU A 1 422 ? -27.816 -4.262 31.767 1.00 97.38 422 LEU A C 1
ATOM 3342 O O . LEU A 1 422 ? -28.680 -5.144 31.741 1.00 97.38 422 LEU A O 1
ATOM 3346 N N . THR A 1 423 ? -27.757 -3.290 30.860 1.00 97.25 423 THR A N 1
ATOM 3347 C CA . THR A 1 423 ? -28.651 -3.208 29.693 1.00 97.25 423 THR A CA 1
ATOM 3348 C C . THR A 1 423 ? -27.886 -2.801 28.439 1.00 97.25 423 THR A C 1
ATOM 3350 O O . THR A 1 423 ? -26.890 -2.088 28.528 1.00 97.25 423 THR A O 1
ATOM 3353 N N . TRP A 1 424 ? -28.329 -3.277 27.274 1.00 97.62 424 TRP A N 1
ATOM 3354 C CA . TRP A 1 424 ? -27.775 -2.945 25.953 1.00 97.62 424 TRP A CA 1
ATOM 3355 C C . TRP A 1 424 ? -28.856 -3.030 24.872 1.00 97.62 424 TRP A C 1
ATOM 3357 O O . TRP A 1 424 ? -29.984 -3.450 25.131 1.00 97.62 424 TRP A O 1
ATOM 3367 N N . SER A 1 425 ? -28.525 -2.613 23.651 1.00 95.44 425 SER A N 1
ATOM 3368 C CA . SER A 1 425 ? -29.375 -2.812 22.470 1.00 95.44 425 SER A CA 1
ATOM 3369 C C . SER A 1 425 ? -29.068 -4.155 21.809 1.00 95.44 425 SER A C 1
ATOM 3371 O O . SER A 1 425 ? -27.901 -4.520 21.673 1.00 95.44 425 SER A O 1
ATOM 3373 N N . ALA A 1 426 ? -30.101 -4.894 21.392 1.00 91.94 426 ALA A N 1
ATOM 3374 C CA . ALA A 1 426 ? -29.910 -6.139 20.649 1.00 91.94 426 ALA A CA 1
ATOM 3375 C C . ALA A 1 426 ? -29.186 -5.874 19.320 1.00 91.94 426 ALA A C 1
ATOM 3377 O O . ALA A 1 426 ? -29.495 -4.903 18.628 1.00 91.94 426 ALA A O 1
ATOM 3378 N N . SER A 1 427 ? -28.256 -6.754 18.950 1.00 88.56 427 SER A N 1
ATOM 3379 C CA . SER A 1 427 ? -27.565 -6.670 17.666 1.00 88.56 427 SER A CA 1
ATOM 3380 C C . SER A 1 427 ? -28.514 -6.998 16.511 1.00 88.56 427 SER A C 1
ATOM 3382 O O . SER A 1 427 ? -29.216 -8.014 16.527 1.00 88.56 427 SER A O 1
ATOM 3384 N N . THR A 1 428 ? -28.500 -6.157 15.479 1.00 84.62 428 THR A N 1
ATOM 3385 C CA . THR A 1 428 ? -29.204 -6.386 14.209 1.00 84.62 428 THR A CA 1
ATOM 3386 C C . THR A 1 428 ? -28.423 -7.296 13.262 1.00 84.62 428 THR A C 1
ATOM 3388 O O . THR A 1 428 ? -28.989 -7.784 12.284 1.00 84.62 428 THR A O 1
ATOM 3391 N N . ASN A 1 429 ? -27.146 -7.567 13.554 1.00 79.12 429 ASN A N 1
ATOM 3392 C CA . ASN A 1 429 ? -26.292 -8.399 12.720 1.00 79.12 429 ASN A CA 1
ATOM 3393 C C . ASN A 1 429 ? -26.793 -9.862 12.755 1.00 79.12 429 ASN A C 1
ATOM 3395 O O . ASN A 1 429 ? -26.931 -10.444 13.840 1.00 79.12 429 ASN A O 1
ATOM 3399 N N . PRO A 1 430 ? -27.105 -10.482 11.601 1.00 79.69 430 PRO A N 1
ATOM 3400 C CA . PRO A 1 430 ? -27.650 -11.835 11.550 1.00 79.69 430 PRO A CA 1
ATOM 3401 C C . PRO A 1 430 ? -26.673 -12.908 12.054 1.00 79.69 430 PRO A C 1
ATOM 3403 O O . PRO A 1 430 ? -27.152 -13.911 12.580 1.00 79.69 430 PRO A O 1
ATOM 3406 N N . ALA A 1 431 ? -25.356 -12.685 11.973 1.00 79.94 431 ALA A N 1
ATOM 3407 C CA . ALA A 1 431 ? -24.335 -13.618 12.460 1.00 79.94 431 ALA A CA 1
ATOM 3408 C C . ALA A 1 431 ? -24.288 -13.715 13.997 1.00 79.94 431 ALA A C 1
ATOM 3410 O O . ALA A 1 431 ? -23.892 -14.741 14.545 1.00 79.94 431 ALA A O 1
ATOM 3411 N N . VAL A 1 432 ? -24.737 -12.678 14.717 1.00 87.75 432 VAL A N 1
ATOM 3412 C CA . VAL A 1 432 ? -24.741 -12.681 16.188 1.00 87.75 432 VAL A CA 1
ATOM 3413 C C . VAL A 1 432 ? -25.799 -13.649 16.716 1.00 87.75 432 VAL A C 1
ATOM 3415 O O . VAL A 1 432 ? -26.989 -13.496 16.426 1.00 87.75 432 VAL A O 1
ATOM 3418 N N . VAL A 1 433 ? -25.377 -14.607 17.544 1.00 92.50 433 VAL A N 1
ATOM 3419 C CA . VAL A 1 433 ? -26.239 -15.593 18.226 1.00 92.50 433 VAL A CA 1
ATOM 3420 C C . VAL A 1 433 ? -26.358 -15.341 19.732 1.00 92.50 433 VAL A C 1
ATOM 3422 O O . VAL A 1 433 ? -27.220 -15.930 20.391 1.00 92.50 433 VAL A O 1
ATOM 3425 N N . GLY A 1 434 ? -25.514 -14.476 20.297 1.00 95.31 434 GLY A N 1
ATOM 3426 C CA . GLY A 1 434 ? -25.502 -14.200 21.728 1.00 95.31 434 GLY A CA 1
ATOM 3427 C C . GLY A 1 434 ? -24.492 -13.149 22.162 1.00 95.31 434 GLY A C 1
ATOM 3428 O O . GLY A 1 434 ? -23.839 -12.524 21.329 1.00 95.31 434 GLY A O 1
ATOM 3429 N N . TYR A 1 435 ? -24.372 -12.986 23.479 1.00 97.44 435 TYR A N 1
ATOM 3430 C CA . TYR A 1 435 ? -23.485 -12.010 24.112 1.00 97.44 435 TYR A CA 1
ATOM 3431 C C . TYR A 1 435 ? -22.709 -12.632 25.266 1.00 97.44 435 TYR A C 1
ATOM 3433 O O . TYR A 1 435 ? -23.229 -13.506 25.967 1.00 97.44 435 TYR A O 1
ATOM 3441 N N . ASN A 1 436 ? -21.502 -12.133 25.506 1.00 97.81 436 ASN A N 1
ATOM 3442 C CA . ASN A 1 436 ? -20.698 -12.475 26.671 1.00 97.81 436 ASN A CA 1
ATOM 3443 C C . ASN A 1 436 ? -20.464 -11.221 27.519 1.00 97.81 436 ASN A C 1
ATOM 3445 O O . ASN A 1 436 ? -20.130 -10.157 27.000 1.00 97.81 436 ASN A O 1
ATOM 3449 N N . ILE A 1 437 ? -20.667 -11.340 28.832 1.00 98.00 437 ILE A N 1
ATOM 3450 C CA . ILE A 1 437 ? -20.523 -10.234 29.785 1.00 98.00 437 ILE A CA 1
ATOM 3451 C C . ILE A 1 437 ? -19.293 -10.461 30.642 1.00 98.00 437 ILE A C 1
ATOM 3453 O O . ILE A 1 437 ? -19.151 -11.502 31.289 1.00 98.00 437 ILE A O 1
ATOM 3457 N N . TYR A 1 438 ? -18.453 -9.437 30.706 1.00 97.88 438 TYR A N 1
ATOM 3458 C CA . TYR A 1 438 ? -17.225 -9.417 31.474 1.00 97.88 438 TYR A CA 1
ATOM 3459 C C . TYR A 1 438 ? -17.324 -8.419 32.617 1.00 97.88 438 TYR A C 1
ATOM 3461 O O . TYR A 1 438 ? -17.900 -7.340 32.472 1.00 97.88 438 TYR A O 1
ATOM 3469 N N . ARG A 1 439 ? -16.705 -8.759 33.745 1.00 96.94 439 ARG A N 1
ATOM 3470 C CA . ARG A 1 439 ? -16.522 -7.865 34.888 1.00 96.94 439 ARG A CA 1
ATOM 3471 C C . ARG A 1 439 ? -15.042 -7.736 35.209 1.00 96.94 439 ARG A C 1
ATOM 3473 O O . ARG A 1 439 ? -14.322 -8.733 35.246 1.00 96.94 439 ARG A O 1
ATOM 3480 N N . SER A 1 440 ? -14.600 -6.510 35.456 1.00 93.50 440 SER A N 1
ATOM 3481 C CA . SER A 1 440 ? -13.212 -6.204 35.795 1.00 93.50 440 SER A CA 1
ATOM 3482 C C . SER A 1 440 ? -12.852 -6.735 37.187 1.00 93.50 440 SER A C 1
ATOM 3484 O O . SER A 1 440 ? -13.519 -6.415 38.173 1.00 93.50 440 SER A O 1
ATOM 3486 N N . GLY A 1 441 ? -11.772 -7.515 37.260 1.00 81.56 441 GLY A N 1
ATOM 3487 C CA . GLY A 1 441 ? -11.036 -7.895 38.469 1.00 81.56 441 GLY A CA 1
ATOM 3488 C C . GLY A 1 441 ? -9.578 -7.432 38.363 1.00 81.56 441 GLY A C 1
ATOM 3489 O O . GLY A 1 441 ? -9.337 -6.274 38.032 1.00 81.56 441 GLY A O 1
ATOM 3490 N N . SER A 1 442 ? -8.608 -8.325 38.612 1.00 75.75 442 SER A N 1
ATOM 3491 C CA . SER A 1 442 ? -7.217 -8.110 38.163 1.00 75.75 442 SER A CA 1
ATOM 3492 C C . SER A 1 442 ? -7.102 -8.131 36.634 1.00 75.75 442 SER A C 1
ATOM 3494 O O . SER A 1 442 ? -6.294 -7.396 36.085 1.00 75.75 442 SER A O 1
ATOM 3496 N N . ASP A 1 443 ? -7.963 -8.925 35.991 1.00 86.81 443 ASP A N 1
ATOM 3497 C CA . ASP A 1 443 ? -8.215 -9.007 34.550 1.00 86.81 443 ASP A CA 1
ATOM 3498 C C . ASP A 1 443 ? -9.738 -9.027 34.301 1.00 86.81 443 ASP A C 1
ATOM 3500 O O . ASP A 1 443 ? -10.533 -9.089 35.247 1.00 86.81 443 ASP A O 1
ATOM 3504 N N . TRP A 1 444 ? -10.168 -9.000 33.038 1.00 93.94 444 TRP A N 1
ATOM 3505 C CA . TRP A 1 444 ? -11.578 -9.155 32.662 1.00 93.94 444 TRP A CA 1
ATOM 3506 C C . TRP A 1 444 ? -12.040 -10.610 32.805 1.00 93.94 444 TRP A C 1
ATOM 3508 O O . TRP A 1 444 ? -11.591 -11.487 32.072 1.00 93.94 444 TRP A O 1
ATOM 3518 N N . ALA A 1 445 ? -12.976 -10.872 33.718 1.00 95.19 445 ALA A N 1
ATOM 3519 C CA . ALA A 1 445 ? -13.546 -12.202 33.926 1.00 95.19 445 ALA A CA 1
ATOM 3520 C C . ALA A 1 445 ? -14.919 -12.325 33.257 1.00 95.19 445 ALA A C 1
ATOM 3522 O O . ALA A 1 445 ? -15.795 -11.496 33.506 1.00 95.19 445 ALA A O 1
ATOM 3523 N N . LEU A 1 446 ? -15.124 -13.375 32.454 1.00 96.31 446 LEU A N 1
ATOM 3524 C CA . LEU A 1 446 ? -16.438 -13.731 31.912 1.00 96.31 446 LEU A CA 1
ATOM 3525 C C . LEU A 1 446 ? -17.364 -14.151 33.061 1.00 96.31 446 LEU A C 1
ATOM 3527 O O . LEU A 1 446 ? -17.060 -15.097 33.789 1.00 96.31 446 LEU A O 1
ATOM 3531 N N . ILE A 1 447 ? -18.493 -13.463 33.214 1.00 97.06 447 ILE A N 1
ATOM 3532 C CA . ILE A 1 447 ? -19.484 -13.744 34.262 1.00 97.06 447 ILE A CA 1
ATOM 3533 C C . ILE A 1 447 ? -20.807 -14.280 33.711 1.00 97.06 447 ILE A C 1
ATOM 3535 O O . ILE A 1 447 ? -21.553 -14.905 34.461 1.00 97.06 447 ILE A O 1
ATOM 3539 N N . ALA A 1 448 ? -21.094 -14.076 32.420 1.00 97.44 448 ALA A N 1
ATOM 3540 C CA . ALA A 1 448 ? -22.297 -14.607 31.789 1.00 97.44 448 ALA A CA 1
ATOM 3541 C C . ALA A 1 448 ? -22.160 -14.781 30.273 1.00 97.44 448 ALA A C 1
ATOM 3543 O O . ALA A 1 448 ? -21.481 -14.005 29.605 1.00 97.44 448 ALA A O 1
ATOM 3544 N N . THR A 1 449 ? -22.899 -15.759 29.750 1.00 97.75 449 THR A N 1
ATOM 3545 C CA . THR A 1 449 ? -23.126 -16.004 28.324 1.00 97.75 449 THR A CA 1
ATOM 3546 C C . THR A 1 449 ? -24.629 -16.046 28.080 1.00 97.75 449 THR A C 1
ATOM 3548 O O . THR A 1 449 ? -25.337 -16.825 28.720 1.00 97.75 449 THR A O 1
ATOM 3551 N N . LEU A 1 450 ? -25.114 -15.239 27.143 1.00 97.56 450 LEU A N 1
ATOM 3552 C CA . LEU A 1 450 ? -26.536 -14.988 26.917 1.00 97.56 450 LEU A CA 1
ATOM 3553 C C . LEU A 1 450 ? -26.905 -15.205 25.444 1.00 97.56 450 LEU A C 1
ATOM 3555 O O . LEU A 1 450 ? -26.041 -15.169 24.570 1.00 97.56 450 LEU A O 1
ATOM 3559 N N . GLY A 1 451 ? -28.188 -15.444 25.164 1.00 96.50 451 GLY A N 1
ATOM 3560 C CA . GLY A 1 451 ? -28.701 -15.562 23.793 1.00 96.50 451 GLY A CA 1
ATOM 3561 C C . GLY A 1 451 ? -28.976 -14.198 23.151 1.00 96.50 451 GLY A C 1
ATOM 3562 O O . GLY A 1 451 ? -29.126 -13.203 23.855 1.00 96.50 451 GLY A O 1
ATOM 3563 N N . LYS A 1 452 ? -29.083 -14.161 21.815 1.00 93.94 452 LYS A N 1
ATOM 3564 C CA . LYS A 1 452 ? -29.279 -12.935 21.010 1.00 93.94 452 LYS A CA 1
ATOM 3565 C C . LYS A 1 452 ? -30.433 -12.040 21.482 1.00 93.94 452 LYS A C 1
ATOM 3567 O O . LYS A 1 452 ? -30.317 -10.817 21.443 1.00 93.94 452 LYS A O 1
ATOM 3572 N N . GLU A 1 453 ? -31.524 -12.656 21.934 1.00 94.12 453 GLU A N 1
ATOM 3573 C CA . GLU A 1 453 ? -32.748 -11.963 22.367 1.00 94.12 453 GLU A CA 1
ATOM 3574 C C . GLU A 1 453 ? -32.653 -11.392 23.793 1.00 94.12 453 GLU A C 1
ATOM 3576 O O . GLU A 1 453 ? -33.531 -10.652 24.234 1.00 94.12 453 GLU A O 1
ATOM 3581 N N . THR A 1 454 ? -31.611 -11.740 24.553 1.00 96.75 454 THR A N 1
ATOM 3582 C CA . THR A 1 454 ? -31.406 -11.223 25.907 1.00 96.75 454 THR A CA 1
ATOM 3583 C C . THR A 1 454 ? -30.676 -9.885 25.844 1.00 96.75 454 THR A C 1
ATOM 3585 O O . THR A 1 454 ? -29.549 -9.825 25.368 1.00 96.75 454 THR A O 1
ATOM 3588 N N . THR A 1 455 ? -31.290 -8.822 26.367 1.00 97.38 455 THR A N 1
ATOM 3589 C CA . THR A 1 455 ? -30.718 -7.458 26.386 1.00 97.38 455 THR A CA 1
ATOM 3590 C C . THR A 1 455 ? -30.525 -6.887 27.792 1.00 97.38 455 THR A C 1
ATOM 3592 O O . THR A 1 455 ? -30.363 -5.677 27.971 1.00 97.38 455 THR A O 1
ATOM 3595 N N . THR A 1 456 ? -30.602 -7.743 28.812 1.00 97.12 456 THR A N 1
ATOM 3596 C CA . THR A 1 456 ? -30.388 -7.367 30.209 1.00 97.12 456 THR A CA 1
ATOM 3597 C C . THR A 1 456 ? -29.757 -8.501 31.010 1.00 97.12 456 THR A C 1
ATOM 3599 O O . THR A 1 456 ? -29.954 -9.675 30.689 1.00 97.12 456 THR A O 1
ATOM 3602 N N . TYR A 1 457 ? -28.987 -8.149 32.038 1.00 97.75 457 TYR A N 1
ATOM 3603 C CA . TYR A 1 457 ? -28.366 -9.087 32.969 1.00 97.75 457 TYR A CA 1
ATOM 3604 C C . TYR A 1 457 ? -28.255 -8.475 34.367 1.00 97.75 457 TYR A C 1
ATOM 3606 O O . TYR A 1 457 ? -27.942 -7.295 34.495 1.00 97.75 457 TYR A O 1
ATOM 3614 N N . GLU A 1 458 ? -28.474 -9.278 35.404 1.00 96.38 458 GLU A N 1
ATOM 3615 C CA . GLU A 1 458 ? -28.375 -8.869 36.808 1.00 96.38 458 GLU A CA 1
ATOM 3616 C C . GLU A 1 458 ? -27.168 -9.559 37.458 1.00 96.38 458 GLU A C 1
ATOM 3618 O O . GLU A 1 458 ? -27.139 -10.782 37.606 1.00 96.38 458 GLU A O 1
ATOM 3623 N N . ASP A 1 459 ? -26.155 -8.782 37.852 1.00 95.81 459 ASP A N 1
ATOM 3624 C CA . ASP A 1 459 ? -25.044 -9.279 38.664 1.00 95.81 459 ASP A CA 1
ATOM 3625 C C . ASP A 1 459 ? -25.367 -9.105 40.151 1.00 95.81 459 ASP A C 1
ATOM 3627 O O . ASP A 1 459 ? -25.190 -8.024 40.710 1.00 95.81 459 ASP A O 1
ATOM 3631 N N . THR A 1 460 ? -25.810 -10.181 40.802 1.00 94.19 460 THR A N 1
ATOM 3632 C CA . THR A 1 460 ? -26.158 -10.204 42.234 1.00 94.19 460 THR A CA 1
ATOM 3633 C C . THR A 1 460 ? -24.974 -10.562 43.141 1.00 94.19 460 THR A C 1
ATOM 3635 O O . THR A 1 460 ? -25.155 -10.891 44.313 1.00 94.19 460 THR A O 1
ATOM 3638 N N . THR A 1 461 ? -23.748 -10.605 42.609 1.00 91.75 461 THR A N 1
ATOM 3639 C CA . THR A 1 461 ? -22.540 -10.993 43.365 1.00 91.75 461 THR A CA 1
ATOM 3640 C C . THR A 1 461 ? -21.731 -9.783 43.837 1.00 91.75 461 THR A C 1
ATOM 3642 O O . THR A 1 461 ? -20.536 -9.890 44.126 1.00 91.75 461 THR A O 1
ATOM 3645 N N . ILE A 1 462 ? -22.380 -8.619 43.897 1.00 89.31 462 ILE A N 1
ATOM 3646 C CA . ILE A 1 462 ? -21.757 -7.336 44.211 1.00 89.31 462 IL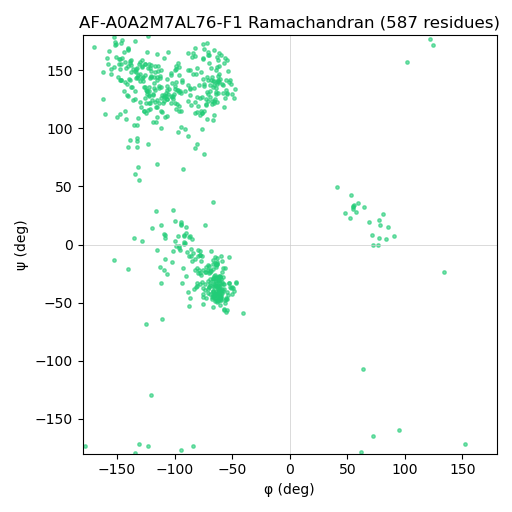E A CA 1
ATOM 3647 C C . ILE A 1 462 ? -21.726 -7.044 45.715 1.00 89.31 462 ILE A C 1
ATOM 3649 O O . ILE A 1 462 ? -22.407 -7.668 46.524 1.00 89.31 462 ILE A O 1
ATOM 3653 N N . SER A 1 463 ? -20.910 -6.069 46.106 1.00 85.31 463 SER A N 1
ATOM 3654 C CA . SER A 1 463 ? -20.823 -5.559 47.473 1.00 85.31 463 SER A CA 1
ATOM 3655 C C . SER A 1 463 ? -20.999 -4.035 47.500 1.00 85.31 463 SER A C 1
ATOM 3657 O O . SER A 1 463 ? -20.356 -3.339 46.705 1.00 85.31 463 SER A O 1
ATOM 3659 N N . PRO A 1 464 ? -21.806 -3.485 48.432 1.00 81.06 464 PRO A N 1
ATOM 3660 C CA . PRO A 1 464 ? -21.985 -2.043 48.584 1.00 81.06 464 PRO A CA 1
ATOM 3661 C C . PRO A 1 464 ? -20.663 -1.282 48.716 1.00 81.06 464 PRO A C 1
ATOM 3663 O O . PRO A 1 464 ? -19.745 -1.719 49.411 1.00 81.06 464 PRO A O 1
ATOM 3666 N N . GLY A 1 465 ? -20.573 -0.114 48.076 1.00 80.00 465 GLY A N 1
ATOM 3667 C CA . GLY A 1 465 ? -19.375 0.727 48.101 1.00 80.00 465 GLY A CA 1
ATOM 3668 C C . GLY A 1 465 ? -18.218 0.261 47.217 1.00 80.00 465 GLY A C 1
ATOM 3669 O O . GLY A 1 465 ? -17.198 0.946 47.182 1.00 80.00 465 GLY A O 1
ATOM 3670 N N . THR A 1 466 ? -18.362 -0.858 46.502 1.00 85.81 466 THR A N 1
ATOM 3671 C CA . THR A 1 466 ? -17.371 -1.331 45.528 1.00 85.81 466 THR A CA 1
ATOM 3672 C C . THR A 1 466 ? -17.742 -0.835 44.134 1.00 85.81 466 THR A C 1
ATOM 3674 O O . THR A 1 466 ? -18.892 -0.963 43.714 1.00 85.81 466 THR A O 1
ATOM 3677 N N . THR A 1 467 ? -16.780 -0.242 43.427 1.00 88.75 467 THR A N 1
ATOM 3678 C CA . THR A 1 467 ? -16.944 0.123 42.015 1.00 88.75 467 THR A CA 1
ATOM 3679 C C . THR A 1 467 ? -16.721 -1.107 41.154 1.00 88.75 467 THR A C 1
ATOM 3681 O O . THR A 1 467 ? -15.676 -1.747 41.255 1.00 88.75 467 THR A O 1
ATOM 3684 N N . TYR A 1 468 ? -17.680 -1.405 40.287 1.00 92.12 468 TYR A N 1
ATOM 3685 C CA . TYR A 1 468 ? -17.576 -2.478 39.309 1.00 92.12 468 TYR A CA 1
ATOM 3686 C C . TYR A 1 468 ? -17.544 -1.892 37.907 1.00 92.12 468 TYR A C 1
ATOM 3688 O O . TYR A 1 468 ? -18.327 -0.995 37.597 1.00 92.12 468 TYR A O 1
ATOM 3696 N N . SER A 1 469 ? -16.657 -2.423 37.069 1.00 95.81 469 SER A N 1
ATOM 3697 C CA . SER A 1 469 ? -16.589 -2.114 35.641 1.00 95.81 469 SER A CA 1
ATOM 3698 C C . SER A 1 469 ? -16.991 -3.340 34.840 1.00 95.81 469 SER A C 1
ATOM 3700 O O . SER A 1 469 ? -16.532 -4.444 35.138 1.00 95.81 469 SER A O 1
ATOM 3702 N N . TYR A 1 470 ? -17.823 -3.135 33.827 1.00 97.50 470 TYR A N 1
ATOM 3703 C CA . TYR A 1 470 ? -18.335 -4.182 32.955 1.00 97.50 470 TYR A CA 1
ATOM 3704 C C . TYR A 1 470 ? -18.006 -3.880 31.500 1.00 97.50 470 TYR A C 1
ATOM 3706 O O . TYR A 1 470 ? -17.929 -2.714 31.111 1.00 97.50 470 TYR A O 1
ATOM 3714 N N . ALA A 1 471 ? -17.882 -4.936 30.705 1.00 97.50 471 ALA A N 1
ATOM 3715 C CA . ALA A 1 471 ? -17.811 -4.877 29.252 1.00 97.50 471 ALA A CA 1
ATOM 3716 C C . ALA A 1 471 ? -18.644 -6.012 28.647 1.00 97.50 471 ALA A C 1
ATOM 3718 O O . ALA A 1 471 ? -18.883 -7.029 29.303 1.00 97.50 471 ALA A O 1
ATOM 3719 N N . ILE A 1 472 ? -19.085 -5.841 27.406 1.00 97.62 472 ILE A N 1
ATOM 3720 C CA . ILE A 1 472 ? -19.887 -6.835 26.689 1.00 97.62 472 ILE A CA 1
ATOM 3721 C C . ILE A 1 472 ? -19.334 -7.059 25.280 1.00 97.62 472 ILE A C 1
ATOM 3723 O O . ILE A 1 472 ? -18.868 -6.118 24.639 1.00 97.62 472 ILE A O 1
ATOM 3727 N N . THR A 1 473 ? -19.392 -8.298 24.802 1.00 94.12 473 THR A N 1
ATOM 3728 C CA . THR A 1 473 ? -19.062 -8.691 23.424 1.00 94.12 473 THR A CA 1
ATOM 3729 C C . THR A 1 473 ? -20.280 -9.340 22.762 1.00 94.12 473 THR A C 1
ATOM 3731 O O . THR A 1 473 ? -21.157 -9.897 23.432 1.00 94.12 473 THR A O 1
ATOM 3734 N N . SER A 1 474 ? -20.342 -9.272 21.434 1.00 92.12 474 SER A N 1
ATOM 3735 C CA . SER A 1 474 ? -21.228 -10.100 20.609 1.00 92.12 474 SER A CA 1
ATOM 3736 C C . SER A 1 474 ? -20.523 -11.408 20.265 1.00 92.12 474 SER A C 1
ATOM 3738 O O . SER A 1 474 ? -19.305 -11.414 20.119 1.00 92.12 474 SER A O 1
ATOM 3740 N N . ARG A 1 475 ? -21.274 -12.497 20.078 1.00 90.56 475 ARG A N 1
ATOM 3741 C CA . ARG A 1 475 ? -20.737 -13.805 19.674 1.00 90.56 475 ARG A CA 1
ATOM 3742 C C . ARG A 1 475 ? -21.517 -14.413 18.513 1.00 90.56 475 ARG A C 1
ATOM 3744 O O . ARG A 1 475 ? -22.746 -14.305 18.495 1.00 90.56 475 ARG A O 1
ATOM 3751 N N . ASP A 1 476 ? -20.827 -15.098 17.605 1.00 86.12 476 ASP A N 1
ATOM 3752 C CA . ASP A 1 476 ? -21.420 -15.881 16.509 1.00 86.12 476 ASP A CA 1
ATOM 3753 C C . ASP A 1 476 ? -21.599 -17.385 16.833 1.00 86.12 476 ASP A C 1
ATOM 3755 O O . ASP A 1 476 ? -21.388 -17.841 17.962 1.00 86.12 476 ASP A O 1
ATOM 3759 N N . SER A 1 477 ? -22.064 -18.165 15.850 1.00 85.00 477 SER A N 1
ATOM 3760 C CA . SER A 1 477 ? -22.277 -19.615 15.983 1.00 85.00 477 SER A CA 1
ATOM 3761 C C . SER A 1 477 ? -20.992 -20.440 16.054 1.00 85.00 477 SER A C 1
ATOM 3763 O O . SER A 1 477 ? -21.037 -21.566 16.550 1.00 85.00 477 SER A O 1
ATOM 3765 N N . ASP A 1 478 ? -19.879 -19.896 15.566 1.00 78.50 478 ASP A N 1
ATOM 3766 C CA . ASP A 1 478 ? -18.569 -20.552 15.540 1.00 78.50 478 ASP A CA 1
ATOM 3767 C C . ASP A 1 478 ? -17.770 -20.269 16.826 1.00 78.50 478 ASP A C 1
ATOM 3769 O O . ASP A 1 478 ? -16.733 -20.883 17.080 1.00 78.50 478 ASP A O 1
ATOM 3773 N N . GLY A 1 479 ? -18.303 -19.397 17.688 1.00 80.12 479 GLY A N 1
ATOM 3774 C CA . GLY A 1 479 ? -17.720 -19.028 18.970 1.00 80.12 479 GLY A CA 1
ATOM 3775 C C . GLY A 1 479 ? -16.781 -17.828 18.889 1.00 80.12 479 GLY A C 1
ATOM 3776 O O . GLY A 1 479 ? -16.155 -17.514 19.899 1.00 80.12 479 GLY A O 1
ATOM 3777 N N . ASN A 1 480 ? -16.699 -17.149 17.740 1.00 80.00 480 ASN A N 1
ATOM 3778 C CA . ASN A 1 480 ? -15.933 -15.915 17.622 1.00 80.00 480 ASN A CA 1
ATOM 3779 C C . ASN A 1 480 ? -16.660 -14.791 18.354 1.00 80.00 480 ASN A C 1
ATOM 3781 O O . ASN A 1 480 ? -17.892 -14.709 18.334 1.00 80.00 480 ASN A O 1
ATOM 3785 N N . GLU A 1 481 ? -15.887 -13.909 18.975 1.00 86.81 481 GLU A N 1
ATOM 3786 C CA . GLU A 1 481 ? -16.400 -12.755 19.701 1.00 86.81 481 GLU A CA 1
ATOM 3787 C C . GLU A 1 481 ? -15.982 -11.454 19.018 1.00 86.81 481 GLU A C 1
ATOM 3789 O O . GLU A 1 481 ? -14.909 -11.378 18.421 1.00 86.81 481 GLU A O 1
ATOM 3794 N N . SER A 1 482 ? -16.818 -10.421 19.129 1.00 85.88 482 SER A N 1
ATOM 3795 C CA . SER A 1 482 ? -16.372 -9.046 18.897 1.00 85.88 482 SER A CA 1
ATOM 3796 C C . SER A 1 482 ? -15.365 -8.632 19.972 1.00 85.88 482 SER A C 1
ATOM 3798 O O . SER A 1 482 ? -15.321 -9.226 21.054 1.00 85.88 482 SER A O 1
ATOM 3800 N N . TRP A 1 483 ? -14.663 -7.515 19.774 1.00 82.88 483 TRP A N 1
ATOM 3801 C CA . TRP A 1 483 ? -14.055 -6.820 20.911 1.00 82.88 483 TRP A CA 1
ATOM 3802 C C . TRP A 1 483 ? -15.076 -6.458 21.984 1.00 82.88 483 TRP A C 1
ATOM 3804 O O . TRP A 1 483 ? -16.284 -6.371 21.743 1.00 82.88 483 TRP A O 1
ATOM 3814 N N . GLN A 1 484 ? -14.549 -6.210 23.180 1.00 91.12 484 GLN A N 1
ATOM 3815 C CA . GLN A 1 484 ? -15.296 -5.654 24.296 1.00 91.12 484 GLN A CA 1
ATOM 3816 C C . GLN A 1 484 ? -15.793 -4.243 23.967 1.00 91.12 484 GLN A C 1
ATOM 3818 O O . GLN A 1 484 ? -15.059 -3.417 23.424 1.00 91.12 484 GLN A O 1
ATOM 3823 N N . SER A 1 485 ? -17.036 -3.948 24.345 1.00 92.56 485 SER A N 1
ATOM 3824 C CA . SER A 1 485 ? -17.559 -2.583 24.372 1.00 92.56 485 SER A CA 1
ATOM 3825 C C . SER A 1 485 ? -16.661 -1.665 25.217 1.00 92.56 485 SER A C 1
ATOM 3827 O O . SER A 1 485 ? -16.003 -2.148 26.147 1.00 92.56 485 SER A O 1
ATOM 3829 N N . PRO A 1 486 ? -16.711 -0.332 25.019 1.00 91.31 486 PRO A N 1
ATOM 3830 C CA . PRO A 1 486 ? -16.192 0.598 26.014 1.00 91.31 486 PRO A CA 1
ATOM 3831 C C . PRO A 1 486 ? -16.713 0.226 27.414 1.00 91.31 486 PRO A C 1
ATOM 3833 O O . PRO A 1 486 ? -17.905 -0.085 27.556 1.00 91.31 486 PRO A O 1
ATOM 3836 N N . PRO A 1 487 ? -15.846 0.197 28.440 1.00 94.69 487 PRO A N 1
ATOM 3837 C CA . PRO A 1 487 ? -16.251 -0.262 29.755 1.00 94.69 487 PRO A CA 1
ATOM 3838 C C . PRO A 1 487 ? -17.214 0.736 30.400 1.00 94.69 487 PRO A C 1
ATOM 3840 O O . PRO A 1 487 ? -16.987 1.945 30.373 1.00 94.69 487 PRO A O 1
ATOM 3843 N N . THR A 1 488 ? -18.268 0.225 31.033 1.00 94.06 488 THR A N 1
ATOM 3844 C CA . THR A 1 488 ? -19.174 1.023 31.870 1.00 94.06 488 THR A CA 1
ATOM 3845 C C . THR A 1 488 ? -18.928 0.692 33.335 1.00 94.06 488 THR A C 1
ATOM 3847 O O . THR A 1 488 ? -18.855 -0.479 33.712 1.00 94.06 488 THR A O 1
ATOM 3850 N N . SER A 1 489 ? -18.817 1.717 34.178 1.00 92.06 489 SER A N 1
ATOM 3851 C CA . SER A 1 489 ? -18.572 1.553 35.613 1.00 92.06 489 SER A CA 1
ATOM 3852 C C . SER A 1 489 ? -19.743 2.061 36.438 1.00 92.06 489 SER A C 1
ATOM 3854 O O . SER A 1 489 ? -20.362 3.065 36.097 1.00 92.06 489 SER A O 1
ATOM 3856 N N . THR A 1 490 ? -20.034 1.386 37.546 1.00 89.00 490 THR A N 1
ATOM 3857 C CA . THR A 1 490 ? -21.065 1.816 38.493 1.00 89.00 490 THR A CA 1
ATOM 3858 C C . THR A 1 490 ? -20.701 1.419 39.923 1.00 89.00 490 THR A C 1
ATOM 3860 O O . THR A 1 490 ? -19.944 0.470 40.153 1.00 89.00 490 THR A O 1
ATOM 3863 N N . THR A 1 491 ? -21.243 2.151 40.894 1.00 86.00 491 THR A N 1
ATOM 3864 C CA . THR A 1 491 ? -21.001 1.943 42.325 1.00 86.00 491 THR A CA 1
ATOM 3865 C C . THR A 1 491 ? -22.305 2.139 43.081 1.00 86.00 491 THR A C 1
ATOM 3867 O O . THR A 1 491 ? -22.932 3.192 42.976 1.00 86.00 491 THR A O 1
ATOM 3870 N N . PHE A 1 492 ? -22.691 1.178 43.921 1.00 85.12 492 PHE A N 1
ATOM 3871 C CA . PHE A 1 492 ? -23.787 1.415 44.857 1.00 85.12 492 PHE A CA 1
ATOM 3872 C C . PHE A 1 492 ? -23.304 2.279 46.029 1.00 85.12 492 PHE A C 1
ATOM 3874 O O . PHE A 1 492 ? -22.473 1.848 46.835 1.00 85.12 492 PHE A O 1
ATOM 3881 N N . LEU A 1 493 ? -23.822 3.507 46.122 1.00 83.81 493 LEU A N 1
ATOM 3882 C CA . LEU A 1 493 ? -23.267 4.544 46.999 1.00 83.81 493 LEU A CA 1
ATOM 3883 C C . LEU A 1 493 ? -23.714 4.443 48.462 1.00 83.81 493 LEU A C 1
ATOM 3885 O O . LEU A 1 493 ? -23.028 4.975 49.327 1.00 83.81 493 LEU A O 1
ATOM 3889 N N . ILE A 1 494 ? -24.834 3.782 48.787 1.00 86.00 494 ILE A N 1
ATOM 3890 C CA . ILE A 1 494 ? -25.378 3.784 50.159 1.00 86.00 494 ILE A CA 1
ATOM 3891 C C . ILE A 1 494 ? -24.777 2.642 50.990 1.00 86.00 494 ILE A C 1
ATOM 3893 O O . ILE A 1 494 ? -25.302 1.525 51.057 1.00 86.00 494 ILE A O 1
ATOM 3897 N N . LEU A 1 495 ? -23.704 2.963 51.712 1.00 85.25 495 LEU A N 1
ATOM 3898 C CA . LEU A 1 495 ? -22.960 2.032 52.564 1.00 85.25 495 LEU A CA 1
ATOM 3899 C C . LEU A 1 495 ? -23.789 1.553 53.762 1.00 85.25 495 LEU A C 1
ATOM 3901 O O . LEU A 1 495 ? -23.826 0.366 54.073 1.00 85.25 495 LEU A O 1
ATOM 3905 N N . SER A 1 496 ? -24.508 2.460 54.425 1.00 88.25 496 SER A N 1
ATOM 3906 C CA . SER A 1 496 ? -25.384 2.111 55.549 1.00 88.25 496 SER A CA 1
ATOM 3907 C C . SER A 1 496 ? -26.576 3.047 55.637 1.00 88.25 496 SER A C 1
ATOM 3909 O O . SER A 1 496 ? -26.424 4.246 55.415 1.00 88.25 496 SER A O 1
ATOM 3911 N N . LEU A 1 497 ? -27.732 2.515 56.030 1.00 93.50 497 LEU A N 1
ATOM 3912 C CA . LEU A 1 497 ? -28.945 3.282 56.289 1.00 93.50 497 LEU A CA 1
ATOM 3913 C C . LEU A 1 497 ? -29.592 2.783 57.577 1.00 93.50 497 LEU A C 1
ATOM 3915 O O . LEU A 1 497 ? -29.895 1.600 57.706 1.00 93.50 497 LEU A O 1
ATOM 3919 N N . TYR A 1 498 ? -29.815 3.689 58.519 1.00 95.00 498 TYR A N 1
ATOM 3920 C CA . TYR A 1 498 ? -30.522 3.400 59.760 1.00 95.00 498 TYR A CA 1
ATOM 3921 C C . TYR A 1 498 ? -31.209 4.659 60.278 1.00 95.00 498 TYR A C 1
ATOM 3923 O O . TYR A 1 498 ? -31.049 5.752 59.733 1.00 95.00 498 TYR A O 1
ATOM 3931 N N . ASN A 1 499 ? -31.985 4.512 61.343 1.00 96.12 499 ASN A N 1
ATOM 3932 C CA . ASN A 1 499 ? -32.523 5.639 62.076 1.00 96.12 499 ASN A CA 1
ATOM 3933 C C . ASN A 1 499 ? -32.301 5.459 63.579 1.00 96.12 499 ASN A C 1
ATOM 3935 O O . ASN A 1 499 ? -32.306 4.333 64.079 1.00 96.12 499 ASN A O 1
ATOM 3939 N N . TYR A 1 500 ? -32.069 6.556 64.299 1.00 94.44 500 TYR A N 1
ATOM 3940 C CA . TYR A 1 500 ? -31.827 6.520 65.743 1.00 94.44 500 TYR A CA 1
ATOM 3941 C C . TYR A 1 500 ? -32.432 7.739 66.470 1.00 94.44 500 TYR A C 1
ATOM 3943 O O . TYR A 1 500 ? -32.194 8.874 66.041 1.00 94.44 500 TYR A O 1
ATOM 3951 N N . PRO A 1 501 ? -33.169 7.539 67.584 1.00 95.62 501 PRO A N 1
ATOM 3952 C CA . PRO A 1 501 ? -33.520 6.243 68.188 1.00 95.62 501 PRO A CA 1
ATOM 3953 C C . PRO A 1 501 ? -34.495 5.414 67.328 1.00 95.62 501 PRO A C 1
ATOM 3955 O O . PRO A 1 501 ? -35.271 5.977 66.555 1.00 95.62 501 PRO A O 1
ATOM 3958 N N . ASN A 1 502 ? -34.428 4.082 67.446 1.00 94.12 502 ASN A N 1
ATOM 3959 C CA . ASN A 1 502 ? -35.357 3.119 66.840 1.00 94.12 502 ASN A CA 1
ATOM 3960 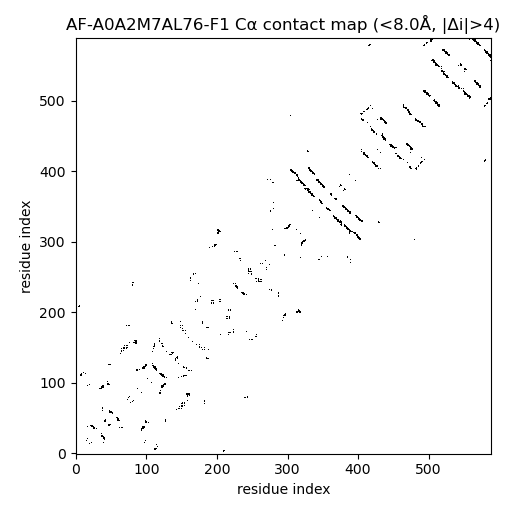C C . ASN A 1 502 ? -35.492 1.883 67.764 1.00 94.12 502 ASN A C 1
ATOM 3962 O O . ASN A 1 502 ? -34.507 1.158 67.911 1.00 94.12 502 ASN A O 1
ATOM 3966 N N . PRO A 1 503 ? -36.652 1.624 68.403 1.00 95.38 503 PRO A N 1
ATOM 3967 C CA . PRO A 1 503 ? -37.917 2.348 68.264 1.00 95.38 503 PRO A CA 1
ATOM 3968 C C . PRO A 1 503 ? -37.856 3.813 68.724 1.00 95.38 503 PRO A C 1
ATOM 3970 O O . PRO A 1 503 ? -37.089 4.162 69.619 1.00 95.38 503 PRO A O 1
ATOM 3973 N N . CYS A 1 504 ? -38.673 4.672 68.119 1.00 94.31 504 CYS A N 1
ATOM 3974 C CA . CYS A 1 504 ? -38.798 6.091 68.457 1.00 94.31 504 CYS A CA 1
ATOM 3975 C C . CYS A 1 504 ? -40.201 6.441 68.969 1.00 94.31 504 CYS A C 1
ATOM 3977 O O . CYS A 1 504 ? -41.195 5.883 68.507 1.00 94.31 504 CYS A O 1
ATOM 3979 N N . SER A 1 505 ? -40.288 7.420 69.872 1.00 91.75 505 SER A N 1
ATOM 3980 C CA . SER A 1 505 ? -41.560 7.900 70.442 1.00 91.75 505 SER A CA 1
ATOM 3981 C C . SER A 1 505 ? -41.933 9.320 70.005 1.00 91.75 505 SER A C 1
ATOM 3983 O O . SER A 1 505 ? -43.110 9.646 69.863 1.00 91.75 505 SER A O 1
ATOM 3985 N N . SER A 1 506 ? -40.938 10.185 69.786 1.00 91.38 506 SER A N 1
ATOM 3986 C CA . SER A 1 506 ? -41.162 11.621 69.551 1.00 91.38 506 SER A CA 1
ATOM 3987 C C . SER A 1 506 ? -40.271 12.252 68.482 1.00 91.38 506 SER A C 1
ATOM 3989 O O . SER A 1 506 ? -40.642 13.298 67.949 1.00 91.38 506 SER A O 1
ATOM 3991 N N . TYR A 1 507 ? -39.130 11.638 68.168 1.00 94.88 507 TYR A N 1
ATOM 3992 C CA . TYR A 1 507 ? -38.232 12.016 67.081 1.00 94.88 507 TYR A CA 1
ATOM 3993 C C . TYR A 1 507 ? -37.356 10.819 66.690 1.00 94.88 507 TYR A C 1
ATOM 3995 O O . TYR A 1 507 ? -37.177 9.890 67.480 1.00 94.88 507 TYR A O 1
ATOM 4003 N N . THR A 1 508 ? -36.792 10.855 65.489 1.00 96.94 508 THR A N 1
ATOM 4004 C CA . THR A 1 508 ? -35.697 9.980 65.059 1.00 96.94 508 THR A CA 1
ATOM 4005 C C . THR A 1 508 ? -34.806 10.754 64.093 1.00 96.94 508 THR A C 1
ATOM 4007 O O . THR A 1 508 ? -35.265 11.704 63.465 1.00 96.94 508 THR A O 1
ATOM 4010 N N . ASN A 1 509 ? -33.539 10.378 63.975 1.00 96.88 509 ASN A N 1
ATOM 4011 C CA . ASN A 1 509 ? -32.671 10.882 62.916 1.00 96.88 509 ASN A CA 1
ATOM 4012 C C . ASN A 1 509 ? -32.554 9.808 61.848 1.00 96.88 509 ASN A C 1
ATOM 4014 O O . ASN A 1 509 ? -32.187 8.686 62.188 1.00 96.88 509 ASN A O 1
ATOM 4018 N N . PHE A 1 510 ? -32.821 10.137 60.588 1.00 97.38 510 PHE A N 1
ATOM 4019 C CA . PHE A 1 510 ? -32.442 9.271 59.477 1.00 97.38 510 PHE A CA 1
ATOM 4020 C C . PHE A 1 510 ? -30.964 9.483 59.192 1.00 97.38 510 PHE A C 1
ATOM 4022 O O . PHE A 1 510 ? -30.549 10.601 58.890 1.00 97.38 510 PHE A O 1
ATOM 4029 N N . VAL A 1 511 ? -30.176 8.420 59.325 1.00 95.44 511 VAL A N 1
ATOM 4030 C CA . VAL A 1 511 ? -28.730 8.460 59.139 1.00 95.44 511 VAL A CA 1
ATOM 4031 C C . VAL A 1 511 ? -28.357 7.570 57.967 1.00 95.44 511 VAL A C 1
ATOM 4033 O O . VAL A 1 511 ? -28.651 6.372 57.960 1.00 95.44 511 VAL A O 1
ATOM 4036 N N . ALA A 1 512 ? -27.695 8.161 56.981 1.00 93.31 512 ALA A N 1
ATOM 4037 C CA . ALA A 1 512 ? -27.151 7.445 55.842 1.00 93.31 512 ALA A CA 1
ATOM 4038 C C . ALA A 1 512 ? -25.658 7.729 55.725 1.00 93.31 512 ALA A C 1
ATOM 4040 O O . ALA A 1 512 ? -25.238 8.882 55.762 1.00 93.31 512 ALA A O 1
ATOM 4041 N N . LYS A 1 513 ? -24.859 6.676 55.558 1.00 90.31 513 LYS A N 1
ATOM 4042 C CA . LYS A 1 513 ? -23.468 6.807 55.130 1.00 90.31 513 LYS A CA 1
ATOM 4043 C C . LYS A 1 513 ? -23.409 6.471 53.654 1.00 90.31 513 LYS A C 1
ATOM 4045 O O . LYS A 1 513 ? -23.885 5.402 53.266 1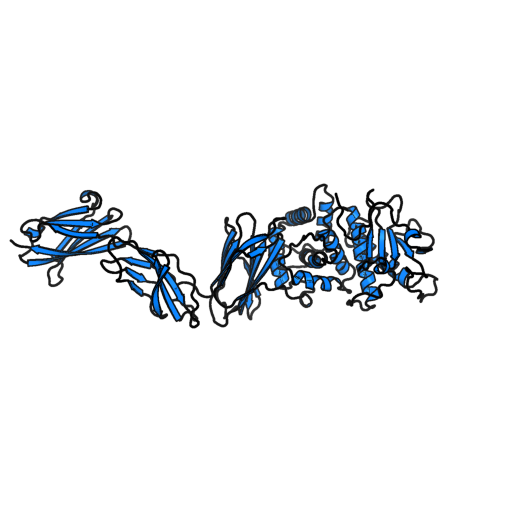.00 90.31 513 LYS A O 1
ATOM 4050 N N . PHE A 1 514 ? -22.815 7.351 52.864 1.00 88.56 514 PHE A N 1
ATOM 4051 C CA . PHE A 1 514 ? -22.662 7.154 51.430 1.00 88.56 514 PHE A CA 1
ATOM 4052 C C . PHE A 1 514 ? -21.219 7.390 50.977 1.00 88.56 514 PHE A C 1
ATOM 4054 O O . PHE A 1 514 ? -20.440 8.034 51.674 1.00 88.56 514 PHE A O 1
ATOM 4061 N N . SER A 1 515 ? -20.832 6.823 49.841 1.00 81.44 515 SER A N 1
ATOM 4062 C CA . SER A 1 515 ? -19.594 7.173 49.141 1.00 81.44 515 SER A CA 1
ATOM 4063 C C . SER A 1 515 ? -19.889 8.178 48.021 1.00 81.44 515 SER A C 1
ATOM 4065 O O . SER A 1 515 ? -21.016 8.263 47.540 1.00 81.44 515 SER A O 1
ATOM 4067 N N . GLY A 1 516 ? -18.884 8.955 47.611 1.00 76.81 516 GLY A N 1
ATOM 4068 C CA . GLY A 1 516 ? -19.005 9.898 46.494 1.00 76.81 516 GLY A CA 1
ATOM 4069 C C . GLY A 1 516 ? -19.342 11.335 46.901 1.00 76.81 516 GLY A C 1
ATOM 4070 O O . GLY A 1 516 ? -19.065 11.765 48.022 1.00 76.81 516 GLY A O 1
ATOM 4071 N N . SER A 1 517 ? -19.874 12.095 45.943 1.00 81.06 517 SER A N 1
ATOM 4072 C CA . SER A 1 517 ? -20.246 13.500 46.112 1.00 81.06 517 SER A CA 1
ATOM 4073 C C . SER A 1 517 ? -21.528 13.659 46.934 1.00 81.06 517 SER A C 1
ATOM 4075 O O . SER A 1 517 ? -22.255 12.701 47.217 1.00 81.06 517 SER A O 1
ATOM 4077 N N . ILE A 1 518 ? -21.805 14.895 47.343 1.00 85.00 518 ILE A N 1
ATOM 4078 C CA . ILE A 1 518 ? -23.039 15.231 48.047 1.00 85.00 518 ILE A CA 1
ATOM 4079 C C . ILE A 1 518 ? -24.215 15.160 47.055 1.00 85.00 518 ILE A C 1
ATOM 4081 O O . ILE A 1 518 ? -24.114 15.730 45.964 1.00 85.00 518 ILE A O 1
ATOM 4085 N N . PRO A 1 519 ? -25.316 14.452 47.384 1.00 88.69 519 PRO A N 1
ATOM 4086 C CA . PRO A 1 519 ? -26.505 14.429 46.538 1.00 88.69 519 PRO A CA 1
ATOM 4087 C C . PRO A 1 519 ? -27.118 15.824 46.404 1.00 88.69 519 PRO A C 1
ATOM 4089 O O . PRO A 1 519 ? -27.164 16.594 47.359 1.00 88.69 519 PRO A O 1
ATOM 4092 N N . GLN A 1 520 ? -27.669 16.122 45.229 1.00 91.50 520 GLN A N 1
ATOM 4093 C CA . GLN A 1 520 ? -28.355 17.392 44.955 1.00 91.50 520 GLN A CA 1
ATOM 4094 C C . GLN A 1 520 ? -29.693 17.490 45.695 1.00 91.50 520 GLN A C 1
ATOM 4096 O O . GLN A 1 520 ? -30.155 18.573 46.046 1.00 91.50 520 GLN A O 1
ATOM 4101 N N . LYS A 1 521 ? -30.339 16.340 45.896 1.00 92.69 521 LYS A N 1
ATOM 4102 C CA . LYS A 1 521 ? -31.618 16.203 46.587 1.00 92.69 521 LYS A CA 1
ATOM 4103 C C . LYS A 1 521 ? -31.647 14.874 47.325 1.00 92.69 521 LYS A C 1
ATOM 4105 O O . LYS A 1 521 ? -31.193 13.857 46.798 1.00 92.69 521 LYS A O 1
ATOM 4110 N N . VAL A 1 522 ? -32.230 14.882 48.519 1.00 93.62 522 VAL A N 1
ATOM 4111 C CA . VAL A 1 522 ? -32.547 13.674 49.280 1.00 93.62 522 VAL A CA 1
ATOM 4112 C C . VAL A 1 522 ? -34.055 13.596 49.483 1.00 93.62 522 VAL A C 1
ATOM 4114 O O . VAL A 1 522 ? -34.708 14.585 49.817 1.00 93.62 522 VAL A O 1
ATOM 4117 N N . LEU A 1 523 ? -34.627 12.415 49.259 1.00 95.75 523 LEU A N 1
ATOM 4118 C CA . LEU A 1 523 ? -36.007 12.105 49.617 1.00 95.75 523 LEU A CA 1
ATOM 4119 C C . LEU A 1 523 ? -36.043 10.982 50.642 1.00 95.75 523 LEU A C 1
ATOM 4121 O O . LEU A 1 523 ? -35.330 9.990 50.504 1.00 95.75 523 LEU A O 1
ATOM 4125 N N . ILE A 1 524 ? -36.925 11.108 51.628 1.00 96.81 524 ILE A N 1
ATOM 4126 C CA . ILE A 1 524 ? -37.277 10.010 52.528 1.00 96.81 524 ILE A CA 1
ATOM 4127 C C . ILE A 1 524 ? -38.782 9.808 52.445 1.00 96.81 524 ILE A C 1
ATOM 4129 O O . ILE A 1 524 ? -39.568 10.675 52.822 1.00 96.81 524 ILE A O 1
ATOM 4133 N N . GLU A 1 525 ? -39.191 8.650 51.953 1.00 97.06 525 GLU A N 1
ATOM 4134 C CA . GLU A 1 525 ? -40.596 8.266 51.847 1.00 97.06 525 GLU A CA 1
ATOM 4135 C C . GLU A 1 525 ? -40.899 7.204 52.893 1.00 97.06 525 GLU A C 1
ATOM 4137 O O . GLU A 1 525 ? -40.165 6.224 53.004 1.00 97.06 525 GLU A O 1
ATOM 4142 N N . ILE A 1 526 ? -41.965 7.391 53.670 1.00 97.12 526 ILE A N 1
ATOM 4143 C CA . ILE A 1 526 ? -42.353 6.477 54.749 1.00 97.12 526 ILE A CA 1
ATOM 4144 C C . ILE A 1 526 ? -43.675 5.820 54.377 1.00 97.12 526 ILE A C 1
ATOM 4146 O O . ILE A 1 526 ? -44.623 6.487 53.963 1.00 97.12 526 ILE A O 1
ATOM 4150 N N . TYR A 1 527 ? -43.752 4.510 54.572 1.00 97.38 527 TYR A N 1
ATOM 4151 C CA . TYR A 1 527 ? -44.867 3.654 54.201 1.00 97.38 527 TYR A CA 1
ATOM 4152 C C . TYR A 1 527 ? -45.325 2.827 55.399 1.00 97.38 527 TYR A C 1
ATOM 4154 O O . TYR A 1 527 ? -44.517 2.367 56.208 1.00 97.38 527 TYR A O 1
ATOM 4162 N N . ASN A 1 528 ? -46.630 2.591 55.503 1.00 95.31 528 ASN A N 1
ATOM 4163 C CA . ASN A 1 528 ? -47.140 1.557 56.399 1.00 95.31 528 ASN A CA 1
ATOM 4164 C C . ASN A 1 528 ? -46.897 0.148 55.811 1.00 95.31 528 ASN A C 1
ATOM 4166 O O . ASN A 1 528 ? -46.506 0.001 54.654 1.00 95.31 528 ASN A O 1
ATOM 4170 N N . LEU A 1 529 ? -47.173 -0.907 56.587 1.00 93.81 529 LEU A N 1
ATOM 4171 C CA . LEU A 1 529 ? -46.999 -2.298 56.127 1.00 93.81 529 LEU A CA 1
ATOM 4172 C C . LEU A 1 529 ? -47.934 -2.708 54.976 1.00 93.81 529 LEU A C 1
ATOM 4174 O O . LEU A 1 529 ? -47.673 -3.707 54.317 1.00 93.81 529 LEU A O 1
ATOM 4178 N N . ALA A 1 530 ? -48.995 -1.941 54.712 1.00 93.88 530 ALA A N 1
ATOM 4179 C CA . ALA A 1 530 ? -49.863 -2.139 53.551 1.00 93.88 530 ALA A CA 1
ATOM 4180 C C . ALA A 1 530 ? -49.321 -1.452 52.278 1.00 93.88 530 ALA A C 1
ATOM 4182 O O . ALA A 1 530 ? -50.011 -1.421 51.264 1.00 93.88 530 ALA A O 1
ATOM 4183 N N . GLY A 1 531 ? -48.121 -0.859 52.328 1.00 91.56 531 GLY A N 1
ATOM 4184 C CA . GLY A 1 531 ? -47.495 -0.165 51.199 1.00 91.56 531 GLY A CA 1
ATOM 4185 C C . GLY A 1 531 ? -48.056 1.233 50.921 1.00 91.56 531 GLY A C 1
ATOM 4186 O O . GLY A 1 531 ? -47.663 1.867 49.945 1.00 91.56 531 GLY A O 1
ATOM 4187 N N . ARG A 1 532 ? -48.953 1.758 51.767 1.00 94.94 532 ARG A N 1
ATOM 4188 C CA . ARG A 1 532 ? -49.462 3.129 51.629 1.00 94.94 532 ARG A CA 1
ATOM 4189 C C . ARG A 1 532 ? -48.427 4.112 52.162 1.00 94.94 532 ARG A C 1
ATOM 4191 O O . ARG A 1 532 ? -48.032 4.012 53.325 1.00 94.94 532 ARG A O 1
ATOM 4198 N N . GLN A 1 533 ? -48.053 5.089 51.339 1.00 96.88 533 GLN A N 1
ATOM 4199 C CA . GLN A 1 533 ? -47.206 6.200 51.762 1.00 96.88 533 GLN A CA 1
ATOM 4200 C C . GLN A 1 533 ? -47.939 7.040 52.812 1.00 96.88 533 GLN A C 1
ATOM 4202 O O . GLN A 1 533 ? -49.073 7.475 52.592 1.00 96.88 533 GLN A O 1
ATOM 4207 N N . VAL A 1 534 ? -47.299 7.232 53.959 1.00 96.44 534 VAL A N 1
ATOM 4208 C CA . VAL A 1 534 ? -47.824 8.005 55.090 1.00 96.44 534 VAL A CA 1
ATOM 4209 C C . VAL A 1 534 ? -47.091 9.328 55.282 1.00 96.44 534 VAL A C 1
ATOM 4211 O O . VAL A 1 534 ? -47.672 10.235 55.861 1.00 96.44 534 VAL A O 1
ATOM 4214 N N . GLU A 1 535 ? -45.861 9.452 54.780 1.00 96.31 535 GLU A N 1
ATOM 4215 C CA . GLU A 1 535 ? -45.071 10.684 54.854 1.00 96.31 535 GLU A CA 1
ATOM 4216 C C . GLU A 1 535 ? -44.083 10.772 53.684 1.00 96.31 535 GLU A C 1
ATOM 4218 O O . GLU A 1 535 ? -43.645 9.741 53.160 1.00 96.31 535 GLU A O 1
ATOM 4223 N N . ARG A 1 536 ? -43.720 11.998 53.289 1.00 96.12 536 ARG A N 1
ATOM 4224 C CA . ARG A 1 536 ? -42.671 12.263 52.297 1.00 96.12 536 ARG A CA 1
ATOM 4225 C C . ARG A 1 536 ? -41.881 13.505 52.676 1.00 96.12 536 ARG A C 1
ATOM 4227 O O . ARG A 1 536 ? -42.403 14.613 52.658 1.00 96.12 536 ARG A O 1
ATOM 4234 N N . ILE A 1 537 ? -40.610 13.297 52.979 1.00 95.75 537 ILE A N 1
ATOM 4235 C CA . ILE A 1 537 ? -39.663 14.339 53.354 1.00 95.75 537 ILE A CA 1
ATOM 4236 C C . ILE A 1 537 ? -38.837 14.667 52.116 1.00 95.75 537 ILE A C 1
ATOM 4238 O O . ILE A 1 537 ? -38.192 13.778 51.555 1.00 95.75 537 ILE A O 1
ATOM 4242 N N . GLU A 1 538 ? -38.861 15.930 51.696 1.00 95.12 538 GLU A N 1
ATOM 4243 C CA . GLU A 1 538 ? -37.953 16.434 50.670 1.00 95.12 538 GLU A CA 1
ATOM 4244 C C . GLU A 1 538 ? -36.892 17.335 51.294 1.00 95.12 538 GLU A C 1
ATOM 4246 O O . GLU A 1 538 ? -37.217 18.324 51.949 1.00 95.12 538 GLU A O 1
ATOM 4251 N N . ASP A 1 539 ? -35.628 17.011 51.047 1.00 90.88 539 ASP A N 1
ATOM 4252 C CA . ASP A 1 539 ? -34.486 17.827 51.425 1.00 90.88 539 ASP A CA 1
ATOM 4253 C C . ASP A 1 539 ? -33.762 18.296 50.159 1.00 90.88 539 ASP A C 1
ATOM 4255 O O . ASP A 1 539 ? -33.109 17.520 49.455 1.00 90.88 539 ASP A O 1
ATOM 4259 N N . LEU A 1 540 ? -33.951 19.578 49.846 1.00 87.06 540 LEU A N 1
ATOM 4260 C CA . LEU A 1 540 ? -33.358 20.254 48.689 1.00 87.06 540 LEU A CA 1
ATOM 4261 C C . LEU A 1 540 ? -32.021 20.925 49.029 1.00 87.06 540 LEU A C 1
ATOM 4263 O O . LEU A 1 540 ? -31.426 21.566 48.167 1.00 87.06 540 LEU A O 1
ATOM 4267 N N . SER A 1 541 ? -31.551 20.826 50.275 1.00 89.38 541 SER A N 1
ATOM 4268 C CA . SER A 1 541 ? -30.249 21.360 50.685 1.00 89.38 541 SER A CA 1
ATOM 4269 C C . SER A 1 541 ? -29.482 20.343 51.536 1.00 89.38 541 SER A C 1
ATOM 4271 O O . SER A 1 541 ? -29.144 20.640 52.690 1.00 89.38 541 SER A O 1
ATOM 4273 N N . PRO A 1 542 ? -29.175 19.150 50.978 1.00 86.31 542 PRO A N 1
ATOM 4274 C CA . PRO A 1 542 ? -28.601 18.046 51.744 1.00 86.31 542 PRO A CA 1
ATOM 4275 C C . PRO A 1 542 ? -27.250 18.389 52.371 1.00 86.31 542 PRO A C 1
ATOM 4277 O O . PRO A 1 542 ? -26.934 17.863 53.435 1.00 86.31 542 PRO A O 1
ATOM 4280 N N . ASP A 1 543 ? -26.487 19.309 51.762 1.00 88.31 543 ASP A N 1
ATOM 4281 C CA . ASP A 1 543 ? -25.205 19.820 52.269 1.00 88.31 543 ASP A CA 1
ATOM 4282 C C . ASP A 1 543 ? -25.286 20.252 53.742 1.00 88.31 543 ASP A C 1
ATOM 4284 O O . ASP A 1 543 ? -24.363 20.020 54.519 1.00 88.31 543 ASP A O 1
ATOM 4288 N N . SER A 1 544 ? -26.415 20.840 54.151 1.00 90.44 544 SER A N 1
ATOM 4289 C CA . SER A 1 544 ? -26.630 21.317 55.524 1.00 90.44 544 SER A CA 1
ATOM 4290 C C . SER A 1 544 ? -26.780 20.193 56.558 1.00 90.44 544 SER A C 1
ATOM 4292 O O . SER A 1 544 ? -26.591 20.417 57.754 1.00 90.44 544 SER A O 1
ATOM 4294 N N . HIS A 1 545 ? -27.081 18.979 56.099 1.00 92.62 545 HIS A N 1
ATOM 4295 C CA . HIS A 1 545 ? -27.268 17.777 56.906 1.00 92.62 545 HIS A CA 1
ATOM 4296 C C . HIS A 1 545 ? -26.121 16.772 56.737 1.00 92.62 545 HIS A C 1
ATOM 4298 O O . HIS A 1 545 ? -26.196 15.662 57.273 1.00 92.62 545 HIS A O 1
ATOM 4304 N N . ILE A 1 546 ? -25.065 17.133 56.000 1.00 91.31 546 ILE A N 1
ATOM 4305 C CA . ILE A 1 546 ? -23.939 16.249 55.707 1.00 91.31 546 ILE A CA 1
ATOM 4306 C C . ILE A 1 546 ? -22.698 16.680 56.482 1.00 91.31 546 ILE A C 1
ATOM 4308 O O . ILE A 1 546 ? -22.237 17.814 56.403 1.00 91.31 546 ILE A O 1
ATOM 4312 N N . SER A 1 547 ? -22.116 15.723 57.203 1.00 91.19 547 SER A N 1
ATOM 4313 C CA . SER A 1 547 ? -20.786 15.843 57.796 1.00 91.19 547 SER A CA 1
ATOM 4314 C C . SER A 1 547 ? -19.882 14.768 57.201 1.00 91.19 547 SER A C 1
ATOM 4316 O O . SER A 1 547 ? -20.027 13.574 57.482 1.00 91.19 547 SER A O 1
ATOM 4318 N N . GLY A 1 548 ? -18.979 15.184 56.310 1.00 86.88 548 GLY A N 1
ATOM 4319 C CA . GLY A 1 548 ? -18.156 14.274 55.516 1.00 86.88 548 GLY A CA 1
ATOM 4320 C C . GLY A 1 548 ? -19.008 13.408 54.584 1.00 86.88 548 GLY A C 1
ATOM 4321 O O . GLY A 1 548 ? -19.532 13.894 53.592 1.00 86.88 548 GLY A O 1
ATOM 4322 N N . THR A 1 549 ? -19.142 12.122 54.913 1.00 87.44 549 THR A N 1
ATOM 4323 C CA . THR A 1 549 ? -19.902 11.111 54.143 1.00 87.44 549 THR A CA 1
ATOM 4324 C C . THR A 1 549 ? -21.198 10.675 54.828 1.00 87.44 549 THR A C 1
ATOM 4326 O O . THR A 1 549 ? -21.827 9.694 54.429 1.00 87.44 549 THR A O 1
ATOM 4329 N N . ILE A 1 550 ? -21.571 11.356 55.913 1.00 92.19 550 ILE A N 1
ATOM 4330 C CA . ILE A 1 550 ? -22.711 10.990 56.748 1.00 92.19 550 ILE A CA 1
ATOM 4331 C C . ILE A 1 550 ? -23.788 12.056 56.595 1.00 92.19 550 ILE A C 1
ATOM 4333 O O . ILE A 1 550 ? -23.600 13.192 57.022 1.00 92.19 550 ILE A O 1
ATOM 4337 N N . TYR A 1 551 ? -24.926 11.661 56.034 1.00 94.88 551 TYR A N 1
ATOM 4338 C CA . TYR A 1 551 ? -26.168 12.424 56.033 1.00 94.88 551 TYR A CA 1
ATOM 4339 C C . TYR A 1 551 ? -26.939 12.123 57.314 1.00 94.88 551 TYR A C 1
ATOM 4341 O O . TYR A 1 551 ? -27.152 10.955 57.643 1.00 94.88 551 TYR A O 1
ATOM 4349 N N . THR A 1 552 ? -27.361 13.159 58.033 1.00 96.25 552 THR A N 1
ATOM 4350 C CA . THR A 1 552 ? -28.193 13.039 59.234 1.00 96.25 552 THR A CA 1
ATOM 4351 C C . THR A 1 552 ? -29.364 14.007 59.155 1.00 96.25 552 THR A C 1
ATOM 4353 O O . THR A 1 552 ? -29.184 15.208 59.331 1.00 96.25 552 THR A O 1
ATOM 4356 N N . TYR A 1 553 ? -30.572 13.479 58.961 1.00 96.75 553 TYR A N 1
ATOM 4357 C CA . TYR A 1 553 ? -31.793 14.281 58.929 1.00 96.75 553 TYR A CA 1
ATOM 4358 C C . TYR A 1 553 ? -32.624 14.094 60.206 1.00 96.75 553 TYR A C 1
ATOM 4360 O O . TYR A 1 553 ? -33.193 13.011 60.407 1.00 96.75 553 TYR A O 1
ATOM 4368 N N . PRO A 1 554 ? -32.728 15.114 61.077 1.00 95.44 554 PRO A N 1
ATOM 4369 C CA . PRO A 1 554 ? -33.578 15.058 62.259 1.00 95.44 554 PRO A CA 1
ATOM 4370 C C . PRO A 1 554 ? -35.058 15.161 61.874 1.00 95.44 554 PRO A C 1
ATOM 4372 O O . PRO A 1 554 ? -35.490 16.123 61.245 1.00 95.44 554 PRO A O 1
ATOM 4375 N N . TRP A 1 555 ? -35.871 14.194 62.304 1.00 95.88 555 TRP A N 1
ATOM 4376 C CA . TRP A 1 555 ? -37.294 14.144 61.978 1.00 95.88 555 TRP A CA 1
ATOM 4377 C C . TRP A 1 555 ? -38.178 13.963 63.219 1.00 95.88 555 TRP A C 1
ATOM 4379 O O . TRP A 1 555 ? -38.123 12.955 63.926 1.00 95.88 555 TRP A O 1
ATOM 4389 N N . SER A 1 556 ? -39.040 14.950 63.479 1.00 94.38 556 SER A N 1
ATOM 4390 C CA . SER A 1 556 ? -40.002 14.972 64.595 1.00 94.38 556 SER A CA 1
ATOM 4391 C C . SER A 1 556 ? -41.425 14.556 64.193 1.00 94.38 556 SER A C 1
ATOM 4393 O O . SER A 1 556 ? -42.309 14.454 65.051 1.00 94.38 556 SER A O 1
ATOM 4395 N N . GLY A 1 557 ? -41.652 14.254 62.908 1.00 90.12 557 GLY A N 1
ATOM 4396 C CA . GLY A 1 557 ? -42.948 13.805 62.389 1.00 90.12 557 GLY A CA 1
ATOM 4397 C C . GLY A 1 557 ? -43.400 12.445 62.933 1.00 90.12 557 GLY A C 1
ATOM 4398 O O . GLY A 1 557 ? -44.573 12.119 62.845 1.00 90.12 557 GLY A O 1
ATOM 4399 N N . VAL A 1 558 ? -42.535 11.698 63.632 1.00 89.56 558 VAL A N 1
ATOM 4400 C CA . VAL A 1 558 ? -42.898 10.487 64.401 1.00 89.56 558 VAL A CA 1
ATOM 4401 C C . VAL A 1 558 ? -44.145 10.706 65.275 1.00 89.56 558 VAL A C 1
ATOM 4403 O O . VAL A 1 558 ? -44.957 9.798 65.455 1.00 89.56 558 VAL A O 1
ATOM 4406 N N . ARG A 1 559 ? -44.345 11.926 65.795 1.00 89.19 559 ARG A N 1
ATOM 4407 C CA . ARG A 1 559 ? -45.499 12.280 66.635 1.00 89.19 559 ARG A CA 1
ATOM 4408 C C . ARG A 1 559 ? -46.848 12.127 65.929 1.00 89.19 559 ARG A C 1
ATOM 4410 O O . ARG A 1 559 ? -47.836 11.879 66.621 1.00 89.19 559 ARG A O 1
ATOM 4417 N N . SER A 1 560 ? -46.915 12.239 64.603 1.00 90.56 560 SER A N 1
ATOM 4418 C CA . SER A 1 560 ? -48.158 12.070 63.836 1.00 90.56 560 SER A CA 1
ATOM 4419 C C . SER A 1 560 ? -48.461 10.606 63.492 1.00 90.56 560 SER A C 1
ATOM 4421 O O . SER A 1 560 ? -49.601 10.285 63.164 1.00 90.56 560 SER A O 1
ATOM 4423 N N . LEU A 1 561 ? -47.490 9.696 63.631 1.00 93.06 561 LEU A N 1
ATOM 4424 C CA . LEU A 1 561 ? -47.654 8.276 63.314 1.00 93.06 561 LEU A CA 1
ATOM 4425 C C . LEU A 1 561 ? -48.288 7.486 64.469 1.00 93.06 561 LEU A C 1
ATOM 4427 O O . LEU A 1 561 ? -48.054 7.772 65.641 1.00 93.06 561 LEU A O 1
ATOM 4431 N N . ALA A 1 562 ? -49.089 6.463 64.170 1.00 92.69 562 ALA A N 1
ATOM 4432 C CA . ALA A 1 562 ? -49.582 5.521 65.181 1.00 92.69 562 ALA A CA 1
ATOM 4433 C C . ALA A 1 562 ? -48.478 4.538 65.619 1.00 92.69 562 ALA A C 1
ATOM 4435 O O . ALA A 1 562 ? -47.526 4.319 64.866 1.00 92.69 562 ALA A O 1
ATOM 4436 N N . ASN A 1 563 ? -48.632 3.913 66.795 1.00 94.44 563 ASN A N 1
ATOM 4437 C CA . ASN A 1 563 ? -47.749 2.827 67.243 1.00 94.44 563 ASN A CA 1
ATOM 4438 C C . ASN A 1 563 ? -47.719 1.704 66.204 1.00 94.44 563 ASN A C 1
ATOM 4440 O O . ASN A 1 563 ? -48.768 1.272 65.728 1.00 94.44 563 ASN A O 1
ATOM 4444 N N . GLY A 1 564 ? -46.525 1.229 65.857 1.00 94.12 564 GLY A N 1
ATOM 4445 C CA . GLY A 1 564 ? -46.374 0.187 64.848 1.00 94.12 564 GLY A CA 1
ATOM 4446 C C . GLY A 1 564 ? -45.042 0.221 64.112 1.00 94.12 564 GLY A C 1
ATOM 4447 O O . GLY A 1 564 ? -44.118 0.949 64.469 1.00 94.12 564 GLY A O 1
ATOM 4448 N N . VAL A 1 565 ? -44.957 -0.604 63.072 1.00 96.38 565 VAL A N 1
ATOM 4449 C CA . VAL A 1 565 ? -43.795 -0.711 62.188 1.00 96.38 565 VAL A CA 1
ATOM 4450 C C . VAL A 1 565 ? -44.123 -0.069 60.845 1.00 96.38 565 VAL A C 1
ATOM 4452 O O . VAL A 1 565 ? -45.185 -0.309 60.274 1.00 96.38 565 VAL A O 1
ATOM 4455 N N . TYR A 1 566 ? -43.173 0.704 60.339 1.00 97.38 566 TYR A N 1
ATOM 4456 C CA . TYR A 1 566 ? -43.195 1.365 59.046 1.00 97.38 566 TYR A CA 1
ATOM 4457 C C . TYR A 1 566 ? -41.939 0.973 58.265 1.00 97.38 566 TYR A C 1
ATOM 4459 O O . TYR A 1 566 ? -40.906 0.617 58.843 1.00 97.38 566 TYR A O 1
ATOM 4467 N N . LEU A 1 567 ? -42.028 1.051 56.945 1.00 97.00 567 LEU A N 1
ATOM 4468 C CA . LEU A 1 567 ? -40.877 0.981 56.054 1.00 97.00 567 LEU A CA 1
ATOM 4469 C C . LEU A 1 567 ? -40.561 2.391 55.585 1.00 97.00 567 LEU A C 1
ATOM 4471 O O . LEU A 1 567 ? -41.472 3.191 55.396 1.00 97.00 567 LEU A O 1
ATOM 4475 N N . TYR A 1 568 ? -39.292 2.700 55.381 1.00 96.12 568 TYR A N 1
ATOM 4476 C CA . TYR A 1 568 ? -38.911 3.935 54.717 1.00 96.12 568 TYR A CA 1
ATOM 4477 C C . TYR A 1 568 ? -37.949 3.656 53.572 1.00 96.12 568 TYR A C 1
ATOM 4479 O O . TYR A 1 568 ? -37.229 2.659 53.580 1.00 96.12 568 TYR A O 1
ATOM 4487 N N . ARG A 1 569 ? -37.961 4.529 52.572 1.00 94.75 569 ARG A N 1
ATOM 4488 C CA . ARG A 1 569 ? -37.062 4.506 51.423 1.00 94.75 569 ARG A CA 1
ATOM 4489 C C . ARG A 1 569 ? -36.324 5.832 51.374 1.00 94.75 569 ARG A C 1
ATOM 4491 O O . ARG A 1 569 ? -36.963 6.877 51.301 1.00 94.75 569 ARG A O 1
ATOM 4498 N N . LEU A 1 570 ? -35.000 5.773 51.424 1.00 94.06 570 LEU A N 1
ATOM 4499 C CA . LEU A 1 570 ? -34.128 6.903 51.125 1.00 94.06 570 LEU A CA 1
ATOM 4500 C C . LEU A 1 570 ? -33.875 6.923 49.617 1.00 94.06 570 LEU A C 1
ATOM 4502 O O . LEU A 1 570 ? -33.570 5.870 49.061 1.00 94.06 570 LEU A O 1
ATOM 4506 N N . LEU A 1 571 ? -33.973 8.085 48.975 1.00 91.88 571 LEU A N 1
ATOM 4507 C CA . LEU A 1 571 ? -33.562 8.306 47.591 1.00 91.88 571 LEU A CA 1
ATOM 4508 C C . LEU A 1 571 ? -32.552 9.454 47.538 1.00 91.88 571 LEU A C 1
ATOM 4510 O O . LEU A 1 571 ? -32.815 10.531 48.073 1.00 91.88 571 LEU A O 1
ATOM 4514 N N . LEU A 1 572 ? -31.419 9.223 46.883 1.00 89.75 572 LEU A N 1
ATOM 4515 C CA . LEU A 1 572 ? -30.354 10.195 46.652 1.00 89.75 572 LEU A CA 1
ATOM 4516 C C . LEU A 1 572 ? -30.317 10.539 45.161 1.00 89.75 572 LEU A C 1
ATOM 4518 O O . LEU A 1 572 ? -30.276 9.628 44.337 1.00 89.75 572 LEU A O 1
ATOM 4522 N N . PHE A 1 573 ? -30.334 11.828 44.821 1.00 89.00 573 PHE A N 1
ATOM 4523 C CA . PHE A 1 573 ? -30.361 12.303 43.435 1.00 89.00 573 PHE A CA 1
ATOM 4524 C C . PHE A 1 573 ? -29.016 12.910 43.029 1.00 89.00 573 PHE A C 1
ATOM 4526 O O . PHE A 1 573 ? -28.523 13.831 43.687 1.00 89.00 573 PHE A O 1
ATOM 4533 N N . TYR A 1 574 ? -28.474 12.439 41.906 1.00 84.00 574 TYR A N 1
ATOM 4534 C CA . TYR A 1 574 ? -27.181 12.842 41.356 1.00 84.00 574 TYR A CA 1
ATOM 4535 C C . TYR A 1 574 ? -27.298 13.148 39.862 1.00 84.00 574 TYR A C 1
ATOM 4537 O O . TYR A 1 574 ? -27.126 12.254 39.043 1.00 84.00 574 TYR A O 1
ATOM 4545 N N . GLY A 1 575 ? -27.618 14.393 39.486 1.00 68.94 575 GLY A N 1
ATOM 4546 C CA . GLY A 1 575 ? -27.448 14.889 38.109 1.00 68.94 575 GLY A CA 1
ATOM 4547 C C . GLY A 1 575 ? -28.069 14.040 36.986 1.00 68.94 575 GLY A C 1
ATOM 4548 O O . GLY A 1 575 ? -27.602 14.130 35.857 1.00 68.94 575 GLY A O 1
ATOM 4549 N N . GLY A 1 576 ? -29.081 13.215 37.287 1.00 73.12 576 GLY A N 1
ATOM 4550 C CA . GLY A 1 576 ? -29.693 12.253 36.360 1.00 73.12 576 GLY A CA 1
ATOM 4551 C C . GLY A 1 576 ? -29.903 10.848 36.943 1.00 73.12 576 GLY A C 1
ATOM 4552 O O . GLY A 1 576 ? -30.810 10.147 36.504 1.00 73.12 576 GLY A O 1
ATOM 4553 N N . GLU A 1 577 ? -29.138 10.459 37.966 1.00 77.75 577 GLU A N 1
ATOM 4554 C CA . GLU A 1 577 ? -29.238 9.148 38.621 1.00 77.75 577 GLU A CA 1
ATOM 4555 C C . GLU A 1 577 ? -29.961 9.219 39.971 1.00 77.75 577 GLU A C 1
ATOM 4557 O O . GLU A 1 577 ? -29.872 10.217 40.697 1.00 77.75 577 GLU A O 1
ATOM 4562 N N . VAL A 1 578 ? -30.674 8.143 40.321 1.00 85.75 578 VAL A N 1
ATOM 4563 C CA . VAL A 1 578 ? -31.367 8.002 41.608 1.00 85.75 578 VAL A CA 1
ATOM 4564 C C . VAL A 1 578 ? -30.944 6.702 42.275 1.00 85.75 578 VAL A C 1
ATOM 4566 O O . VAL A 1 578 ? -31.270 5.619 41.796 1.00 85.75 578 VAL A O 1
ATOM 4569 N N . VAL A 1 579 ? -30.271 6.808 43.419 1.00 86.56 579 VAL A N 1
ATOM 4570 C CA . VAL A 1 579 ? -29.894 5.653 44.247 1.00 86.56 579 VAL A CA 1
ATOM 4571 C C . VAL A 1 579 ? -30.887 5.539 45.391 1.00 86.56 579 VAL A C 1
ATOM 4573 O O . VAL A 1 579 ? -31.186 6.540 46.043 1.00 86.56 579 VAL A O 1
ATOM 4576 N N . SER A 1 580 ? -31.402 4.340 45.670 1.00 89.56 580 SER A N 1
ATOM 4577 C CA . SER A 1 580 ? -32.334 4.145 46.784 1.00 89.56 580 SER A CA 1
ATOM 4578 C C . SER A 1 580 ? -31.945 2.994 47.701 1.00 89.56 580 SER A C 1
ATOM 4580 O O . SER A 1 580 ? -31.388 2.000 47.249 1.00 89.56 580 SER A O 1
ATOM 4582 N N . LYS A 1 581 ? -32.251 3.136 48.994 1.00 89.94 581 LYS A N 1
ATOM 4583 C CA . LYS A 1 581 ? -32.096 2.076 50.000 1.00 89.94 581 LYS A CA 1
ATOM 4584 C C . LYS A 1 581 ? -33.285 2.081 50.948 1.00 89.94 581 LYS A C 1
ATOM 4586 O O . LYS A 1 581 ? -33.821 3.144 51.278 1.00 89.94 581 LYS A O 1
ATOM 4591 N N . LYS A 1 582 ? -33.726 0.896 51.366 1.00 92.81 582 LYS A N 1
ATOM 4592 C CA . LYS A 1 582 ? -34.876 0.735 52.266 1.00 92.81 582 LYS A CA 1
ATOM 4593 C C . LYS A 1 582 ? -34.409 0.586 53.713 1.00 92.81 582 LYS A C 1
ATOM 4595 O O . LYS A 1 582 ? -33.315 0.111 53.990 1.00 92.81 582 LYS A O 1
ATOM 4600 N N . GLY A 1 583 ? -35.257 0.987 54.649 1.00 93.62 583 GLY A N 1
ATOM 4601 C CA . GLY A 1 583 ? -35.039 0.821 56.079 1.00 93.62 583 GLY A CA 1
ATOM 4602 C C . GLY A 1 583 ? -36.345 0.589 56.832 1.00 93.62 583 GLY A C 1
ATOM 4603 O O . GLY A 1 583 ? -37.442 0.664 56.272 1.00 93.62 583 GLY A O 1
ATOM 4604 N N . LYS A 1 584 ? -36.226 0.283 58.125 1.00 96.00 584 LYS A N 1
ATOM 4605 C CA . LYS A 1 584 ? -37.355 -0.029 59.009 1.00 96.00 584 LYS A CA 1
ATOM 4606 C C . LYS A 1 584 ? -37.445 0.979 60.146 1.00 96.00 584 LYS A C 1
ATOM 4608 O O . LYS A 1 584 ? -36.485 1.170 60.880 1.00 96.00 584 LYS A O 1
ATOM 4613 N N . LEU A 1 585 ? -38.632 1.532 60.354 1.00 96.44 585 LEU A N 1
ATOM 4614 C CA . LEU A 1 585 ? -38.944 2.483 61.416 1.00 96.44 585 LEU A CA 1
ATOM 4615 C C . LEU A 1 585 ? -39.956 1.855 62.384 1.00 96.44 585 LEU A C 1
ATOM 4617 O O . LEU A 1 585 ? -41.028 1.429 61.963 1.00 96.44 585 LEU A O 1
ATOM 4621 N N . ALA A 1 586 ? -39.646 1.799 63.678 1.00 96.38 586 ALA A N 1
ATOM 4622 C CA . ALA A 1 586 ? -40.575 1.355 64.714 1.00 96.38 586 ALA A CA 1
ATOM 4623 C C . ALA A 1 586 ? -41.007 2.538 65.588 1.00 96.38 586 ALA A C 1
ATOM 4625 O O . ALA A 1 586 ? -40.171 3.251 66.140 1.00 96.38 586 ALA A O 1
ATOM 4626 N N . VAL A 1 587 ? -42.317 2.732 65.733 1.00 95.56 587 VAL A N 1
ATOM 4627 C CA . VAL A 1 587 ? -42.916 3.803 66.536 1.00 95.56 587 VAL A CA 1
ATOM 4628 C C . VAL A 1 587 ? -43.551 3.206 67.786 1.00 95.56 587 VAL A C 1
ATOM 4630 O O . VAL A 1 587 ? -44.417 2.334 67.686 1.00 95.56 587 VAL A O 1
ATOM 4633 N N . LEU A 1 588 ? -43.122 3.689 68.952 1.00 91.44 588 LEU A N 1
ATOM 4634 C CA . LEU A 1 588 ? -43.622 3.265 70.258 1.00 91.44 588 LEU A CA 1
ATOM 4635 C C . LEU A 1 588 ? -43.875 4.498 71.133 1.00 91.44 588 LEU A C 1
ATOM 4637 O O . LEU A 1 588 ? -42.935 5.126 71.616 1.00 91.44 588 LEU A O 1
ATOM 4641 N N . LYS A 1 589 ? -45.146 4.864 71.269 1.00 83.06 589 LYS A N 1
ATOM 4642 C CA . LYS A 1 589 ? -45.652 5.966 72.092 1.00 83.06 589 LYS A CA 1
ATOM 4643 C C . LYS A 1 589 ? -46.106 5.485 73.453 1.00 83.06 589 LYS A C 1
ATOM 4645 O O . LYS A 1 589 ? -46.719 4.389 73.493 1.00 83.06 589 LYS A O 1
#

Secondary structure (DSSP, 8-state):
-----SS---TT----GGGGT--EEESSS--TT--EEEEEBSSSTTBPP---SS-SSS-HHHHHHHHHHHHHHIIIIIIS-PPPPPPPSS-SSEEEEEE-GGGGT---SEEEEEETTEEEEEEEEESS-TTPPP---TT-HHHHHHHHHHHHHHHHHHHTTT-TT--HHHHHHHHHHHHHHH-TTT-GGGGTHHHHHH-TTS-TT-----TT--HHHHTHHHHHHHHS--TTSSS---THHHHHHHHHHTSTT--HHHHHHHHHHHTT--HHHHHHHHHHHHHHT-STTGGGSPPPP-SEEESS-EEEEEEEE-TTEE--EEEE-SS---EEEEEEE-TTS-EEEEEEEEETTEEEEEE----TTSEEEEEETTBTTTEEEEEEEEEE--SS--SEEEEEEEESSPPPSS-EEEE-SS-EEEE-PPP--TT--EEEEEEESSSEEEEEEEETT--EEEE----TT-EEEEEEEEE-TTS-BPPPPPPEEEE--EEEEEEESSSBSS-EEEEEEE-SSPPSEEEEEEEETTS-EEEEEEES-GGGGEETTEEEEEE-GGGGSPSEEEEEEEEEEETTEEEEEEEEEEE--

pLDDT: mean 89.74, std 11.34, range [24.48, 98.62]

Solvent-accessible surface area (backbone atoms only — not comparable to full-atom values): 31674 Å² total; per-residue (Å²): 146,76,86,75,74,59,84,62,72,74,81,85,63,85,86,48,55,71,80,66,67,34,82,44,50,43,58,83,75,77,53,93,86,47,63,57,39,39,35,28,29,81,59,74,86,26,32,33,61,78,55,43,92,84,70,78,88,54,31,48,61,59,52,50,52,51,54,40,47,54,49,36,50,45,41,48,30,69,69,72,58,44,65,65,52,48,68,24,95,90,40,80,38,41,39,37,38,34,33,43,41,57,81,78,74,41,100,55,61,53,42,51,41,69,48,90,88,50,62,41,44,33,30,37,36,41,22,65,44,84,83,46,60,89,50,59,23,90,88,32,31,47,54,32,49,49,46,35,41,44,31,24,33,49,41,50,31,27,41,40,56,43,44,72,86,58,52,63,37,58,55,44,12,52,20,46,41,43,19,41,72,76,40,63,64,23,58,64,61,63,69,30,34,56,57,28,29,62,43,45,47,48,30,64,75,54,84,72,92,52,80,84,66,51,46,36,49,19,38,20,58,56,56,46,63,52,31,44,83,45,96,80,45,101,61,70,57,32,70,58,47,62,55,54,23,45,64,42,34,46,41,89,92,50,43,57,69,61,18,46,31,52,46,33,46,76,72,77,47,40,52,53,61,51,51,51,39,48,57,53,32,53,69,69,34,70,52,100,62,25,95,75,54,67,74,53,49,68,78,43,78,41,70,63,63,47,80,50,70,79,46,66,27,23,16,46,14,33,49,33,37,38,38,41,47,100,51,49,30,42,36,40,40,35,43,38,34,51,64,90,50,54,71,38,36,37,32,40,39,34,30,93,91,49,72,48,80,49,66,40,65,58,49,94,60,34,32,30,58,41,77,42,76,45,26,40,68,56,22,56,35,38,33,45,32,46,28,34,49,35,84,88,49,60,69,44,41,33,32,43,35,38,28,58,41,68,38,47,48,77,63,43,55,46,47,44,80,55,32,33,44,34,38,40,47,66,71,84,52,78,50,49,50,19,34,40,36,29,38,60,67,100,55,79,39,82,77,48,78,46,50,44,89,59,44,64,50,74,44,64,87,59,59,62,63,45,75,46,39,34,32,35,21,23,23,36,89,87,69,54,59,19,60,68,30,83,71,34,66,34,53,23,38,68,64,43,68,51,53,51,55,68,67,21,52,55,42,33,26,47,37,36,34,42,60,85,78,84,45,63,30,38,37,42,39,30,23,41,86,86,69,48,76,76,46,76,48,80,38,77,61,39,70,84,35,45,61,93,51,35,40,49,47,81,38,56,66,51,61,79,54,72,74,45,64,31,39,33,37,42,35,38,30,51,101,90,46,77,48,61,53,73,42,76,45,38,35,54,118

Sequence (589 aa):
GKKLLGAHLSPSYLPTPSNYSLDKSFPAVPTEEDHFVIWYTTSGTNSVPIADGNSNEVPDYVEWVKDYSEGSLNYEVNILGYKPPPKSVLHPRLWVYLINISYYGWAAYGYFEDDSSGPNPLIAVHSNMEFAASNDDLEGKIKGALKVTIAHELFHAVKAGYDWDEDLWWDETTSVWVEDIVYPEVNDYLRYLYDWFAHPEYSLDRKSEDSSDIHKYGSVIFAKFLTEDHQYLPENFGDEIIKKIWERCETPGKNSLSSINGELNSLGTDLKTVFKNFTAANYLKDYVDGDRLPNIAIKGTYSTAVDLSNNALSHLSSNYLTFTTPQSSDLTLSFDGEDSIDWGAKVIMEGSGGGEVAEIILDVGQSGKLEVTGFGTTYSKVVLIPSNLSWGVDDKTYAFKADFLSPPENFKAFASEDEVTLTWSASTNPAVVGYNIYRSGSDWALIATLGKETTTYEDTTISPGTTYSYAITSRDSDGNESWQSPPTSTTFLILSLYNYPNPCSSYTNFVAKFSGSIPQKVLIEIYNLAGRQVERIEDLSPDSHISGTIYTYPWSGVRSLANGVYLYRLLLFYGGEVVSKKGKLAVLK

Foldseek 3Di:
DDDFDPPADDQPDDDDLVNQVFDAWVVNDDDPPDQEIETADCDDQLHAPQDDPPPPNDHPLVVLLRVLLVLLQCCVCVVLNFAAFDADPVHNHEYEYRGQVVVVVDPDQKAWYAHPVAGPTYMYGHRYCPVFDDWQDPVGRRSLSSNLSSNLSNVLRRLSVQPNPAQPLLSLLVSLLRSCVSCVRGPPLLVLLVVLLACLLAALSDDDSDPPDSNSSNNVLLVQLQADDDPQDPGRPHNNLSSQLSNQSSPPPDHSQNSNQVSCVVVVHGLLSSLLVSLVCLQVLVGPCSVSHDHRDAPEEDAAKDKDWQDWGFASGKHKYKYFYQFFFKKKKKKFWQLPAAKWKWKWFQFPVGIDIDTFDADSRRIGMDIGHGGNHGGGMMMIMIHGNDDRDGGTIMIMIMHRHDWFAPWEWDDAQQKIKIFTDQDPGPQFQWKWKWKDDVHTDTDDIGGRPDGMDIGRVDDAFDKIKMWMWTAGPVGGTGDTDDIYIDHQFFNDWDWPPAQDAFKIKTKTFTDDDAFQKKKKWKADPVRDTPDIDIDRPQVVQDDPRMGIHIGRCLNVDDFDKMKMKMWGHDPPDIYIDIDIYGYDD